Protein AF-0000000084973085 (afdb_homodimer)

InterPro domains:
  IPR012441 Protein of unknown function DUF1643 [PF07799] (29-191)

Secondary structure (DSSP, 8-state):
------TTTB-GGG-EEEEEEEETTEEEEEEEEEEBTT-SSSEEEEEEES---S--SS---HHHHHHHHHHHT-EETTEEEEEEEEEESS-B--SSHHHHHHHHHHHHHTT-HHHHHHHHHHHHHHHHTT-SEEEE----PPTTSS-HHHHHHHHHHHHHHHHHH-TTSEEEEEETT-SSSB-TTSPBPPSSSS--EEEEEEE-HHHHTT--/------TTTB-GGG-EEEEEEEETTEEEEEEEEEEBTT-SSSEEEEEEES---S--SS---HHHHHHHHHHHT-EETTEEEEEEEEEESS-B--SSHHHHHHHHHHHHHTT-HHHHHHHHHHHHHHHHTT-SEEEE----PPTTSS-HHHHHHHHHHHHHHHHHH-TTSEEEEEETT-SSSB-TTSPBPP-STT--EEEEEEE-HHHHTT--

Structure (mmCIF, N/CA/C/O backbone):
data_AF-0000000084973085-model_v1
#
loop_
_entity.id
_entity.type
_entity.pdbx_description
1 polymer 'DUF1643 domain-containing protein'
#
loop_
_atom_site.group_PDB
_atom_site.id
_atom_site.type_symbol
_atom_site.label_atom_id
_atom_site.label_alt_id
_atom_site.label_comp_id
_atom_site.label_asym_id
_atom_site.label_entity_id
_atom_site.label_seq_id
_atom_site.pdbx_PDB_ins_code
_atom_site.Cartn_x
_atom_site.Cartn_y
_atom_site.Cartn_z
_atom_site.occupancy
_atom_site.B_iso_or_equiv
_atom_site.auth_seq_id
_atom_site.auth_comp_id
_atom_site.auth_asym_id
_atom_site.auth_atom_id
_atom_site.pdbx_PDB_model_num
ATOM 1 N N . MET A 1 1 ? -15.891 -19.125 -25.75 1 70.56 1 MET A N 1
ATOM 2 C CA . MET A 1 1 ? -15.648 -20.438 -25.172 1 70.56 1 MET A CA 1
ATOM 3 C C . MET A 1 1 ? -14.633 -20.359 -24.031 1 70.56 1 MET A C 1
ATOM 5 O O . MET A 1 1 ? -13.719 -19.547 -24.062 1 70.56 1 MET A O 1
ATOM 9 N N . ALA A 1 2 ? -14.875 -21.25 -22.875 1 83.25 2 ALA A N 1
ATOM 10 C CA . ALA A 1 2 ? -13.93 -21.266 -21.766 1 83.25 2 ALA A CA 1
ATOM 11 C C . ALA A 1 2 ? -12.57 -21.797 -22.203 1 83.25 2 ALA A C 1
ATOM 13 O O . ALA A 1 2 ? -12.492 -22.719 -23 1 83.25 2 ALA A O 1
ATOM 14 N N . ILE A 1 3 ? -11.578 -21.172 -21.797 1 92.38 3 ILE A N 1
ATOM 15 C CA . ILE A 1 3 ? -10.219 -21.641 -22.047 1 92.38 3 ILE A CA 1
ATOM 16 C C . ILE A 1 3 ? -9.977 -22.953 -21.281 1 92.38 3 ILE A C 1
ATOM 18 O O . ILE A 1 3 ? -10.32 -23.062 -20.109 1 92.38 3 ILE A O 1
ATOM 22 N N . LYS A 1 4 ? -9.383 -23.938 -21.984 1 97 4 LYS A N 1
ATOM 23 C CA . LYS A 1 4 ? -9.203 -25.266 -21.406 1 97 4 LYS A CA 1
ATOM 24 C C . LYS A 1 4 ? -7.746 -25.5 -21.016 1 97 4 LYS A C 1
ATOM 26 O O . LYS A 1 4 ? -6.844 -24.844 -21.531 1 97 4 LYS A O 1
ATOM 31 N N . TYR A 1 5 ? -7.57 -26.453 -20.078 1 97.88 5 TYR A N 1
ATOM 32 C CA . TYR A 1 5 ? -6.223 -26.906 -19.766 1 97.88 5 TYR A CA 1
ATOM 33 C C . TYR A 1 5 ? -5.598 -27.625 -20.938 1 97.88 5 TYR A C 1
ATOM 35 O O . TYR A 1 5 ? -6.293 -28.297 -21.719 1 97.88 5 TYR A O 1
ATOM 43 N N . ASP A 1 6 ? -4.352 -27.484 -21.188 1 96.69 6 ASP A N 1
ATOM 44 C CA . ASP A 1 6 ? -3.6 -28.328 -22.109 1 96.69 6 ASP A CA 1
ATOM 45 C C . ASP A 1 6 ? -3.426 -29.75 -21.547 1 96.69 6 ASP A C 1
ATOM 47 O O . ASP A 1 6 ? -2.537 -29.984 -20.734 1 96.69 6 ASP A O 1
ATOM 51 N N . LEU A 1 7 ? -4.074 -30.688 -22.031 1 96.69 7 LEU A N 1
ATOM 52 C CA . LEU A 1 7 ? -4.133 -32.031 -21.469 1 96.69 7 LEU A CA 1
ATOM 53 C C . LEU A 1 7 ? -2.891 -32.844 -21.828 1 96.69 7 LEU A C 1
ATOM 55 O O . LEU A 1 7 ? -2.699 -33.938 -21.344 1 96.69 7 LEU A O 1
ATOM 59 N N . THR A 1 8 ? -2.035 -32.312 -22.625 1 96.88 8 THR A N 1
ATOM 60 C CA . THR A 1 8 ? -0.747 -32.938 -22.906 1 96.88 8 THR A CA 1
ATOM 61 C C . THR A 1 8 ? 0.27 -32.594 -21.828 1 96.88 8 THR A C 1
ATOM 63 O O . THR A 1 8 ? 1.33 -33.188 -21.734 1 96.88 8 THR A O 1
ATOM 66 N N . LYS A 1 9 ? -0.076 -31.625 -21.016 1 97.81 9 LYS A N 1
ATOM 67 C CA . LYS A 1 9 ? 0.858 -31.172 -19.984 1 97.81 9 LYS A CA 1
ATOM 68 C C . LYS A 1 9 ? 0.282 -31.375 -18.594 1 97.81 9 LYS A C 1
ATOM 70 O O . LYS A 1 9 ? 1.026 -31.594 -17.625 1 97.81 9 LYS A O 1
ATOM 75 N N . VAL A 1 10 ? -1.043 -31.266 -18.484 1 98.06 10 VAL A N 1
ATOM 76 C CA . VAL A 1 10 ? -1.681 -31.156 -17.172 1 98.06 10 VAL A CA 1
ATOM 77 C C . VAL A 1 10 ? -2.395 -32.469 -16.844 1 98.06 10 VAL A C 1
ATOM 79 O O . VAL A 1 10 ? -3.111 -33.031 -17.688 1 98.06 10 VAL A O 1
ATOM 82 N N . ASN A 1 11 ? -2.18 -33.031 -15.633 1 97.19 11 ASN A N 1
ATOM 83 C CA . ASN A 1 11 ? -2.996 -34.094 -15.086 1 97.19 11 ASN A CA 1
ATOM 84 C C . ASN A 1 11 ? -4.281 -33.562 -14.453 1 97.19 11 ASN A C 1
ATOM 86 O O . ASN A 1 11 ? -4.383 -33.469 -13.234 1 97.19 11 ASN A O 1
ATOM 90 N N . GLN A 1 12 ? -5.234 -33.281 -15.242 1 97.25 12 GLN A N 1
ATOM 91 C CA . GLN A 1 12 ? -6.406 -32.5 -14.867 1 97.25 12 GLN A CA 1
ATOM 92 C C . GLN A 1 12 ? -7.184 -33.188 -13.742 1 97.25 12 GLN A C 1
ATOM 94 O O . GLN A 1 12 ? -7.633 -32.531 -12.805 1 97.25 12 GLN A O 1
ATOM 99 N N . PRO A 1 13 ? -7.371 -34.562 -13.758 1 96.88 13 PRO A N 1
ATOM 100 C CA . PRO A 1 13 ? -8.141 -35.219 -12.688 1 96.88 13 PRO A CA 1
ATOM 101 C C . PRO A 1 13 ? -7.523 -35 -11.312 1 96.88 13 PRO A C 1
ATOM 103 O O . PRO A 1 13 ? -8.211 -35.125 -10.297 1 96.88 13 PRO A O 1
ATOM 106 N N . GLU A 1 14 ? -6.25 -34.594 -11.234 1 96.94 14 GLU A N 1
ATOM 107 C CA . GLU A 1 14 ? -5.555 -34.5 -9.961 1 96.94 14 GLU A CA 1
ATOM 108 C C . GLU A 1 14 ? -5.43 -33.031 -9.523 1 96.94 14 GLU A C 1
ATOM 110 O O . GLU A 1 14 ? -4.781 -32.75 -8.516 1 96.94 14 GLU A O 1
ATOM 115 N N . ILE A 1 15 ? -6.074 -32.156 -10.273 1 98.31 15 ILE A N 1
ATOM 116 C CA . ILE A 1 15 ? -6.082 -30.766 -9.883 1 98.31 15 ILE A CA 1
ATOM 117 C C . ILE A 1 15 ? -6.773 -30.609 -8.531 1 98.31 15 ILE A C 1
ATOM 119 O O . ILE A 1 15 ? -7.816 -31.219 -8.281 1 98.31 15 ILE A O 1
ATOM 123 N N . VAL A 1 16 ? -6.156 -29.891 -7.621 1 98 16 VAL A N 1
ATOM 124 C CA . VAL A 1 16 ? -6.723 -29.609 -6.305 1 98 16 VAL A CA 1
ATOM 125 C C . VAL A 1 16 ? -7.09 -28.125 -6.203 1 98 16 VAL A C 1
ATOM 127 O O . VAL A 1 16 ? -6.297 -27.25 -6.578 1 98 16 VAL A O 1
ATOM 130 N N . ILE A 1 17 ? -8.266 -27.906 -5.785 1 98.06 17 ILE A N 1
ATOM 131 C CA . ILE A 1 17 ? -8.75 -26.531 -5.633 1 98.06 17 ILE A CA 1
ATOM 132 C C . ILE A 1 17 ? -9.344 -26.359 -4.238 1 98.06 17 ILE A C 1
ATOM 134 O O . ILE A 1 17 ? -10.016 -27.25 -3.721 1 98.06 17 ILE A O 1
ATOM 138 N N . ASP A 1 18 ? -8.938 -25.312 -3.527 1 98.06 18 ASP A N 1
ATOM 139 C CA . ASP A 1 18 ? -9.57 -24.875 -2.289 1 98.06 18 ASP A CA 1
ATOM 140 C C . ASP A 1 18 ? -10.414 -23.625 -2.523 1 98.06 18 ASP A C 1
ATOM 142 O O . ASP A 1 18 ? -9.875 -22.516 -2.674 1 98.06 18 ASP A O 1
ATOM 146 N N . LYS A 1 19 ? -11.695 -23.844 -2.605 1 95.31 19 LYS A N 1
ATOM 147 C CA . LYS A 1 19 ? -12.609 -22.75 -2.939 1 95.31 19 LYS A CA 1
ATOM 148 C C . LYS A 1 19 ? -13.844 -22.766 -2.035 1 95.31 19 LYS A C 1
ATOM 150 O O . LYS A 1 19 ? -14.102 -23.766 -1.355 1 95.31 19 LYS A O 1
ATOM 155 N N . GLU A 1 20 ? -14.414 -21.656 -1.869 1 91.69 20 GLU A N 1
ATOM 156 C CA . GLU A 1 20 ? -15.641 -21.469 -1.104 1 91.69 20 GLU A CA 1
ATOM 157 C C . GLU A 1 20 ? -16.594 -20.516 -1.814 1 91.69 20 GLU A C 1
ATOM 159 O O . GLU A 1 20 ? -16.141 -19.609 -2.539 1 91.69 20 GLU A O 1
ATOM 164 N N . THR A 1 21 ? -17.875 -20.859 -1.676 1 87.12 21 THR A N 1
ATOM 165 C CA . THR A 1 21 ? -18.875 -19.938 -2.186 1 87.12 21 THR A CA 1
ATOM 166 C C . THR A 1 21 ? -19.625 -19.266 -1.037 1 87.12 21 THR A C 1
ATOM 168 O O . THR A 1 21 ? -20.172 -19.953 -0.166 1 87.12 21 THR A O 1
ATOM 171 N N . PHE A 1 22 ? -19.547 -18.016 -0.753 1 80.56 22 PHE A N 1
ATOM 172 C CA . PHE A 1 22 ? -20.219 -17.328 0.345 1 80.56 22 PHE A CA 1
ATOM 173 C C . PHE A 1 22 ? -21.609 -16.891 -0.064 1 80.56 22 PHE A C 1
ATOM 175 O O . PHE A 1 22 ? -22.578 -17.109 0.677 1 80.56 22 PHE A O 1
ATOM 182 N N . THR A 1 23 ? -21.797 -15.984 -0.824 1 73.75 23 THR A N 1
ATOM 183 C CA . THR A 1 23 ? -23.109 -15.555 -1.28 1 73.75 23 THR A CA 1
ATOM 184 C C . THR A 1 23 ? -23.344 -15.961 -2.732 1 73.75 23 THR A C 1
ATOM 186 O O . THR A 1 23 ? -22.422 -16.469 -3.393 1 73.75 23 THR A O 1
ATOM 189 N N . GLU A 1 24 ? -24.562 -16.016 -3.115 1 71.12 24 GLU A N 1
ATOM 190 C CA . GLU A 1 24 ? -24.984 -16.453 -4.441 1 71.12 24 GLU A CA 1
ATOM 191 C C . GLU A 1 24 ? -24.141 -15.805 -5.535 1 71.12 24 GLU A C 1
ATOM 193 O O . GLU A 1 2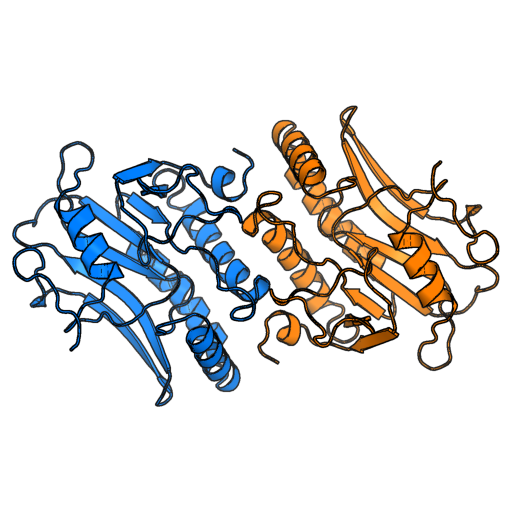4 ? -23.984 -16.359 -6.621 1 71.12 24 GLU A O 1
ATOM 198 N N . ASN A 1 25 ? -23.344 -14.828 -5.059 1 82.19 25 ASN A N 1
ATOM 199 C CA . ASN A 1 25 ? -22.75 -14.18 -6.227 1 82.19 25 ASN A CA 1
ATOM 200 C C . ASN A 1 25 ? -21.266 -13.898 -6.023 1 82.19 25 ASN A C 1
ATOM 202 O O . ASN A 1 25 ? -20.656 -13.172 -6.809 1 82.19 25 ASN A O 1
ATOM 206 N N . VAL A 1 26 ? -20.641 -14.445 -4.879 1 93.56 26 VAL A N 1
ATOM 207 C CA . VAL A 1 26 ? -19.219 -14.188 -4.688 1 93.56 26 VAL A CA 1
ATOM 208 C C . VAL A 1 26 ? -18.469 -15.5 -4.453 1 93.56 26 VAL A C 1
ATOM 210 O O . VAL A 1 26 ? -18.703 -16.172 -3.443 1 93.56 26 VAL A O 1
ATOM 213 N N . ASN A 1 27 ? -17.672 -15.859 -5.379 1 94.5 27 ASN A N 1
ATOM 214 C CA . ASN A 1 27 ? -16.828 -17.047 -5.289 1 94.5 27 ASN A CA 1
ATOM 215 C C . ASN A 1 27 ? -15.414 -16.719 -4.836 1 94.5 27 ASN A C 1
ATOM 217 O O . ASN A 1 27 ? -14.852 -15.703 -5.254 1 94.5 27 ASN A O 1
ATOM 221 N N . ILE A 1 28 ? -14.906 -17.609 -3.973 1 96.88 28 ILE A N 1
ATOM 222 C CA . ILE A 1 28 ? -13.578 -17.438 -3.41 1 96.88 28 ILE A CA 1
ATOM 223 C C . ILE A 1 28 ? -12.703 -18.641 -3.77 1 96.88 28 ILE A C 1
ATOM 225 O O . ILE A 1 28 ? -13.172 -19.781 -3.748 1 96.88 28 ILE A O 1
ATOM 229 N N . ARG A 1 29 ? -11.555 -18.375 -4.098 1 97.94 29 ARG A N 1
ATOM 230 C CA . ARG A 1 29 ? -10.547 -19.422 -4.246 1 97.94 29 ARG A CA 1
ATOM 231 C C . ARG A 1 29 ? -9.289 -19.094 -3.449 1 97.94 29 ARG A C 1
ATOM 233 O O . ARG A 1 29 ? -8.641 -18.078 -3.699 1 97.94 29 ARG A O 1
ATOM 240 N N . TYR A 1 30 ? -8.945 -20.047 -2.602 1 98.25 30 TYR A N 1
ATOM 241 C CA . TYR A 1 30 ? -7.75 -19.844 -1.788 1 98.25 30 TYR A CA 1
ATOM 242 C C . TYR A 1 30 ? -6.512 -20.391 -2.496 1 98.25 30 TYR A C 1
ATOM 244 O O . TYR A 1 30 ? -5.422 -19.828 -2.365 1 98.25 30 TYR A O 1
ATOM 252 N N . SER A 1 31 ? -6.688 -21.469 -3.223 1 98.56 31 SER A N 1
ATOM 253 C CA . SER A 1 31 ? -5.543 -22.047 -3.924 1 98.56 31 SER A CA 1
ATOM 254 C C . SER A 1 31 ? -5.984 -22.938 -5.078 1 98.56 31 SER A C 1
ATOM 256 O O . SER A 1 31 ? -7.109 -23.438 -5.078 1 98.56 31 SER A O 1
ATOM 258 N N . LEU A 1 32 ? -5.195 -23.047 -6.039 1 98.69 32 LEU A N 1
ATOM 259 C CA . LEU A 1 32 ? -5.301 -23.938 -7.184 1 98.69 32 LEU A CA 1
ATOM 260 C C . LEU A 1 32 ? -3.967 -24.625 -7.453 1 98.69 32 LEU A C 1
ATOM 262 O O . LEU A 1 32 ? -2.963 -23.969 -7.723 1 98.69 32 LEU A O 1
ATOM 266 N N . THR A 1 33 ? -3.887 -25.938 -7.305 1 98.62 33 THR A N 1
ATOM 267 C CA . THR A 1 33 ? -2.674 -26.703 -7.598 1 98.62 33 THR A CA 1
ATOM 268 C C . THR A 1 33 ? -2.846 -27.531 -8.867 1 98.62 33 THR A C 1
ATOM 270 O O . THR A 1 33 ? -3.795 -28.312 -8.984 1 98.62 33 THR A O 1
ATOM 273 N N . VAL A 1 34 ? -1.95 -27.391 -9.766 1 98.38 34 VAL A N 1
ATOM 274 C CA . VAL A 1 34 ? -2.008 -28.047 -11.07 1 98.38 34 VAL A CA 1
ATOM 275 C C . VAL A 1 34 ? -0.812 -28.984 -11.242 1 98.38 34 VAL A C 1
ATOM 277 O O . VAL A 1 34 ? 0.304 -28.531 -11.5 1 98.38 34 VAL A O 1
ATOM 280 N N . PRO A 1 35 ? -1.022 -30.234 -11.133 1 98.12 35 PRO A N 1
ATOM 281 C CA . PRO A 1 35 ? 0.057 -31.203 -11.391 1 98.12 35 PRO A CA 1
ATOM 282 C C . PRO A 1 35 ? 0.316 -31.391 -12.883 1 98.12 35 PRO A C 1
ATOM 284 O O . PRO A 1 35 ? -0.621 -31.375 -13.688 1 98.12 35 PRO A O 1
ATOM 287 N N . PHE A 1 36 ? 1.542 -31.609 -13.219 1 97.88 36 PHE A N 1
ATOM 288 C CA . PHE A 1 36 ? 1.913 -31.859 -14.609 1 97.88 36 PHE A CA 1
ATOM 289 C C . PHE A 1 36 ? 1.94 -33.344 -14.906 1 97.88 36 PHE A C 1
ATOM 291 O O . PHE A 1 36 ? 2.215 -34.156 -14.023 1 97.88 36 PHE A O 1
ATOM 298 N N . LEU A 1 37 ? 1.73 -33.656 -16.141 1 96 37 LEU A N 1
ATOM 299 C CA . LEU A 1 37 ? 1.729 -35.031 -16.578 1 96 37 LEU A CA 1
ATOM 300 C C . LEU A 1 37 ? 3.143 -35.625 -16.578 1 96 37 LEU A C 1
ATOM 302 O O . LEU A 1 37 ? 4.09 -34.938 -16.984 1 96 37 LEU A O 1
ATOM 306 N N . ASN A 1 38 ? 3.258 -36.844 -16.109 1 90.94 38 ASN A N 1
ATOM 307 C CA . ASN A 1 38 ? 4.48 -37.656 -16.156 1 90.94 38 ASN A CA 1
ATOM 308 C C . ASN A 1 38 ? 5.605 -37 -15.367 1 90.94 38 ASN A C 1
ATOM 310 O O . ASN A 1 38 ? 6.754 -36.969 -15.805 1 90.94 38 ASN A O 1
ATOM 314 N N . ARG A 1 39 ? 5.199 -36.25 -14.375 1 90.62 39 ARG A N 1
ATOM 315 C CA . ARG A 1 39 ? 6.184 -35.594 -13.523 1 90.62 39 ARG A CA 1
ATOM 316 C C . ARG A 1 39 ? 6.023 -36 -12.07 1 90.62 39 ARG A C 1
ATOM 318 O O . ARG A 1 39 ? 5.789 -35.188 -11.195 1 90.62 39 ARG A O 1
ATOM 325 N N . ARG A 1 40 ? 6.121 -37.219 -11.758 1 80.12 40 ARG A N 1
ATOM 326 C CA . ARG A 1 40 ? 5.945 -37.75 -10.398 1 80.12 40 ARG A CA 1
ATOM 327 C C . ARG A 1 40 ? 7.035 -37.219 -9.469 1 80.12 40 ARG A C 1
ATOM 329 O O . ARG A 1 40 ? 6.77 -36.906 -8.312 1 80.12 40 ARG A O 1
ATOM 336 N N . ASP A 1 41 ? 8.203 -37.094 -10.016 1 89.12 41 ASP A N 1
ATOM 337 C CA . ASP A 1 41 ? 9.312 -36.531 -9.266 1 89.12 41 ASP A CA 1
ATOM 338 C C . ASP A 1 41 ? 9.672 -35.156 -9.789 1 89.12 41 ASP A C 1
ATOM 340 O O . ASP A 1 41 ? 9.438 -34.844 -10.953 1 89.12 41 ASP A O 1
ATOM 344 N N . GLY A 1 42 ? 9.906 -34.25 -8.969 1 94 42 GLY A N 1
ATOM 345 C CA . GLY A 1 42 ? 10.297 -32.906 -9.398 1 94 42 GLY A CA 1
ATOM 346 C C . GLY A 1 42 ? 10.102 -31.875 -8.32 1 94 42 GLY A C 1
ATOM 347 O O . GLY A 1 42 ? 9.969 -32.188 -7.141 1 94 42 GLY A O 1
ATOM 348 N N . VAL A 1 43 ? 10.211 -30.641 -8.773 1 95.75 43 VAL A N 1
ATOM 349 C CA . VAL A 1 43 ? 10.141 -29.484 -7.895 1 95.75 43 VAL A CA 1
ATOM 350 C C . VAL A 1 43 ? 8.734 -28.891 -7.926 1 95.75 43 VAL A C 1
ATOM 352 O O . VAL A 1 43 ? 8.102 -28.828 -8.984 1 95.75 43 VAL A O 1
ATOM 355 N N . SER A 1 44 ? 8.211 -28.547 -6.719 1 97.31 44 SER A N 1
ATOM 356 C CA . SER A 1 44 ? 6.93 -27.859 -6.617 1 97.31 44 SER A CA 1
ATOM 357 C C . SER A 1 44 ? 7.125 -26.344 -6.484 1 97.31 44 SER A C 1
ATOM 359 O O . SER A 1 44 ? 7.988 -25.891 -5.73 1 97.31 44 SER A O 1
ATOM 361 N N . VAL A 1 45 ? 6.316 -25.578 -7.242 1 98 45 VAL A N 1
ATOM 362 C CA . VAL A 1 45 ? 6.441 -24.125 -7.277 1 98 45 VAL A CA 1
ATOM 363 C C . VAL A 1 45 ? 5.164 -23.484 -6.738 1 98 45 VAL A C 1
ATOM 365 O O . VAL A 1 45 ? 4.059 -23.891 -7.102 1 98 45 VAL A O 1
ATOM 368 N N . GLY A 1 46 ? 5.32 -22.578 -5.801 1 98.38 46 GLY A N 1
ATOM 369 C CA . GLY A 1 46 ? 4.227 -21.719 -5.379 1 98.38 46 GLY A CA 1
ATOM 370 C C . GLY A 1 46 ? 4.223 -20.375 -6.07 1 98.38 46 GLY A C 1
ATOM 371 O O . GLY A 1 46 ? 5.281 -19.766 -6.266 1 98.38 46 GLY A O 1
ATOM 372 N N . ILE A 1 47 ? 3.057 -19.906 -6.512 1 98.75 47 ILE A N 1
ATOM 373 C CA . ILE A 1 47 ? 2.91 -18.641 -7.215 1 98.75 47 ILE A CA 1
ATOM 374 C C . ILE A 1 47 ? 1.827 -17.797 -6.543 1 98.75 47 ILE A C 1
ATOM 376 O O . ILE A 1 47 ? 0.754 -18.312 -6.211 1 98.75 47 ILE A O 1
ATOM 380 N N . ILE A 1 48 ? 2.104 -16.531 -6.305 1 98.56 48 ILE A N 1
ATOM 381 C CA . ILE A 1 48 ? 1.127 -15.633 -5.691 1 98.56 48 ILE A CA 1
ATOM 382 C C . ILE A 1 48 ? 0.733 -14.539 -6.684 1 98.56 48 ILE A C 1
ATOM 384 O O . ILE A 1 48 ? 1.562 -13.711 -7.066 1 98.56 48 ILE A O 1
ATOM 388 N N . LEU A 1 49 ? -0.514 -14.523 -7.094 1 98.12 49 LEU A N 1
ATOM 389 C CA . LEU A 1 49 ? -1.055 -13.562 -8.047 1 98.12 49 LEU A CA 1
ATOM 390 C C . LEU A 1 49 ? -2.053 -12.633 -7.375 1 98.12 49 LEU A C 1
ATOM 392 O O . LEU A 1 49 ? -2.168 -12.625 -6.145 1 98.12 49 LEU A O 1
ATOM 396 N N . MET A 1 50 ? -2.711 -11.781 -8.125 1 97.06 50 MET A N 1
ATOM 397 C CA . MET A 1 50 ? -3.609 -10.773 -7.566 1 97.06 50 MET A CA 1
ATOM 398 C C . MET A 1 50 ? -4.918 -11.406 -7.109 1 97.06 50 MET A C 1
ATOM 400 O O . MET A 1 50 ? -5.258 -11.352 -5.926 1 97.06 50 MET A O 1
ATOM 404 N N . ASN A 1 51 ? -5.664 -11.961 -7.957 1 97.06 51 ASN A N 1
ATOM 405 C CA . ASN A 1 51 ? -6.941 -12.617 -7.707 1 97.06 51 ASN A CA 1
ATOM 406 C C . ASN A 1 51 ? -7.234 -13.695 -8.742 1 97.06 51 ASN A C 1
ATOM 408 O O . ASN A 1 51 ? -6.707 -13.648 -9.852 1 97.06 51 ASN A O 1
ATOM 412 N N . PRO A 1 52 ? -8.078 -14.688 -8.336 1 97.19 52 PRO A N 1
ATOM 413 C CA . PRO A 1 52 ? -8.453 -15.703 -9.32 1 97.19 52 PRO A CA 1
ATOM 414 C C . PRO A 1 52 ? -9.367 -15.148 -10.422 1 97.19 52 PRO A C 1
ATOM 416 O O . PRO A 1 52 ? -10.188 -14.266 -10.156 1 97.19 52 PRO A O 1
ATOM 419 N N . SER A 1 53 ? -9.234 -15.633 -11.555 1 91.88 53 SER A N 1
ATOM 420 C CA . SER A 1 53 ? -10.117 -15.281 -12.664 1 91.88 53 SER A CA 1
ATOM 421 C C . SER A 1 53 ? -11.023 -16.453 -13.039 1 91.88 53 SER A C 1
ATOM 423 O O . SER A 1 53 ? -11.781 -16.938 -12.203 1 91.88 53 SER A O 1
ATOM 425 N N . GLY A 1 54 ? -10.727 -17.094 -14.203 1 91.5 54 GLY A N 1
ATOM 426 C CA . GLY A 1 54 ? -11.703 -18.062 -14.688 1 91.5 54 GLY A CA 1
ATOM 427 C C . GLY A 1 54 ? -11.305 -19.5 -14.414 1 91.5 54 GLY A C 1
ATOM 428 O O . GLY A 1 54 ? -12.141 -20.406 -14.445 1 91.5 54 GLY A O 1
ATOM 429 N N . ALA A 1 55 ? -10.102 -19.766 -14.016 1 95.75 55 ALA A N 1
ATOM 430 C CA . ALA A 1 55 ? -9.586 -21.141 -13.914 1 95.75 55 ALA A CA 1
ATOM 431 C C . ALA A 1 55 ? -10.164 -21.844 -12.695 1 95.75 55 ALA A C 1
ATOM 433 O O . ALA A 1 55 ? -10.305 -21.25 -11.62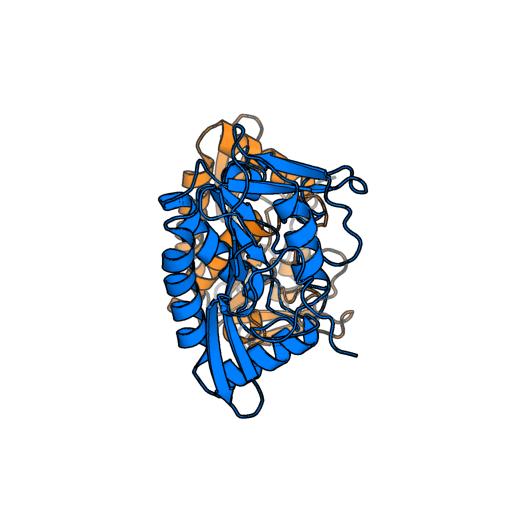5 1 95.75 55 ALA A O 1
ATOM 434 N N . ASP A 1 56 ? -10.516 -23.062 -12.852 1 96.19 56 ASP A N 1
ATOM 435 C CA . ASP A 1 56 ? -10.922 -23.984 -11.789 1 96.19 56 ASP A CA 1
ATOM 436 C C . ASP A 1 56 ? -10.516 -25.422 -12.117 1 96.19 56 ASP A C 1
ATOM 438 O O . ASP A 1 56 ? -9.523 -25.641 -12.82 1 96.19 56 ASP A O 1
ATOM 442 N N . LYS A 1 57 ? -11.195 -26.406 -11.578 1 96.06 57 LYS A N 1
ATOM 443 C CA . LYS A 1 57 ? -10.789 -27.797 -11.797 1 96.06 57 LYS A CA 1
ATOM 444 C C . LYS A 1 57 ? -11.078 -28.234 -13.234 1 96.06 57 LYS A C 1
ATOM 446 O O . LYS A 1 57 ? -10.391 -29.094 -13.773 1 96.06 57 LYS A O 1
ATOM 451 N N . ASP A 1 58 ? -12.047 -27.578 -13.82 1 96.19 58 ASP A N 1
ATOM 452 C CA . ASP A 1 58 ? -12.555 -28.047 -15.102 1 96.19 58 ASP A CA 1
ATOM 453 C C . ASP A 1 58 ? -12.023 -27.203 -16.266 1 96.19 58 ASP A C 1
ATOM 455 O O . ASP A 1 58 ? -11.914 -27.688 -17.391 1 96.19 58 ASP A O 1
ATOM 459 N N . LYS A 1 59 ? -11.828 -26 -16 1 97.12 59 LYS A N 1
ATOM 460 C CA . LYS A 1 59 ? -11.367 -25.078 -17.047 1 97.12 59 LYS A CA 1
ATOM 461 C C . LYS A 1 59 ? -10.203 -24.219 -16.547 1 97.12 59 LYS A C 1
ATOM 463 O O . LYS A 1 59 ? -10.078 -23.984 -15.344 1 97.12 59 LYS A O 1
ATOM 468 N N . SER A 1 60 ? -9.398 -23.812 -17.516 1 97.06 60 SER A N 1
ATOM 469 C CA . SER A 1 60 ? -8.266 -22.938 -17.234 1 97.06 60 SER A CA 1
ATOM 470 C C . SER A 1 60 ? -8.57 -21.5 -17.625 1 97.06 60 SER A C 1
ATOM 472 O O . SER A 1 60 ? -9.742 -21.109 -17.688 1 97.06 60 SER A O 1
ATOM 474 N N . ASP A 1 61 ? -7.66 -20.641 -17.562 1 95.25 61 ASP A N 1
ATOM 475 C CA . ASP A 1 61 ? -7.699 -19.297 -18.141 1 95.25 61 ASP A CA 1
ATOM 476 C C . ASP A 1 61 ? -6.348 -18.922 -18.734 1 95.25 61 ASP A C 1
ATOM 478 O O . ASP A 1 61 ? -5.41 -19.719 -18.734 1 95.25 61 ASP A O 1
ATOM 482 N N . GLY A 1 62 ? -6.273 -17.75 -19.359 1 93.94 62 GLY A N 1
ATOM 483 C CA . GLY A 1 62 ? -5.078 -17.328 -20.078 1 93.94 62 GLY A CA 1
ATOM 484 C C . GLY A 1 62 ? -3.846 -17.266 -19.203 1 93.94 62 GLY A C 1
ATOM 485 O O . GLY A 1 62 ? -2.762 -17.688 -19.609 1 93.94 62 GLY A O 1
ATOM 486 N N . THR A 1 63 ? -3.943 -16.766 -17.984 1 95.44 63 THR A N 1
ATOM 487 C CA . THR A 1 63 ? -2.811 -16.609 -17.094 1 95.44 63 THR A CA 1
ATOM 488 C C . THR A 1 63 ? -2.312 -17.969 -16.609 1 95.44 63 THR A C 1
ATOM 490 O O . THR A 1 63 ? -1.111 -18.234 -16.625 1 95.44 63 THR A O 1
ATOM 493 N N . ILE A 1 64 ? -3.203 -18.828 -16.203 1 97 64 ILE A N 1
ATOM 494 C CA . ILE A 1 64 ? -2.838 -20.156 -15.695 1 97 64 ILE A CA 1
ATOM 495 C C . ILE A 1 64 ? -2.186 -20.969 -16.797 1 97 64 ILE A C 1
ATOM 497 O O . ILE A 1 64 ? -1.165 -21.625 -16.562 1 97 64 ILE A O 1
ATOM 501 N N . ASN A 1 65 ? -2.756 -20.922 -18.016 1 96.31 65 ASN A N 1
ATOM 502 C CA . ASN A 1 65 ? -2.139 -21.656 -19.125 1 96.31 65 ASN A CA 1
ATOM 503 C C . ASN A 1 65 ? -0.736 -21.125 -19.422 1 96.31 65 ASN A C 1
ATOM 505 O O . ASN A 1 65 ? 0.165 -21.906 -19.75 1 96.31 65 ASN A O 1
ATOM 509 N N . LYS A 1 66 ? -0.564 -19.859 -19.391 1 96.56 66 LYS A N 1
ATOM 510 C CA . LYS A 1 66 ? 0.76 -19.281 -19.594 1 96.56 66 LYS A CA 1
ATOM 511 C C . LYS A 1 66 ? 1.749 -19.766 -18.547 1 96.56 66 LYS A C 1
ATOM 513 O O . LYS A 1 66 ? 2.889 -20.109 -18.859 1 96.56 66 LYS A O 1
ATOM 518 N N . LEU A 1 67 ? 1.35 -19.812 -17.344 1 97.75 67 LEU A N 1
ATOM 519 C CA . LEU A 1 67 ? 2.195 -20.297 -16.25 1 97.75 67 LEU A CA 1
ATOM 520 C C . LEU A 1 67 ? 2.512 -21.781 -16.422 1 97.75 67 LEU A C 1
ATOM 522 O O . LEU A 1 67 ? 3.645 -22.203 -16.188 1 97.75 67 LEU A O 1
ATOM 526 N N . ILE A 1 68 ? 1.485 -22.531 -16.781 1 97.44 68 ILE A N 1
ATOM 527 C CA . ILE A 1 68 ? 1.693 -23.953 -17.047 1 97.44 68 ILE A CA 1
ATOM 528 C C . ILE A 1 68 ? 2.752 -24.125 -18.125 1 97.44 68 ILE A C 1
ATOM 530 O O . ILE A 1 68 ? 3.699 -24.906 -17.953 1 97.44 68 ILE A O 1
ATOM 534 N N . ASP A 1 69 ? 2.619 -23.406 -19.219 1 96.56 69 ASP A N 1
ATOM 535 C CA . ASP A 1 69 ? 3.578 -23.484 -20.328 1 96.56 69 ASP A CA 1
ATOM 536 C C . ASP A 1 69 ? 4.98 -23.109 -19.859 1 96.56 69 ASP A C 1
ATOM 538 O O . ASP A 1 69 ? 5.953 -23.797 -20.172 1 96.56 69 ASP A O 1
ATOM 542 N N . PHE A 1 70 ? 5.09 -22.078 -19.172 1 97.44 70 PHE A N 1
ATOM 543 C CA . PHE A 1 70 ? 6.371 -21.594 -18.688 1 97.44 70 PHE A CA 1
ATOM 544 C C . PHE A 1 70 ? 7.031 -22.609 -17.766 1 97.44 70 PHE A C 1
ATOM 546 O O . PHE A 1 70 ? 8.188 -22.984 -17.984 1 97.44 70 PHE A O 1
ATOM 553 N N . PHE A 1 71 ? 6.32 -23.125 -16.797 1 97.56 71 PHE A N 1
ATOM 554 C CA . PHE A 1 71 ? 6.926 -23.953 -15.758 1 97.56 71 PHE A CA 1
ATOM 555 C C . PHE A 1 71 ? 7.082 -25.391 -16.234 1 97.56 71 PHE A C 1
ATOM 557 O O . PHE A 1 71 ? 7.926 -26.125 -15.711 1 97.56 71 PHE A O 1
ATOM 564 N N . TYR A 1 72 ? 6.223 -25.828 -17.172 1 96.75 72 TYR A N 1
ATOM 565 C CA . TYR A 1 72 ? 6.406 -27.156 -17.734 1 96.75 72 TYR A CA 1
ATOM 566 C C . TYR A 1 72 ? 7.766 -27.281 -18.422 1 96.75 72 TYR A C 1
ATOM 568 O O . TYR A 1 72 ? 8.391 -28.344 -18.406 1 96.75 72 TYR A O 1
ATOM 576 N N . ASN A 1 73 ? 8.266 -26.172 -18.969 1 94.31 73 ASN A N 1
ATOM 577 C CA . ASN A 1 73 ? 9.531 -26.156 -19.703 1 94.31 73 ASN A CA 1
ATOM 578 C C . ASN A 1 73 ? 10.672 -25.641 -18.828 1 94.31 73 ASN A C 1
ATOM 580 O O . ASN A 1 73 ? 11.789 -25.469 -19.312 1 94.31 73 ASN A O 1
ATOM 584 N N . TYR A 1 74 ? 10.414 -25.344 -17.656 1 94.81 74 TYR A N 1
ATOM 585 C CA . TYR A 1 74 ? 11.391 -24.766 -16.734 1 94.81 74 TYR A CA 1
ATOM 586 C C . TYR A 1 74 ? 12.055 -25.859 -15.898 1 94.81 74 TYR A C 1
ATOM 588 O O . TYR A 1 74 ? 11.477 -26.922 -15.672 1 94.81 74 TYR A O 1
ATOM 596 N N . GLN A 1 75 ? 13.281 -25.656 -15.445 1 94.31 75 GLN A N 1
ATOM 597 C CA . GLN A 1 75 ? 14.008 -26.562 -14.555 1 94.31 75 GLN A CA 1
ATOM 598 C C . GLN A 1 75 ? 14.695 -25.797 -13.43 1 94.31 75 GLN A C 1
ATOM 600 O O . GLN A 1 75 ? 15.117 -24.656 -13.617 1 94.31 75 GLN A O 1
ATOM 605 N N . VAL A 1 76 ? 14.711 -26.375 -12.32 1 92.19 76 VAL A N 1
ATOM 606 C CA . VAL A 1 76 ? 15.445 -25.844 -11.172 1 92.19 76 VAL A CA 1
ATOM 607 C C . VAL A 1 76 ? 16.531 -26.844 -10.766 1 92.19 76 VAL A C 1
ATOM 609 O O . VAL A 1 76 ? 16.234 -27.969 -10.367 1 92.19 76 VAL A O 1
ATOM 612 N N . ASP A 1 77 ? 17.781 -26.406 -10.891 1 90.75 77 ASP A N 1
ATOM 613 C CA . ASP A 1 77 ? 18.938 -27.234 -10.539 1 90.75 77 ASP A CA 1
ATOM 614 C C . ASP A 1 77 ? 18.844 -28.594 -11.227 1 90.75 77 ASP A C 1
ATOM 616 O O . ASP A 1 77 ? 19.047 -29.641 -10.594 1 90.75 77 ASP A O 1
ATOM 620 N N . GLY A 1 78 ? 18.391 -28.594 -12.469 1 92 78 GLY A N 1
ATOM 621 C CA . GLY A 1 78 ? 18.344 -29.797 -13.273 1 92 78 GLY A CA 1
ATOM 622 C C . GLY A 1 78 ? 17.094 -30.625 -13.031 1 92 78 GLY A C 1
ATOM 623 O O . GLY A 1 78 ? 16.922 -31.703 -13.625 1 92 78 GLY A O 1
ATOM 624 N N . HIS A 1 79 ? 16.297 -30.172 -12.18 1 95 79 HIS A N 1
ATOM 625 C CA . HIS A 1 79 ? 15.07 -30.891 -11.883 1 95 79 HIS A CA 1
ATOM 626 C C . HIS A 1 79 ? 13.867 -30.234 -12.555 1 95 79 HIS A C 1
ATOM 628 O O . HIS A 1 79 ? 13.75 -29.016 -12.57 1 95 79 HIS A O 1
ATOM 634 N N . GLN A 1 80 ? 12.977 -31.047 -13.102 1 96.56 80 GLN A N 1
ATOM 635 C CA . GLN A 1 80 ? 11.742 -30.547 -13.703 1 96.56 80 GLN A CA 1
ATOM 636 C C . GLN A 1 80 ? 10.742 -30.109 -12.641 1 96.56 80 GLN A C 1
ATOM 638 O O . GLN A 1 80 ? 10.836 -30.531 -11.484 1 96.56 80 GLN A O 1
ATOM 643 N N . ILE A 1 81 ? 9.875 -29.312 -13.078 1 97.56 81 ILE A N 1
ATOM 644 C CA . ILE A 1 81 ? 8.789 -28.906 -12.195 1 97.56 81 ILE A CA 1
ATOM 645 C C . ILE A 1 81 ? 7.656 -29.922 -12.273 1 97.56 81 ILE A C 1
ATOM 647 O O . ILE A 1 81 ? 7.254 -30.328 -13.367 1 97.56 81 ILE A O 1
ATOM 651 N N . LYS A 1 82 ? 7.164 -30.391 -11.164 1 97.75 82 LYS A N 1
ATOM 652 C CA . LYS A 1 82 ? 6.141 -31.422 -11.18 1 97.75 82 LYS A CA 1
ATOM 653 C C . LYS A 1 82 ? 4.746 -30.828 -11.023 1 97.75 82 LYS A C 1
ATOM 655 O O . LYS A 1 82 ? 3.756 -31.438 -11.438 1 97.75 82 LYS A O 1
ATOM 660 N N . ASP A 1 83 ? 4.648 -29.609 -10.359 1 98 83 ASP A N 1
ATOM 661 C CA . ASP A 1 83 ? 3.357 -28.953 -10.203 1 98 83 ASP A CA 1
ATOM 662 C C . ASP A 1 83 ? 3.537 -27.469 -9.852 1 98 83 ASP A C 1
ATOM 664 O O . ASP A 1 83 ? 4.625 -27.047 -9.453 1 98 83 ASP A O 1
ATOM 668 N N . ILE A 1 84 ? 2.496 -26.734 -10.055 1 98.38 84 ILE A N 1
ATOM 669 C CA . ILE A 1 84 ? 2.432 -25.344 -9.617 1 98.38 84 ILE A CA 1
ATOM 670 C C . ILE A 1 84 ? 1.202 -25.125 -8.734 1 98.38 84 ILE A C 1
ATOM 672 O O . ILE A 1 84 ? 0.155 -25.734 -8.969 1 98.38 84 ILE A O 1
ATOM 676 N N . SER A 1 85 ? 1.333 -24.359 -7.711 1 98.75 85 SER A N 1
ATOM 677 C CA . SER A 1 85 ? 0.233 -23.953 -6.844 1 98.75 85 SER A CA 1
ATOM 678 C C . SER A 1 85 ? 0.043 -22.438 -6.871 1 98.75 85 SER A C 1
ATOM 680 O O . SER A 1 85 ? 0.985 -21.688 -6.621 1 98.75 85 SER A O 1
ATOM 682 N N . ILE A 1 86 ? -1.167 -22.016 -7.168 1 98.62 86 ILE A N 1
ATOM 683 C CA . ILE A 1 86 ? -1.495 -20.594 -7.297 1 98.62 86 ILE A CA 1
ATOM 684 C C . ILE A 1 86 ? -2.283 -20.141 -6.07 1 98.62 86 ILE A C 1
ATOM 686 O O . ILE A 1 86 ? -3.303 -20.734 -5.723 1 98.62 86 ILE A O 1
ATOM 690 N N . CYS A 1 87 ? -1.819 -19.219 -5.371 1 98.56 87 CYS A N 1
ATOM 691 C CA . CYS A 1 87 ? -2.525 -18.438 -4.363 1 98.56 87 CYS A CA 1
ATOM 692 C C . CYS A 1 87 ? -2.666 -16.984 -4.797 1 98.56 87 CYS A C 1
ATOM 694 O O . CYS A 1 87 ? -2.084 -16.562 -5.801 1 98.56 87 CYS A O 1
ATOM 696 N N . ASN A 1 88 ? -3.488 -16.266 -4.055 1 98.5 88 ASN A N 1
ATOM 697 C CA . ASN A 1 88 ? -3.754 -14.898 -4.488 1 98.5 88 ASN A CA 1
ATOM 698 C C . ASN A 1 88 ? -3.779 -13.93 -3.307 1 98.5 88 ASN A C 1
ATOM 700 O O . ASN A 1 88 ? -4.074 -14.328 -2.18 1 98.5 88 ASN A O 1
ATOM 704 N N . VAL A 1 89 ? -3.461 -12.688 -3.607 1 98.19 89 VAL A N 1
ATOM 705 C CA . VAL A 1 89 ? -3.566 -11.617 -2.621 1 98.19 89 VAL A CA 1
ATOM 706 C C . VAL A 1 89 ? -5.027 -11.43 -2.213 1 98.19 89 VAL A C 1
ATOM 708 O O . VAL A 1 89 ? -5.34 -11.352 -1.023 1 98.19 89 VAL A O 1
ATOM 711 N N . LEU A 1 90 ? -5.891 -11.281 -3.219 1 97.69 90 LEU A N 1
ATOM 712 C CA . LEU A 1 90 ? -7.336 -11.219 -3.059 1 97.69 90 LEU A CA 1
ATOM 713 C C . LEU A 1 90 ? -7.996 -12.508 -3.535 1 97.69 90 LEU A C 1
ATOM 715 O O . LEU A 1 90 ? -8.031 -12.781 -4.738 1 97.69 90 LEU A O 1
ATOM 719 N N . PRO A 1 91 ? -8.57 -13.266 -2.666 1 97.75 91 PRO A N 1
ATOM 720 C CA . PRO A 1 91 ? -9.008 -14.602 -3.064 1 97.75 91 PRO A CA 1
ATOM 721 C C . PRO A 1 91 ? -10.367 -14.594 -3.77 1 97.75 91 PRO A C 1
ATOM 723 O O . PRO A 1 91 ? -10.922 -15.656 -4.066 1 97.75 91 PRO A O 1
ATOM 726 N N . VAL A 1 92 ? -10.898 -13.43 -4.137 1 97.12 92 VAL A N 1
ATOM 727 C CA . VAL A 1 92 ? -12.203 -13.336 -4.773 1 97.12 92 VAL A CA 1
ATOM 728 C C . VAL A 1 92 ? -12.062 -13.516 -6.285 1 97.12 92 VAL A C 1
ATOM 730 O O . VAL A 1 92 ? -11.164 -12.93 -6.902 1 97.12 92 VAL A O 1
ATOM 733 N N . TYR A 1 93 ? -12.977 -14.336 -6.875 1 95.88 93 TYR A N 1
ATOM 734 C CA . TYR A 1 93 ? -13 -14.461 -8.328 1 95.88 93 TYR A CA 1
ATOM 735 C C . TYR A 1 93 ? -13.406 -13.141 -8.977 1 95.88 93 TYR A C 1
ATOM 737 O O . TYR A 1 93 ? -14.445 -12.57 -8.641 1 95.88 93 TYR A O 1
ATOM 745 N N . ALA A 1 94 ? -12.578 -12.727 -9.906 1 94.81 94 ALA A N 1
ATOM 746 C CA . ALA A 1 94 ? -12.914 -11.547 -10.703 1 94.81 94 ALA A CA 1
ATOM 747 C C . ALA A 1 94 ? -12.078 -11.477 -11.977 1 94.81 94 ALA A C 1
ATOM 749 O O . ALA A 1 94 ? -10.891 -11.789 -11.961 1 94.81 94 ALA A O 1
ATOM 750 N N . SER A 1 95 ? -12.664 -10.992 -13.078 1 88.12 95 SER A N 1
ATOM 751 C CA . SER A 1 95 ? -11.953 -10.867 -14.344 1 88.12 95 SER A CA 1
ATOM 752 C C . SER A 1 95 ? -11.156 -9.57 -14.406 1 88.12 95 SER A C 1
ATOM 754 O O . SER A 1 95 ? -10.281 -9.414 -15.258 1 88.12 95 SER A O 1
ATOM 756 N N . ASN A 1 96 ? -11.641 -8.633 -13.508 1 90.25 96 ASN A N 1
ATOM 757 C CA . ASN A 1 96 ? -10.93 -7.363 -13.391 1 90.25 96 ASN A CA 1
ATOM 758 C C . ASN A 1 96 ? -11.023 -6.797 -11.977 1 90.25 96 ASN A C 1
ATOM 760 O O . ASN A 1 96 ? -11.773 -7.309 -11.148 1 90.25 96 ASN A O 1
ATOM 764 N N . THR A 1 97 ? -10.305 -5.773 -11.797 1 90.62 97 THR A N 1
ATOM 765 C CA . THR A 1 97 ? -10.164 -5.238 -10.445 1 90.62 97 THR A CA 1
ATOM 766 C C . THR A 1 97 ? -11.453 -4.57 -9.992 1 90.62 97 THR A C 1
ATOM 768 O O . THR A 1 97 ? -11.773 -4.559 -8.797 1 90.62 97 THR A O 1
ATOM 771 N N . THR A 1 98 ? -12.258 -4.008 -10.922 1 92.19 98 THR A N 1
ATOM 772 C CA . THR A 1 98 ? -13.531 -3.396 -10.57 1 92.19 98 THR A CA 1
ATOM 773 C C . THR A 1 98 ? -14.484 -4.434 -9.977 1 92.19 98 THR A C 1
ATOM 775 O O . THR A 1 98 ? -15.07 -4.215 -8.914 1 92.19 98 THR A O 1
ATOM 778 N N . THR A 1 99 ? -14.547 -5.531 -10.672 1 93.75 99 THR A N 1
ATOM 779 C CA . THR A 1 99 ? -15.398 -6.617 -10.195 1 93.75 99 THR A CA 1
ATOM 780 C C . THR A 1 99 ? -14.859 -7.188 -8.883 1 93.75 99 THR A C 1
ATOM 782 O O . THR A 1 99 ? -15.633 -7.562 -8 1 93.75 99 THR A O 1
ATOM 785 N N . ALA A 1 100 ? -13.555 -7.184 -8.766 1 95.06 100 ALA A N 1
ATOM 786 C CA . ALA A 1 100 ? -12.961 -7.668 -7.523 1 95.06 100 ALA A CA 1
ATOM 787 C C . ALA A 1 100 ? -13.391 -6.816 -6.336 1 95.06 100 ALA A C 1
ATOM 789 O O . ALA A 1 100 ? -13.797 -7.348 -5.297 1 95.06 100 ALA A O 1
ATOM 790 N N . LEU A 1 101 ? -13.367 -5.504 -6.531 1 94.81 101 LEU A N 1
ATOM 791 C CA . LEU A 1 101 ? -13.758 -4.609 -5.449 1 94.81 101 LEU A CA 1
ATOM 792 C C . LEU A 1 101 ? -15.234 -4.789 -5.098 1 94.81 101 LEU A C 1
ATOM 794 O O . LEU A 1 101 ? -15.602 -4.773 -3.924 1 94.81 101 LEU A O 1
ATOM 798 N N . GLU A 1 102 ? -16.031 -4.93 -6.109 1 94.12 102 GLU A N 1
ATOM 799 C CA . GLU A 1 102 ? -17.453 -5.16 -5.875 1 94.12 102 GLU A CA 1
ATOM 800 C C . GLU A 1 102 ? -17.672 -6.414 -5.035 1 94.12 102 GLU A C 1
ATOM 802 O O . GLU A 1 102 ? -18.484 -6.402 -4.102 1 94.12 102 GLU A O 1
ATOM 807 N N . ASN A 1 103 ? -16.969 -7.418 -5.379 1 95.56 103 ASN A N 1
ATOM 808 C CA . ASN A 1 103 ? -17.094 -8.672 -4.641 1 95.56 103 ASN A CA 1
ATOM 809 C C . ASN A 1 103 ? -16.578 -8.539 -3.211 1 95.56 103 ASN A C 1
ATOM 811 O O . ASN A 1 103 ? -17.172 -9.094 -2.279 1 95.56 103 ASN A O 1
ATOM 815 N N . ILE A 1 104 ? -15.562 -7.832 -3.037 1 95.69 104 ILE A N 1
ATOM 816 C CA . ILE A 1 104 ? -15.008 -7.59 -1.711 1 95.69 104 ILE A CA 1
ATOM 817 C C . ILE A 1 104 ? -16 -6.805 -0.863 1 95.69 104 ILE A C 1
ATOM 819 O O . ILE A 1 104 ? -16.219 -7.125 0.308 1 95.69 104 ILE A O 1
ATOM 823 N N . ARG A 1 105 ? -16.625 -5.82 -1.454 1 94.56 105 ARG A N 1
ATOM 824 C CA . ARG A 1 105 ? -17.641 -5.039 -0.752 1 94.56 105 ARG A CA 1
ATOM 825 C C . ARG A 1 105 ? -18.828 -5.914 -0.332 1 94.56 105 ARG A C 1
ATOM 827 O O . ARG A 1 105 ? -19.375 -5.742 0.758 1 94.56 105 ARG A O 1
ATOM 834 N N . THR A 1 106 ? -19.141 -6.793 -1.222 1 94.75 106 THR A N 1
ATOM 835 C CA . THR A 1 106 ? -20.234 -7.723 -0.913 1 94.75 106 THR A CA 1
ATOM 836 C C . THR A 1 106 ? -19.875 -8.578 0.301 1 94.75 106 THR A C 1
ATOM 838 O O . THR A 1 106 ? -20.703 -8.773 1.189 1 94.75 106 THR A O 1
ATOM 841 N N . LEU A 1 107 ? -18.672 -9.047 0.38 1 95.38 107 LEU A N 1
ATOM 842 C CA . LEU A 1 107 ? -18.219 -9.836 1.522 1 95.38 107 LEU A CA 1
ATOM 843 C C . LEU A 1 107 ? -18.219 -9 2.797 1 95.38 107 LEU A C 1
ATOM 845 O O . LEU A 1 107 ? -18.562 -9.5 3.871 1 95.38 107 LEU A O 1
ATOM 849 N N . ASN A 1 108 ? -17.781 -7.738 2.631 1 94.56 108 ASN A N 1
ATOM 850 C CA . ASN A 1 108 ? -17.781 -6.84 3.781 1 94.56 108 ASN A CA 1
ATOM 851 C C . ASN A 1 108 ? -19.203 -6.602 4.309 1 94.56 108 ASN A C 1
ATOM 853 O O . ASN A 1 108 ? -19.422 -6.641 5.52 1 94.56 108 ASN A O 1
ATOM 857 N N . GLU A 1 109 ? -20.094 -6.355 3.396 1 92.88 109 GLU A N 1
ATOM 858 C CA . GLU A 1 109 ? -21.5 -6.145 3.77 1 92.88 109 GLU A CA 1
ATOM 859 C C . GLU A 1 109 ? -22.062 -7.363 4.484 1 92.88 109 GLU A C 1
ATOM 861 O O . GLU A 1 109 ? -22.875 -7.227 5.402 1 92.88 109 GLU A O 1
ATOM 866 N N . ALA A 1 110 ? -21.594 -8.469 4.047 1 93.12 110 ALA A N 1
ATOM 867 C CA . ALA A 1 110 ? -22.062 -9.719 4.641 1 93.12 110 ALA A CA 1
ATOM 868 C C . ALA A 1 110 ? -21.312 -10.023 5.938 1 93.12 110 ALA A C 1
ATOM 870 O O . ALA A 1 110 ? -21.578 -11.039 6.586 1 93.12 110 ALA A O 1
ATOM 871 N N . LYS A 1 111 ? -20.344 -9.219 6.312 1 93.62 111 LYS A N 1
ATOM 872 C CA . LYS A 1 111 ? -19.578 -9.312 7.551 1 93.62 111 LYS A CA 1
ATOM 873 C C . LYS A 1 111 ? -18.719 -10.578 7.57 1 93.62 111 LYS A C 1
ATOM 875 O O . LYS A 1 111 ? -18.531 -11.188 8.625 1 93.62 111 LYS A O 1
ATOM 880 N N . VAL A 1 112 ? -18.203 -10.977 6.391 1 94.44 112 VAL A N 1
ATOM 881 C CA . VAL A 1 112 ? -17.391 -12.188 6.34 1 94.44 112 VAL A CA 1
ATOM 882 C C . VAL A 1 112 ? -16.016 -11.875 5.742 1 94.44 112 VAL A C 1
ATOM 884 O O . VAL A 1 112 ? -15.156 -12.758 5.648 1 94.44 112 VAL A O 1
ATOM 887 N N . LEU A 1 113 ? -15.789 -10.695 5.328 1 95.31 113 LEU A N 1
ATOM 888 C CA . LEU A 1 113 ? -14.555 -10.312 4.66 1 95.31 113 LEU A CA 1
ATOM 889 C C . LEU A 1 113 ? -13.344 -10.625 5.535 1 95.31 113 LEU A C 1
ATOM 891 O O . LEU A 1 113 ? -12.359 -11.195 5.059 1 95.31 113 LEU A O 1
ATOM 895 N N . GLU A 1 114 ? -13.406 -10.258 6.762 1 94.5 114 GLU A N 1
ATOM 896 C CA . GLU A 1 114 ? -12.289 -10.492 7.664 1 94.5 114 GLU A CA 1
ATOM 897 C C . GLU A 1 114 ? -11.961 -11.977 7.773 1 94.5 114 GLU A C 1
ATOM 899 O O . GLU A 1 114 ? -10.797 -12.367 7.766 1 94.5 114 GLU A O 1
ATOM 904 N N . ARG A 1 115 ? -12.938 -12.766 7.898 1 95.19 115 ARG A N 1
ATOM 905 C CA . ARG A 1 115 ? -12.75 -14.211 7.961 1 95.19 115 ARG A CA 1
ATOM 906 C C . ARG A 1 115 ? -12.102 -14.734 6.684 1 95.19 115 ARG A C 1
ATOM 908 O O . ARG A 1 115 ? -11.172 -15.547 6.738 1 95.19 115 ARG A O 1
ATOM 915 N N . VAL A 1 116 ? -12.609 -14.281 5.562 1 96.56 116 VAL A N 1
ATOM 916 C CA . VAL A 1 116 ? -12.094 -14.703 4.262 1 96.56 116 VAL A CA 1
ATOM 917 C C . VAL A 1 116 ? -10.617 -14.344 4.152 1 96.56 116 VAL A C 1
ATOM 919 O O . VAL A 1 116 ? -9.797 -15.172 3.736 1 96.56 116 VAL A O 1
ATOM 922 N N . GLN A 1 117 ? -10.297 -13.18 4.594 1 96.5 117 GLN A N 1
ATOM 923 C CA . GLN A 1 117 ? -8.914 -12.711 4.5 1 96.5 117 GLN A CA 1
ATOM 924 C C . GLN A 1 117 ? -8.008 -13.484 5.453 1 96.5 117 GLN A C 1
ATOM 926 O O . GLN A 1 117 ? -6.875 -13.82 5.105 1 96.5 117 GLN A O 1
ATOM 931 N N . ARG A 1 118 ? -8.469 -13.742 6.605 1 96.31 118 ARG A N 1
ATOM 932 C CA . ARG A 1 118 ? -7.707 -14.539 7.562 1 96.31 118 ARG A CA 1
ATOM 933 C C . ARG A 1 118 ? -7.465 -15.953 7.031 1 96.31 118 ARG A C 1
ATOM 935 O O . ARG A 1 118 ? -6.348 -16.469 7.102 1 96.31 118 ARG A O 1
ATOM 942 N N . LEU A 1 119 ? -8.469 -16.547 6.496 1 97.12 119 LEU A N 1
ATOM 943 C CA . LEU A 1 119 ? -8.352 -17.891 5.93 1 97.12 119 LEU A CA 1
ATOM 944 C C . LEU A 1 119 ? -7.41 -17.891 4.73 1 97.12 119 LEU A C 1
ATOM 946 O O . LEU A 1 119 ? -6.652 -18.844 4.539 1 97.12 119 LEU A O 1
ATOM 950 N N . ASN A 1 120 ? -7.512 -16.844 3.947 1 98.12 120 ASN A N 1
ATOM 951 C CA . ASN A 1 120 ? -6.625 -16.734 2.795 1 98.12 120 ASN A CA 1
ATOM 952 C C . ASN A 1 120 ? -5.156 -16.828 3.207 1 98.12 120 ASN A C 1
ATOM 954 O O . ASN A 1 120 ? -4.383 -17.562 2.604 1 98.12 120 ASN A O 1
ATOM 958 N N . LYS A 1 121 ? -4.793 -16.094 4.199 1 96.94 121 LYS A N 1
ATOM 959 C CA . LYS A 1 121 ? -3.418 -16.094 4.691 1 96.94 121 LYS A CA 1
ATOM 960 C C . LYS A 1 121 ? -3.016 -17.453 5.227 1 96.94 121 LYS A C 1
ATOM 962 O O . LYS A 1 121 ? -1.939 -17.969 4.902 1 96.94 121 LYS A O 1
ATOM 967 N N . THR A 1 122 ? -3.834 -18.062 6 1 97.06 122 THR A N 1
ATOM 968 C CA . THR A 1 122 ? -3.559 -19.359 6.609 1 97.06 122 THR A CA 1
ATOM 969 C C . THR A 1 122 ? -3.404 -20.438 5.543 1 97.06 122 THR A C 1
ATOM 971 O O . THR A 1 122 ? -2.469 -21.234 5.594 1 97.06 122 THR A O 1
ATOM 974 N N . LYS A 1 123 ? -4.312 -20.438 4.648 1 97.94 123 LYS A N 1
ATOM 975 C CA . LYS A 1 123 ? -4.301 -21.453 3.604 1 97.94 123 LYS A CA 1
ATOM 976 C C . LYS A 1 123 ? -3.127 -21.25 2.648 1 97.94 123 LYS A C 1
ATOM 978 O O . LYS A 1 123 ? -2.57 -22.203 2.123 1 97.94 123 LYS A O 1
ATOM 983 N N . LEU A 1 124 ? -2.785 -20.016 2.406 1 98.06 124 LEU A N 1
ATOM 984 C CA . LEU A 1 124 ? -1.581 -19.719 1.634 1 98.06 124 LEU A CA 1
ATOM 985 C C . LEU A 1 124 ? -0.349 -20.312 2.307 1 98.06 124 LEU A C 1
ATOM 987 O O . LEU A 1 124 ? 0.482 -20.953 1.647 1 98.06 124 LEU A O 1
ATOM 991 N N . ALA A 1 125 ? -0.246 -20.141 3.629 1 96.75 125 ALA A N 1
ATOM 992 C CA . ALA A 1 125 ? 0.874 -20.703 4.387 1 96.75 125 ALA A CA 1
ATOM 993 C C . ALA A 1 125 ? 0.952 -22.219 4.227 1 96.75 125 ALA A C 1
ATOM 995 O O . ALA A 1 125 ? 2.033 -22.766 4.012 1 96.75 125 ALA A O 1
ATOM 996 N N . ILE A 1 126 ? -0.15 -22.859 4.277 1 97.06 126 ILE A N 1
ATOM 997 C CA . ILE A 1 126 ? -0.225 -24.297 4.16 1 97.06 126 ILE A CA 1
ATOM 998 C C . ILE A 1 126 ? 0.17 -24.734 2.748 1 97.06 126 ILE A C 1
ATOM 1000 O O . ILE A 1 126 ? 0.955 -25.656 2.572 1 97.06 126 ILE A O 1
ATOM 1004 N N . THR A 1 127 ? -0.33 -24.031 1.783 1 97.38 127 THR A N 1
ATOM 1005 C CA . THR A 1 127 ? -0.092 -24.359 0.384 1 97.38 127 THR A CA 1
ATOM 1006 C C . THR A 1 127 ? 1.383 -24.203 0.03 1 97.38 127 THR A C 1
ATOM 1008 O O . THR A 1 127 ? 1.932 -24.969 -0.757 1 97.38 127 THR A O 1
ATOM 1011 N N . MET A 1 128 ? 2.072 -23.219 0.647 1 96.44 128 MET A N 1
ATOM 1012 C CA . MET A 1 128 ? 3.439 -22.875 0.276 1 96.44 128 MET A CA 1
ATOM 1013 C C . MET A 1 128 ? 4.445 -23.75 1.005 1 96.44 128 MET A C 1
ATOM 1015 O O . MET A 1 128 ? 5.621 -23.797 0.641 1 96.44 128 MET A O 1
ATOM 1019 N N . LYS A 1 129 ? 4.125 -24.422 2.072 1 92.75 129 LYS A N 1
ATOM 1020 C CA . LYS A 1 129 ? 5.02 -25.156 2.961 1 92.75 129 LYS A CA 1
ATOM 1021 C C . LYS A 1 129 ? 5.926 -26.109 2.174 1 92.75 129 LYS A C 1
ATOM 1023 O O . LYS A 1 129 ? 7.121 -26.203 2.457 1 92.75 129 LYS A O 1
ATOM 1028 N N . GLU A 1 130 ? 5.496 -26.797 1.153 1 88 130 GLU A N 1
ATOM 1029 C CA . GLU A 1 130 ? 6.336 -27.797 0.502 1 88 130 GLU A CA 1
ATOM 1030 C C . GLU A 1 130 ? 6.801 -27.312 -0.871 1 88 130 GLU A C 1
ATOM 1032 O O . GLU A 1 130 ? 7.246 -28.125 -1.694 1 88 130 GLU A O 1
ATOM 1037 N N . LYS A 1 131 ? 6.746 -26.031 -1.007 1 95.5 131 LYS A N 1
ATOM 1038 C CA . LYS A 1 131 ? 7.207 -25.5 -2.287 1 95.5 131 LYS A CA 1
ATOM 1039 C C . LYS A 1 131 ? 8.68 -25.109 -2.219 1 95.5 131 LYS A C 1
ATOM 1041 O O . LYS A 1 131 ? 9.133 -24.531 -1.227 1 95.5 131 LYS A O 1
ATOM 1046 N N . LYS A 1 132 ? 9.391 -25.469 -3.199 1 93.12 132 LYS A N 1
ATOM 1047 C CA . LYS A 1 132 ? 10.82 -25.172 -3.262 1 93.12 132 LYS A CA 1
ATOM 1048 C C . LYS A 1 132 ? 11.07 -23.703 -3.574 1 93.12 132 LYS A C 1
ATOM 1050 O O . LYS A 1 132 ? 12.023 -23.109 -3.066 1 93.12 132 LYS A O 1
ATOM 1055 N N . LEU A 1 133 ? 10.32 -23.141 -4.477 1 95.38 133 LEU A N 1
ATOM 1056 C CA . LEU A 1 133 ? 10.422 -21.719 -4.789 1 95.38 133 LEU A CA 1
ATOM 1057 C C . LEU A 1 133 ? 9.047 -21.062 -4.781 1 95.38 133 LEU A C 1
ATOM 1059 O O . LEU A 1 133 ? 8.047 -21.703 -5.113 1 95.38 133 LEU A O 1
ATOM 1063 N N . ILE A 1 134 ? 9.023 -19.859 -4.316 1 98.12 134 ILE A N 1
ATOM 1064 C CA . ILE A 1 134 ? 7.828 -19.031 -4.277 1 98.12 134 ILE A CA 1
ATOM 1065 C C . ILE A 1 134 ? 7.988 -17.859 -5.238 1 98.12 134 ILE A C 1
ATOM 1067 O O . ILE A 1 134 ? 8.914 -17.047 -5.102 1 98.12 134 ILE A O 1
ATOM 1071 N N . VAL A 1 135 ? 7.113 -17.781 -6.207 1 98.44 135 VAL A N 1
ATOM 1072 C CA . VAL A 1 135 ? 7.184 -16.75 -7.234 1 98.44 135 VAL A CA 1
ATOM 1073 C C . VAL A 1 135 ? 6.105 -15.703 -6.988 1 98.44 135 VAL A C 1
ATOM 1075 O O . VAL A 1 135 ? 4.922 -16.031 -6.875 1 98.44 135 VAL A O 1
ATOM 1078 N N . LEU A 1 136 ? 6.535 -14.484 -6.875 1 98.31 136 LEU A N 1
ATOM 1079 C CA . LEU A 1 136 ? 5.633 -13.352 -6.676 1 98.31 136 LEU A CA 1
ATOM 1080 C C . LEU A 1 136 ? 5.285 -12.695 -8.008 1 98.31 136 LEU A C 1
ATOM 1082 O O . LEU A 1 136 ? 6.176 -12.359 -8.789 1 98.31 136 LEU A O 1
ATOM 1086 N N . GLY A 1 137 ? 3.986 -12.555 -8.289 1 97.81 137 GLY A N 1
ATOM 1087 C CA . GLY A 1 137 ? 3.496 -11.938 -9.508 1 97.81 137 GLY A CA 1
ATOM 1088 C C . GLY A 1 137 ? 2.158 -11.242 -9.328 1 97.81 137 GLY A C 1
ATOM 1089 O O . GLY A 1 137 ? 1.296 -11.305 -10.203 1 97.81 137 GLY A O 1
ATOM 1090 N N . TRP A 1 138 ? 1.94 -10.602 -8.234 1 97.12 138 TRP A N 1
ATOM 1091 C CA . TRP A 1 138 ? 0.614 -10.086 -7.902 1 97.12 138 TRP A CA 1
ATOM 1092 C C . TRP A 1 138 ? 0.322 -8.797 -8.656 1 97.12 138 TRP A C 1
ATOM 1094 O O . TRP A 1 138 ? -0.828 -8.359 -8.727 1 97.12 138 TRP A O 1
ATOM 1104 N N . GLY A 1 139 ? 1.305 -8.125 -9.25 1 95.25 139 GLY A N 1
ATOM 1105 C CA . GLY A 1 139 ? 1.062 -6.91 -10.008 1 95.25 139 GLY A CA 1
ATOM 1106 C C . GLY A 1 139 ? 0.538 -5.77 -9.156 1 95.25 139 GLY A C 1
ATOM 1107 O O . GLY A 1 139 ? 0.681 -5.789 -7.934 1 95.25 139 GLY A O 1
ATOM 1108 N N . LYS A 1 140 ? 0.076 -4.684 -9.797 1 93 140 LYS A N 1
ATOM 1109 C CA . LYS A 1 140 ? -0.52 -3.521 -9.148 1 93 140 LYS A CA 1
ATOM 1110 C C . LYS A 1 140 ? -1.999 -3.391 -9.5 1 93 140 LYS A C 1
ATOM 1112 O O . LYS A 1 140 ? -2.42 -3.793 -10.586 1 93 140 LYS A O 1
ATOM 1117 N N . PRO A 1 141 ? -2.781 -2.877 -8.578 1 91.88 141 PRO A N 1
ATOM 1118 C CA . PRO A 1 141 ? -4.191 -2.678 -8.922 1 91.88 141 PRO A CA 1
ATOM 1119 C C . PRO A 1 141 ? -4.395 -1.586 -9.969 1 91.88 141 PRO A C 1
ATOM 1121 O O . PRO A 1 141 ? -3.562 -0.683 -10.094 1 91.88 141 PRO A O 1
ATOM 1124 N N . GLU A 1 142 ? -5.5 -1.753 -10.648 1 90.06 142 GLU A N 1
ATOM 1125 C CA . GLU A 1 142 ? -5.875 -0.737 -11.633 1 90.06 142 GLU A CA 1
ATOM 1126 C C . GLU A 1 142 ? -6.27 0.569 -10.945 1 90.06 142 GLU A C 1
ATOM 1128 O O . GLU A 1 142 ? -6.953 0.558 -9.922 1 90.06 142 GLU A O 1
ATOM 1133 N N . VAL A 1 143 ? -5.926 1.568 -11.586 1 88.12 143 VAL A N 1
ATOM 1134 C CA . VAL A 1 143 ? -6.223 2.9 -11.07 1 88.12 143 VAL A CA 1
ATOM 1135 C C . VAL A 1 143 ? -7.73 3.086 -10.953 1 88.12 143 VAL A C 1
ATOM 1137 O O . VAL A 1 143 ? -8.484 2.695 -11.844 1 88.12 143 VAL A O 1
ATOM 1140 N N . LYS A 1 144 ? -8.25 3.627 -9.875 1 87.56 144 LYS A N 1
ATOM 1141 C CA . LYS A 1 144 ? -9.633 4.023 -9.633 1 87.56 144 LYS A CA 1
ATOM 1142 C C . LYS A 1 144 ? -10.508 2.812 -9.32 1 87.56 144 LYS A C 1
ATOM 1144 O O . LYS A 1 144 ? -11.734 2.9 -9.367 1 87.56 144 LYS A O 1
ATOM 1149 N N . THR A 1 145 ? -9.922 1.662 -9.094 1 91.5 145 THR A N 1
ATOM 1150 C CA . THR A 1 145 ? -10.719 0.475 -8.789 1 91.5 145 THR A CA 1
ATOM 1151 C C . THR A 1 145 ? -10.492 0.028 -7.348 1 91.5 145 THR A C 1
ATOM 1153 O O . THR A 1 145 ? -11.125 0.55 -6.426 1 91.5 145 THR A O 1
ATOM 1156 N N . ILE A 1 146 ? -9.398 -0.75 -7.062 1 92.38 146 ILE A N 1
ATOM 1157 C CA . ILE A 1 146 ? -9.086 -1.176 -5.703 1 92.38 146 ILE A CA 1
ATOM 1158 C C . ILE A 1 146 ? -8.164 -0.153 -5.043 1 92.38 146 ILE A C 1
ATOM 1160 O O . ILE A 1 146 ? -7.074 0.129 -5.547 1 92.38 146 ILE A O 1
ATOM 1164 N N . PRO A 1 147 ? -8.648 0.412 -3.967 1 94.12 147 PRO A N 1
ATOM 1165 C CA . PRO A 1 147 ? -7.762 1.361 -3.287 1 94.12 147 PRO A CA 1
ATOM 1166 C C . PRO A 1 147 ? -6.426 0.739 -2.887 1 94.12 147 PRO A C 1
ATOM 1168 O O . PRO A 1 147 ? -6.383 -0.423 -2.477 1 94.12 147 PRO A O 1
ATOM 1171 N N . ASN A 1 148 ? -5.434 1.555 -2.967 1 95.69 148 ASN A N 1
ATOM 1172 C CA . ASN A 1 148 ? -4.086 1.09 -2.646 1 95.69 148 ASN A CA 1
ATOM 1173 C C . ASN A 1 148 ? -4 0.569 -1.215 1 95.69 148 ASN A C 1
ATOM 1175 O O . ASN A 1 148 ? -3.387 -0.47 -0.964 1 95.69 148 ASN A O 1
ATOM 1179 N N . LEU A 1 149 ? -4.641 1.235 -0.325 1 95.69 149 LEU A N 1
ATOM 1180 C CA . LEU A 1 149 ? -4.527 0.86 1.08 1 95.69 149 LEU A CA 1
ATOM 1181 C C . LEU A 1 149 ? -5.082 -0.541 1.314 1 95.69 149 LEU A C 1
ATOM 1183 O O . LEU A 1 149 ? -4.48 -1.34 2.035 1 95.69 149 LEU A O 1
ATOM 1187 N N . LEU A 1 150 ? -6.238 -0.803 0.723 1 96 150 LEU A N 1
ATOM 1188 C CA . LEU A 1 150 ? -6.832 -2.129 0.845 1 96 150 LEU A CA 1
ATOM 1189 C C . LEU A 1 150 ? -5.922 -3.191 0.239 1 96 150 LEU A C 1
ATOM 1191 O O . LEU A 1 150 ? -5.664 -4.223 0.862 1 96 150 LEU A O 1
ATOM 1195 N N . TYR A 1 151 ? -5.477 -2.934 -0.896 1 97.31 151 TYR A N 1
ATOM 1196 C CA . TYR A 1 151 ? -4.668 -3.895 -1.643 1 97.31 151 TYR A CA 1
ATOM 1197 C C . TYR A 1 151 ? -3.352 -4.172 -0.929 1 97.31 151 TYR A C 1
ATOM 1199 O O . TYR A 1 151 ? -2.998 -5.328 -0.695 1 97.31 151 TYR A O 1
ATOM 1207 N N . TYR A 1 152 ? -2.641 -3.174 -0.508 1 97.69 152 TYR A N 1
ATOM 1208 C CA . TYR A 1 152 ? -1.298 -3.348 0.032 1 97.69 152 TYR A CA 1
ATOM 1209 C C . TYR A 1 152 ? -1.349 -3.793 1.488 1 97.69 152 TYR A C 1
ATOM 1211 O O . TYR A 1 152 ? -0.367 -4.32 2.018 1 97.69 152 TYR A O 1
ATOM 1219 N N . LYS A 1 153 ? -2.453 -3.574 2.15 1 97.44 153 LYS A N 1
ATOM 1220 C CA . LYS A 1 153 ? -2.652 -4.238 3.436 1 97.44 153 LYS A CA 1
ATOM 1221 C C . LYS A 1 153 ? -2.559 -5.754 3.293 1 97.44 153 LYS A C 1
ATOM 1223 O O . LYS A 1 153 ? -1.876 -6.414 4.078 1 97.44 153 LYS A O 1
ATOM 1228 N N . GLU A 1 154 ? -3.223 -6.246 2.26 1 97.69 154 GLU A N 1
ATOM 1229 C CA . GLU A 1 154 ? -3.232 -7.688 2.041 1 97.69 154 GLU A CA 1
ATOM 1230 C C . GLU A 1 154 ? -1.875 -8.18 1.55 1 97.69 154 GLU A C 1
ATOM 1232 O O . GLU A 1 154 ? -1.419 -9.258 1.944 1 97.69 154 GLU A O 1
ATOM 1237 N N . VAL A 1 155 ? -1.217 -7.43 0.699 1 98.19 155 VAL A N 1
ATOM 1238 C CA . VAL A 1 155 ? 0.119 -7.777 0.226 1 98.19 155 VAL A CA 1
ATOM 1239 C C . VAL A 1 155 ? 1.08 -7.863 1.409 1 98.19 155 VAL A C 1
ATOM 1241 O O . VAL A 1 155 ? 1.841 -8.828 1.53 1 98.19 155 VAL A O 1
ATOM 1244 N N . LEU A 1 156 ? 1.012 -6.891 2.293 1 97.5 156 LEU A N 1
ATOM 1245 C CA . LEU A 1 156 ? 1.905 -6.84 3.443 1 97.5 156 LEU A CA 1
ATOM 1246 C C . LEU A 1 156 ? 1.666 -8.023 4.371 1 97.5 156 LEU A C 1
ATOM 1248 O O . LEU A 1 156 ? 2.611 -8.57 4.949 1 97.5 156 LEU A O 1
ATOM 1252 N N . ASN A 1 157 ? 0.442 -8.414 4.52 1 96.56 157 ASN A N 1
ATOM 1253 C CA . ASN A 1 157 ? 0.129 -9.594 5.32 1 96.56 157 ASN A CA 1
ATOM 1254 C C . ASN A 1 157 ? 0.81 -10.844 4.77 1 96.56 157 ASN A C 1
ATOM 1256 O O . ASN A 1 157 ? 1.334 -11.656 5.535 1 96.56 157 ASN A O 1
ATOM 1260 N N . ILE A 1 158 ? 0.806 -10.938 3.5 1 96.81 158 ILE A N 1
ATOM 1261 C CA . ILE A 1 158 ? 1.392 -12.094 2.832 1 96.81 158 ILE A CA 1
ATOM 1262 C C . ILE A 1 158 ? 2.914 -12.031 2.926 1 96.81 158 ILE A C 1
ATOM 1264 O O . ILE A 1 158 ? 3.57 -13.031 3.209 1 96.81 158 ILE A O 1
ATOM 1268 N N . ILE A 1 159 ? 3.479 -10.867 2.752 1 95.75 159 ILE A N 1
ATOM 1269 C CA . ILE A 1 159 ? 4.922 -10.688 2.826 1 95.75 159 ILE A CA 1
ATOM 1270 C C . ILE A 1 159 ? 5.418 -11.047 4.223 1 95.75 159 ILE A C 1
ATOM 1272 O O . ILE A 1 159 ? 6.488 -11.641 4.379 1 95.75 159 ILE A O 1
ATOM 1276 N N . ASP A 1 160 ? 4.664 -10.609 5.211 1 94.12 160 ASP A N 1
ATOM 1277 C CA . ASP A 1 160 ? 5.027 -10.953 6.586 1 94.12 160 ASP A CA 1
ATOM 1278 C C . ASP A 1 160 ? 5.156 -12.461 6.766 1 94.12 160 ASP A C 1
ATOM 1280 O O . ASP A 1 160 ? 6.113 -12.938 7.375 1 94.12 160 ASP A O 1
ATOM 1284 N N . 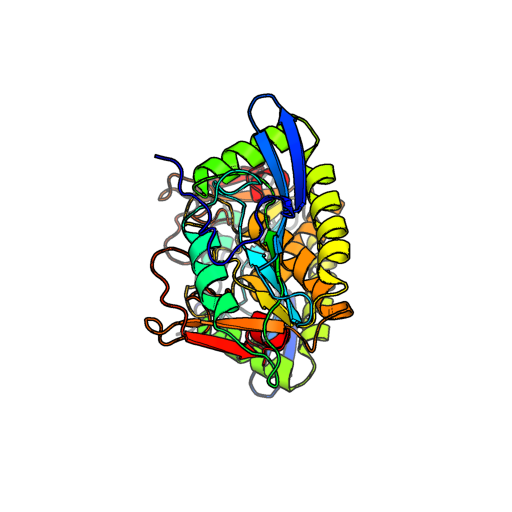LEU A 1 161 ? 4.254 -13.172 6.191 1 93.25 161 LEU A N 1
ATOM 1285 C CA . LEU A 1 161 ? 4.262 -14.633 6.242 1 93.25 161 LEU A CA 1
ATOM 1286 C C . LEU A 1 161 ? 5.469 -15.195 5.496 1 93.25 161 LEU A C 1
ATOM 1288 O O . LEU A 1 161 ? 6.188 -16.047 6.023 1 93.25 161 LEU A O 1
ATOM 1292 N N . LEU A 1 162 ? 5.762 -14.656 4.32 1 92.25 162 LEU A N 1
ATOM 1293 C CA . LEU A 1 162 ? 6.816 -15.172 3.457 1 92.25 162 LEU A CA 1
ATOM 1294 C C . LEU A 1 162 ? 8.195 -14.828 4.02 1 92.25 162 LEU A C 1
ATOM 1296 O O . LEU A 1 162 ? 9.141 -15.609 3.881 1 92.25 162 LEU A O 1
ATOM 1300 N N . SER A 1 163 ? 8.297 -13.688 4.605 1 91.12 163 SER A N 1
ATOM 1301 C CA . SER A 1 163 ? 9.562 -13.219 5.148 1 91.12 163 SER A CA 1
ATOM 1302 C C . SER A 1 163 ? 10.031 -14.094 6.309 1 91.12 163 SER A C 1
ATOM 1304 O O . SER A 1 163 ? 11.234 -14.203 6.562 1 91.12 163 SER A O 1
ATOM 1306 N N . THR A 1 164 ? 9.195 -14.727 6.953 1 88.94 164 THR A N 1
ATOM 1307 C CA . THR A 1 164 ? 9.516 -15.555 8.109 1 88.94 164 THR A CA 1
ATOM 1308 C C . THR A 1 164 ? 9.891 -16.969 7.676 1 88.94 164 THR A C 1
ATOM 1310 O O . THR A 1 164 ? 10.828 -17.562 8.219 1 88.94 164 THR A O 1
ATOM 1313 N N . SER A 1 165 ? 9.344 -17.453 6.566 1 87.06 165 SER A N 1
ATOM 1314 C CA . SER A 1 165 ? 9.461 -18.875 6.289 1 87.06 165 SER A CA 1
ATOM 1315 C C . SER A 1 165 ? 10.172 -19.125 4.965 1 87.06 165 SER A C 1
ATOM 1317 O O . SER A 1 165 ? 10.672 -20.219 4.719 1 87.06 165 SER A O 1
ATOM 1319 N N . TYR A 1 166 ? 10.25 -18.094 4.105 1 87.62 166 TYR A N 1
ATOM 1320 C CA . TYR A 1 166 ? 10.68 -18.391 2.742 1 87.62 166 TYR A CA 1
ATOM 1321 C C . TYR A 1 166 ? 11.609 -17.297 2.223 1 87.62 166 TYR A C 1
ATOM 1323 O O . TYR A 1 166 ? 11.672 -17.047 1.015 1 87.62 166 TYR A O 1
ATOM 1331 N N . LYS A 1 167 ? 12.281 -16.594 3.074 1 82.62 167 LYS A N 1
ATOM 1332 C CA . LYS A 1 167 ? 13.039 -15.398 2.711 1 82.62 167 LYS A CA 1
ATOM 1333 C C . LYS A 1 167 ? 14.102 -15.719 1.66 1 82.62 167 LYS A C 1
ATOM 1335 O O . LYS A 1 167 ? 14.43 -14.875 0.827 1 82.62 167 LYS A O 1
ATOM 1340 N N . ASP A 1 168 ? 14.5 -16.938 1.588 1 87.06 168 ASP A N 1
ATOM 1341 C CA . ASP A 1 168 ? 15.602 -17.297 0.7 1 87.06 168 ASP A CA 1
ATOM 1342 C C . ASP A 1 168 ? 15.086 -18 -0.553 1 87.06 168 ASP A C 1
ATOM 1344 O O . ASP A 1 168 ? 15.875 -18.469 -1.379 1 87.06 168 ASP A O 1
ATOM 1348 N N . ASP A 1 169 ? 13.805 -18.094 -0.761 1 93.81 169 ASP A N 1
ATOM 1349 C CA . ASP A 1 169 ? 13.227 -18.859 -1.864 1 93.81 169 ASP A CA 1
ATOM 1350 C C . ASP A 1 169 ? 12.18 -18.031 -2.613 1 93.81 169 ASP A C 1
ATOM 1352 O O . ASP A 1 169 ? 11.211 -18.594 -3.139 1 93.81 169 ASP A O 1
ATOM 1356 N N . LEU A 1 170 ? 12.414 -16.672 -2.58 1 97.25 170 LEU A N 1
ATOM 1357 C CA . LEU A 1 170 ? 11.484 -15.781 -3.256 1 97.25 170 LEU A CA 1
ATOM 1358 C C . LEU A 1 170 ? 12 -15.398 -4.641 1 97.25 170 LEU A C 1
ATOM 1360 O O . LEU A 1 170 ? 13.18 -15.078 -4.801 1 97.25 170 LEU A O 1
ATOM 1364 N N . TYR A 1 171 ? 11.117 -15.445 -5.59 1 98 171 TYR A N 1
ATOM 1365 C CA . TYR A 1 171 ? 11.438 -15.133 -6.977 1 98 171 TYR A CA 1
ATOM 1366 C C . TYR A 1 171 ? 10.359 -14.258 -7.602 1 98 171 TYR A C 1
ATOM 1368 O O . TYR A 1 171 ? 9.227 -14.211 -7.113 1 98 171 TYR A O 1
ATOM 1376 N N . VAL A 1 172 ? 10.75 -13.516 -8.664 1 97.94 172 VAL A N 1
ATOM 1377 C CA . VAL A 1 172 ? 9.805 -12.805 -9.516 1 97.94 172 VAL A CA 1
ATOM 1378 C C . VAL A 1 172 ? 10.055 -13.164 -10.977 1 97.94 172 VAL A C 1
ATOM 1380 O O . VAL A 1 172 ? 11.102 -13.727 -11.312 1 97.94 172 VAL A O 1
ATOM 1383 N N . PHE A 1 173 ? 9.062 -12.844 -11.789 1 97.56 173 PHE A N 1
ATOM 1384 C CA . PHE A 1 173 ? 9.203 -13.109 -13.211 1 97.56 173 PHE A CA 1
ATOM 1385 C C . PHE A 1 173 ? 10.078 -12.055 -13.875 1 97.56 173 PHE A C 1
ATOM 1387 O O . PHE A 1 173 ? 9.922 -10.859 -13.633 1 97.56 173 PHE A O 1
ATOM 1394 N N . GLU A 1 174 ? 10.977 -12.531 -14.672 1 96.19 174 GLU A N 1
ATOM 1395 C CA . GLU A 1 174 ? 11.594 -11.672 -15.68 1 96.19 174 GLU A CA 1
ATOM 1396 C C . GLU A 1 174 ? 10.859 -11.766 -17.016 1 96.19 174 GLU A C 1
ATOM 1398 O O . GLU A 1 174 ? 10.539 -12.867 -17.469 1 96.19 174 GLU A O 1
ATOM 1403 N N . THR A 1 175 ? 10.562 -10.609 -17.531 1 94.62 175 THR A N 1
ATOM 1404 C CA . THR A 1 175 ? 9.828 -10.586 -18.781 1 94.62 175 THR A CA 1
ATOM 1405 C C . THR A 1 175 ? 10.688 -10.023 -19.906 1 94.62 175 THR A C 1
ATOM 1407 O O . THR A 1 175 ? 11.555 -9.18 -19.672 1 94.62 175 THR A O 1
ATOM 1410 N N . LYS A 1 176 ? 10.453 -10.453 -21.109 1 93.19 176 LYS A N 1
ATOM 1411 C CA . LYS A 1 176 ? 11.219 -10.016 -22.281 1 93.19 176 LYS A CA 1
ATOM 1412 C C . LYS A 1 176 ? 10.82 -8.602 -22.703 1 93.19 176 LYS A C 1
ATOM 1414 O O . LYS A 1 176 ? 11.641 -7.855 -23.234 1 93.19 176 LYS A O 1
ATOM 1419 N N . ASN A 1 177 ? 9.648 -8.227 -22.5 1 91.19 177 ASN A N 1
ATOM 1420 C CA . ASN A 1 177 ? 9.125 -6.973 -23.016 1 91.19 177 ASN A CA 1
ATOM 1421 C C . ASN A 1 177 ? 9.125 -5.879 -21.953 1 91.19 177 ASN A C 1
ATOM 1423 O O . ASN A 1 177 ? 8.344 -4.934 -22.031 1 91.19 177 ASN A O 1
ATOM 1427 N N . ALA A 1 178 ? 9.773 -6.059 -20.938 1 88.44 178 ALA A N 1
ATOM 1428 C CA . ALA A 1 178 ? 9.977 -5.035 -19.906 1 88.44 178 ALA A CA 1
ATOM 1429 C C . ALA A 1 178 ? 11.453 -4.906 -19.547 1 88.44 178 ALA A C 1
ATOM 1431 O O . ALA A 1 178 ? 12.172 -5.91 -19.453 1 88.44 178 ALA A O 1
ATOM 1432 N N . ILE A 1 179 ? 11.867 -3.752 -19.359 1 86.69 179 ILE A N 1
ATOM 1433 C CA . ILE A 1 179 ? 13.266 -3.482 -19.016 1 86.69 179 ILE A CA 1
ATOM 1434 C C . ILE A 1 179 ? 13.461 -3.635 -17.516 1 86.69 179 ILE A C 1
ATOM 1436 O O . ILE A 1 179 ? 14.469 -4.203 -17.062 1 86.69 179 ILE A O 1
ATOM 1440 N N . ARG A 1 180 ? 12.508 -3.203 -16.75 1 89.69 180 ARG A N 1
ATOM 1441 C CA . ARG A 1 180 ? 12.594 -3.26 -15.297 1 89.69 180 ARG A CA 1
ATOM 1442 C C . ARG A 1 180 ? 11.945 -4.527 -14.758 1 89.69 180 ARG A C 1
ATOM 1444 O O . ARG A 1 180 ? 10.93 -4.984 -15.289 1 89.69 180 ARG A O 1
ATOM 1451 N N . THR A 1 181 ? 12.5 -5.082 -13.648 1 91.62 181 THR A N 1
ATOM 1452 C CA . THR A 1 181 ? 11.992 -6.289 -13 1 91.62 181 THR A CA 1
ATOM 1453 C C . THR A 1 181 ? 10.633 -6.035 -12.359 1 91.62 181 THR A C 1
ATOM 1455 O O . THR A 1 181 ? 9.711 -6.84 -12.508 1 91.62 181 THR A O 1
ATOM 1458 N N . PHE A 1 182 ? 10.508 -4.879 -11.75 1 95.19 182 PHE A N 1
ATOM 1459 C CA . PHE A 1 182 ? 9.281 -4.512 -11.055 1 95.19 182 PHE A CA 1
ATOM 1460 C C . PHE A 1 182 ? 8.477 -3.504 -11.875 1 95.19 182 PHE A C 1
ATOM 1462 O O . PHE A 1 182 ? 9 -2.896 -12.812 1 95.19 182 PHE A O 1
ATOM 1469 N N . THR A 1 183 ? 7.195 -3.398 -11.586 1 94.12 183 THR A N 1
ATOM 1470 C CA . THR A 1 183 ? 6.359 -2.373 -12.203 1 94.12 183 THR A CA 1
ATOM 1471 C C . THR A 1 183 ? 6.844 -0.978 -11.82 1 94.12 183 THR A C 1
ATOM 1473 O O . THR A 1 183 ? 7.746 -0.834 -10.992 1 94.12 183 THR A O 1
ATOM 1476 N N . GLU A 1 184 ? 6.172 0.043 -12.398 1 91.94 184 GLU A N 1
ATOM 1477 C CA . GLU A 1 184 ? 6.539 1.43 -12.125 1 91.94 184 GLU A CA 1
ATOM 1478 C C . GLU A 1 184 ? 6.258 1.797 -10.664 1 91.94 184 GLU A C 1
ATOM 1480 O O . GLU A 1 184 ? 6.801 2.777 -10.156 1 91.94 184 GLU A O 1
ATOM 1485 N N . HIS A 1 185 ? 5.473 0.984 -9.969 1 93.38 185 HIS A N 1
ATOM 1486 C CA . HIS A 1 185 ? 5.129 1.271 -8.586 1 93.38 185 HIS A CA 1
ATOM 1487 C C . HIS A 1 185 ? 5.887 0.357 -7.629 1 93.38 185 HIS A C 1
ATOM 1489 O O . HIS A 1 185 ? 5.66 0.392 -6.418 1 93.38 185 HIS A O 1
ATOM 1495 N N . GLY A 1 186 ? 6.758 -0.562 -8.234 1 95 186 GLY A N 1
ATOM 1496 C CA . GLY A 1 186 ? 7.637 -1.382 -7.418 1 95 186 GLY A CA 1
ATOM 1497 C C . GLY A 1 186 ? 7.082 -2.768 -7.148 1 95 186 GLY A C 1
ATOM 1498 O O . GLY A 1 186 ? 7.652 -3.529 -6.363 1 95 186 GLY A O 1
ATOM 1499 N N . ASP A 1 187 ? 5.988 -3.127 -7.82 1 96.44 187 ASP A N 1
ATOM 1500 C CA . ASP A 1 187 ? 5.355 -4.422 -7.594 1 96.44 187 ASP A CA 1
ATOM 1501 C C . ASP A 1 187 ? 5.918 -5.48 -8.539 1 96.44 187 ASP A C 1
ATOM 1503 O O . ASP A 1 187 ? 6.359 -5.164 -9.641 1 96.44 187 ASP A O 1
ATOM 1507 N N . PRO A 1 188 ? 5.961 -6.785 -8.047 1 96.94 188 PRO A N 1
ATOM 1508 C CA . PRO A 1 188 ? 6.262 -7.848 -9.008 1 96.94 188 PRO A CA 1
ATOM 1509 C C . PRO A 1 188 ? 5.312 -7.852 -10.203 1 96.94 188 PRO A C 1
ATOM 1511 O O . PRO A 1 188 ? 4.102 -7.695 -10.031 1 96.94 188 PRO A O 1
ATOM 1514 N N . ARG A 1 189 ? 5.844 -8 -11.391 1 96.12 189 ARG A N 1
ATOM 1515 C CA . ARG A 1 189 ? 5.02 -7.945 -12.594 1 96.12 189 ARG A CA 1
ATOM 1516 C C . ARG A 1 189 ? 4.082 -9.148 -12.672 1 96.12 189 ARG A C 1
ATOM 1518 O O . ARG A 1 189 ? 4.492 -10.281 -12.406 1 96.12 189 ARG A O 1
ATOM 1525 N N . HIS A 1 190 ? 2.879 -8.883 -13.031 1 95.69 190 HIS A N 1
ATOM 1526 C CA . HIS A 1 190 ? 1.907 -9.945 -13.258 1 95.69 190 HIS A CA 1
ATOM 1527 C C . HIS A 1 190 ? 2.205 -10.695 -14.555 1 95.69 190 HIS A C 1
ATOM 1529 O O . HIS A 1 190 ? 2.529 -10.078 -15.57 1 95.69 190 HIS A O 1
ATOM 1535 N N . PRO A 1 191 ? 2.113 -11.992 -14.602 1 95.44 191 PRO A N 1
ATOM 1536 C CA . PRO A 1 191 ? 2.436 -12.773 -15.797 1 95.44 191 PRO A CA 1
ATOM 1537 C C . PRO A 1 191 ? 1.35 -12.695 -16.875 1 95.44 191 PRO A C 1
ATOM 1539 O O . PRO A 1 191 ? 1.53 -13.203 -17.984 1 95.44 191 PRO A O 1
ATOM 1542 N N . GLY A 1 192 ? 0.147 -12.336 -16.594 1 82.81 192 GLY A N 1
ATOM 1543 C CA . GLY A 1 192 ? -0.991 -12.438 -17.484 1 82.81 192 GLY A CA 1
ATOM 1544 C C . GLY A 1 192 ? -0.908 -11.477 -18.656 1 82.81 192 GLY A C 1
ATOM 1545 O O . GLY A 1 192 ? -0.729 -11.898 -19.797 1 82.81 192 GLY A O 1
ATOM 1546 N N . ARG A 1 193 ? -1.35 -10.281 -18.734 1 69.94 193 ARG A N 1
ATOM 1547 C CA . ARG A 1 193 ? -1.834 -9.492 -19.859 1 69.94 193 ARG A CA 1
ATOM 1548 C C . ARG A 1 193 ? -0.81 -9.469 -20.984 1 69.94 193 ARG A C 1
ATOM 1550 O O . ARG A 1 193 ? -1.007 -10.102 -22.031 1 69.94 193 ARG A O 1
ATOM 1557 N N . ALA A 1 194 ? 0.065 -8.875 -21.062 1 79 194 ALA A N 1
ATOM 1558 C CA . ALA A 1 194 ? 0.93 -8.648 -22.219 1 79 194 ALA A CA 1
ATOM 1559 C C . ALA A 1 194 ? 2.354 -9.125 -21.938 1 79 194 ALA A C 1
ATOM 1561 O O . ALA A 1 194 ? 3.209 -9.094 -22.828 1 79 194 ALA A O 1
ATOM 1562 N N . ALA A 1 195 ? 2.521 -9.891 -20.781 1 89.94 195 ALA A N 1
ATOM 1563 C CA . ALA A 1 195 ? 3.891 -10.219 -20.391 1 89.94 195 ALA A CA 1
ATOM 1564 C C . ALA A 1 195 ? 4.406 -11.438 -21.141 1 89.94 195 ALA A C 1
ATOM 1566 O O . ALA A 1 195 ? 3.676 -12.414 -21.328 1 89.94 195 ALA A O 1
ATOM 1567 N N . ILE A 1 196 ? 5.598 -11.414 -21.656 1 93.94 196 ILE A N 1
ATOM 1568 C CA . ILE A 1 196 ? 6.312 -12.555 -22.203 1 93.94 196 ILE A CA 1
ATOM 1569 C C . ILE A 1 196 ? 7.371 -13.031 -21.203 1 93.94 196 ILE A C 1
ATOM 1571 O O . ILE A 1 196 ? 8.422 -12.398 -21.062 1 93.94 196 ILE A O 1
ATOM 1575 N N . LEU A 1 197 ? 7.109 -14.203 -20.562 1 96.12 197 LEU A N 1
ATOM 1576 C CA . LEU A 1 197 ? 7.945 -14.68 -19.453 1 96.12 197 LEU A CA 1
ATOM 1577 C C . LEU A 1 197 ? 9.273 -15.211 -19.984 1 96.12 197 LEU A C 1
ATOM 1579 O O . LEU A 1 197 ? 9.305 -15.992 -20.938 1 96.12 197 LEU A O 1
ATOM 1583 N N . LYS A 1 198 ? 10.328 -14.797 -19.438 1 94.81 198 LYS A N 1
ATOM 1584 C CA . LYS A 1 198 ? 11.68 -15.172 -19.844 1 94.81 198 LYS A CA 1
ATOM 1585 C C . LYS A 1 198 ? 12.336 -16.094 -18.812 1 94.81 198 LYS A C 1
ATOM 1587 O O . LYS A 1 198 ? 12.891 -17.125 -19.156 1 94.81 198 LYS A O 1
ATOM 1592 N N . SER A 1 199 ? 12.367 -15.734 -17.609 1 96 199 SER A N 1
ATOM 1593 C CA . SER A 1 199 ? 13.031 -16.469 -16.547 1 96 199 SER A CA 1
ATOM 1594 C C . SER A 1 199 ? 12.547 -15.992 -15.172 1 96 199 SER A C 1
ATOM 1596 O O . SER A 1 199 ? 11.586 -15.227 -15.078 1 96 199 SER A O 1
ATOM 1598 N N . LEU A 1 200 ? 13.133 -16.578 -14.133 1 97.25 200 LEU A N 1
ATOM 1599 C CA . LEU A 1 200 ? 12.898 -16.156 -12.758 1 97.25 200 LEU A CA 1
ATOM 1600 C C . LEU A 1 200 ? 14.125 -15.445 -12.195 1 97.25 200 LEU A C 1
ATOM 1602 O O . LEU A 1 200 ? 15.258 -15.789 -12.523 1 97.25 200 LEU A O 1
ATOM 1606 N N . LYS A 1 201 ? 13.859 -14.516 -11.43 1 96.69 201 LYS A N 1
ATOM 1607 C CA . LYS A 1 201 ? 14.914 -13.812 -10.711 1 96.69 201 LYS A CA 1
ATOM 1608 C C . LYS A 1 201 ? 14.727 -13.938 -9.203 1 96.69 201 LYS A C 1
ATOM 1610 O O . LYS A 1 201 ? 13.664 -13.594 -8.672 1 96.69 201 LYS A O 1
ATOM 1615 N N . LYS A 1 202 ? 15.758 -14.438 -8.562 1 96.69 202 LYS A N 1
ATOM 1616 C CA . LYS A 1 202 ? 15.719 -14.492 -7.102 1 96.69 202 LYS A CA 1
ATOM 1617 C C . LYS A 1 202 ? 15.766 -13.094 -6.5 1 96.69 202 LYS A C 1
ATOM 1619 O O . LYS A 1 202 ? 16.516 -12.234 -6.961 1 96.69 202 LYS A O 1
ATOM 1624 N N . ILE A 1 203 ? 14.961 -12.906 -5.445 1 96.31 203 ILE A N 1
ATOM 1625 C CA . ILE A 1 203 ? 14.961 -11.594 -4.816 1 96.31 203 ILE A CA 1
ATOM 1626 C C . ILE A 1 203 ? 14.945 -11.75 -3.297 1 96.31 203 ILE A C 1
ATOM 1628 O O . ILE A 1 203 ? 14.594 -12.812 -2.777 1 96.31 203 ILE A O 1
ATOM 1632 N N . SER A 1 204 ? 15.344 -10.664 -2.646 1 93.88 204 SER A N 1
ATOM 1633 C CA . SER A 1 204 ? 15.148 -10.539 -1.206 1 93.88 204 SER A CA 1
ATOM 1634 C C . SER A 1 204 ? 13.914 -9.703 -0.89 1 93.88 204 SER A C 1
ATOM 1636 O O . SER A 1 204 ? 13.453 -8.922 -1.729 1 93.88 204 SER A O 1
ATOM 1638 N N . VAL A 1 205 ? 13.383 -9.859 0.298 1 93 205 VAL A N 1
ATOM 1639 C CA . VAL A 1 205 ? 12.227 -9.086 0.741 1 93 205 VAL A CA 1
ATOM 1640 C C . VAL A 1 205 ? 12.539 -7.594 0.67 1 93 205 VAL A C 1
ATOM 1642 O O . VAL A 1 205 ? 11.688 -6.785 0.3 1 93 205 VAL A O 1
ATOM 1645 N N . SER A 1 206 ? 13.773 -7.172 0.975 1 91.69 206 SER A N 1
ATOM 1646 C CA . SER A 1 206 ? 14.18 -5.773 0.97 1 91.69 206 SER A CA 1
ATOM 1647 C C . SER A 1 206 ? 14.047 -5.164 -0.422 1 91.69 206 SER A C 1
ATOM 1649 O O . SER A 1 206 ? 13.805 -3.961 -0.559 1 91.69 206 SER A O 1
ATOM 1651 N N . GLU A 1 207 ? 14.188 -5.957 -1.479 1 93.44 207 GLU A N 1
ATOM 1652 C CA . GLU A 1 207 ? 14.062 -5.473 -2.852 1 93.44 207 GLU A CA 1
ATOM 1653 C C . GLU A 1 207 ? 12.617 -5.082 -3.162 1 93.44 207 GLU A C 1
ATOM 1655 O O . GLU A 1 207 ? 12.375 -4.207 -3.998 1 93.44 207 GLU A O 1
ATOM 1660 N N . LEU A 1 208 ? 11.625 -5.754 -2.469 1 93.44 208 LEU A N 1
ATOM 1661 C CA . LEU A 1 208 ? 10.219 -5.398 -2.637 1 93.44 208 LEU A CA 1
ATOM 1662 C C . LEU A 1 208 ? 9.945 -4 -2.096 1 93.44 208 LEU A C 1
ATOM 1664 O O . LEU A 1 208 ? 9 -3.336 -2.533 1 93.44 208 LEU A O 1
ATOM 1668 N N . PHE A 1 209 ? 10.797 -3.545 -1.178 1 93.5 209 PHE A N 1
ATOM 1669 C CA . PHE A 1 209 ? 10.648 -2.236 -0.55 1 93.5 209 PHE A CA 1
ATOM 1670 C C . PHE A 1 209 ? 11.633 -1.238 -1.148 1 93.5 209 PHE A C 1
ATOM 1672 O O . PHE A 1 209 ? 11.75 -0.109 -0.668 1 93.5 209 PHE A O 1
ATOM 1679 N N . ALA A 1 210 ? 12.383 -1.675 -2.16 1 91.31 210 ALA A N 1
ATOM 1680 C CA . ALA A 1 210 ? 13.406 -0.89 -2.846 1 91.31 210 ALA A CA 1
ATOM 1681 C C . ALA A 1 210 ? 14.523 -0.485 -1.888 1 91.31 210 ALA A C 1
ATOM 1683 O O . ALA A 1 210 ? 15.062 0.618 -1.987 1 91.31 210 ALA A O 1
ATOM 1684 N N . LEU A 1 211 ? 14.867 -1.217 -0.88 1 89.94 211 LEU A N 1
ATOM 1685 C CA . LEU A 1 211 ? 15.906 -0.944 0.111 1 89.94 211 LEU A CA 1
ATOM 1686 C C . LEU A 1 211 ? 17.109 -1.865 -0.087 1 89.94 211 LEU A C 1
ATOM 1688 O O . LEU A 1 211 ? 18.078 -1.8 0.672 1 89.94 211 LEU A O 1
ATOM 1692 N N . GLY A 1 212 ? 17.062 -2.789 -1.115 1 75.19 212 GLY A N 1
ATOM 1693 C CA . GLY A 1 212 ? 18.156 -3.709 -1.38 1 75.19 212 GLY A CA 1
ATOM 1694 C C . GLY A 1 212 ? 18.828 -3.467 -2.719 1 75.19 212 GLY A C 1
ATOM 1695 O O . GLY A 1 212 ? 18.266 -2.801 -3.59 1 75.19 212 GLY A O 1
ATOM 1696 N N . MET B 1 1 ? 14.07 32.531 -3.094 1 71 1 MET B N 1
ATOM 1697 C CA . MET B 1 1 ? 13.984 32.938 -1.688 1 71 1 MET B CA 1
ATOM 1698 C C . MET B 1 1 ? 13.102 31.953 -0.908 1 71 1 MET B C 1
ATOM 1700 O O . MET B 1 1 ? 12.141 31.406 -1.449 1 71 1 MET B O 1
ATOM 1704 N N . ALA B 1 2 ? 13.531 31.656 0.479 1 84.19 2 ALA B N 1
ATOM 1705 C CA . ALA B 1 2 ? 12.727 30.781 1.316 1 84.19 2 ALA B CA 1
ATOM 1706 C C . ALA B 1 2 ? 11.352 31.375 1.599 1 84.19 2 ALA B C 1
ATOM 1708 O O . ALA B 1 2 ? 11.234 32.594 1.812 1 84.19 2 ALA B O 1
ATOM 1709 N N . ILE B 1 3 ? 10.383 30.625 1.502 1 92.62 3 ILE B N 1
ATOM 1710 C CA . ILE B 1 3 ? 9.031 31.047 1.855 1 92.62 3 ILE B CA 1
ATOM 1711 C C . ILE B 1 3 ? 8.938 31.266 3.363 1 92.62 3 ILE B C 1
ATOM 1713 O O . ILE B 1 3 ? 9.398 30.453 4.152 1 92.62 3 ILE B O 1
ATOM 1717 N N . LYS B 1 4 ? 8.328 32.406 3.758 1 97.06 4 LYS B N 1
ATOM 1718 C CA . LYS B 1 4 ? 8.266 32.781 5.164 1 97.06 4 LYS B CA 1
ATOM 1719 C C . LYS B 1 4 ? 6.875 32.531 5.742 1 97.06 4 LYS B C 1
ATOM 1721 O O . LYS B 1 4 ? 5.895 32.469 5 1 97.06 4 LYS B O 1
ATOM 1726 N N . TYR B 1 5 ? 6.848 32.406 7.078 1 97.88 5 TYR B N 1
ATOM 1727 C CA . TYR B 1 5 ? 5.562 32.375 7.773 1 97.88 5 TYR B CA 1
ATOM 1728 C C . TYR B 1 5 ? 4.848 33.719 7.656 1 97.88 5 TYR B C 1
ATOM 1730 O O . TYR B 1 5 ? 5.488 34.75 7.621 1 97.88 5 TYR B O 1
ATOM 1738 N N . ASP B 1 6 ? 3.58 33.75 7.535 1 96.62 6 ASP B N 1
ATOM 1739 C CA . ASP B 1 6 ? 2.771 34.938 7.688 1 96.62 6 ASP B CA 1
ATOM 1740 C C . ASP B 1 6 ? 2.725 35.406 9.148 1 96.62 6 ASP B C 1
ATOM 1742 O O . ASP B 1 6 ? 1.938 34.875 9.938 1 96.62 6 ASP B O 1
ATOM 1746 N N . LEU B 1 7 ? 3.363 36.406 9.5 1 96.69 7 LEU B N 1
ATOM 1747 C CA . LEU B 1 7 ? 3.545 36.812 10.891 1 96.69 7 LEU B CA 1
ATOM 1748 C C . LEU B 1 7 ? 2.311 37.531 11.406 1 96.69 7 LEU B C 1
ATOM 1750 O O . LEU B 1 7 ? 2.225 37.844 12.594 1 96.69 7 LEU B O 1
ATOM 1754 N N . THR B 1 8 ? 1.358 37.781 10.609 1 96.81 8 THR B N 1
ATOM 1755 C CA . THR B 1 8 ? 0.082 38.312 11.062 1 96.81 8 THR B CA 1
ATOM 1756 C C . THR B 1 8 ? -0.832 37.219 11.562 1 96.81 8 THR B C 1
ATOM 1758 O O . THR B 1 8 ? -1.841 37.469 12.219 1 96.81 8 THR B O 1
ATOM 1761 N N . LYS B 1 9 ? -0.464 36 11.289 1 97.81 9 LYS B N 1
ATOM 1762 C CA . LYS B 1 9 ? -1.307 34.875 11.672 1 97.81 9 LYS B CA 1
ATOM 1763 C C . LYS B 1 9 ? -0.576 33.938 12.641 1 97.81 9 LYS B C 1
ATOM 1765 O O . LYS B 1 9 ? -1.202 33.312 13.484 1 97.81 9 LYS B O 1
ATOM 1770 N N . VAL B 1 10 ? 0.75 33.844 12.477 1 98.06 10 VAL B N 1
ATOM 1771 C CA . VAL B 1 10 ? 1.517 32.812 13.148 1 98.06 10 VAL B CA 1
ATOM 1772 C C . VAL B 1 10 ? 2.33 33.406 14.289 1 98.06 10 VAL B C 1
ATOM 1774 O O . VAL B 1 10 ? 2.977 34.469 14.117 1 98.06 10 VAL B O 1
ATOM 1777 N N . ASN B 1 11 ? 2.279 32.812 15.508 1 97.12 11 ASN B N 1
ATOM 1778 C CA . ASN B 1 11 ? 3.207 33.125 16.594 1 97.12 11 ASN B CA 1
ATOM 1779 C C . ASN B 1 11 ? 4.523 32.375 16.438 1 97.12 11 ASN B C 1
ATOM 1781 O O . ASN B 1 11 ? 4.754 31.359 17.109 1 97.12 11 ASN B O 1
ATOM 1785 N N . GLN B 1 12 ? 5.371 32.844 15.609 1 97.31 12 GLN B N 1
ATOM 1786 C CA . GLN B 1 12 ? 6.535 32.125 15.117 1 97.31 12 GLN B CA 1
ATOM 1787 C C . GLN B 1 12 ? 7.461 31.719 16.266 1 97.31 12 GLN B C 1
ATOM 1789 O O . GLN B 1 12 ? 7.973 30.594 16.297 1 97.31 12 GLN B O 1
ATOM 1794 N N . PRO B 1 13 ? 7.715 32.625 17.297 1 96.94 13 PRO B N 1
ATOM 1795 C CA . PRO B 1 13 ? 8.625 32.25 18.391 1 96.94 13 PRO B CA 1
ATOM 1796 C C . PRO B 1 13 ? 8.148 31.016 19.156 1 96.94 13 PRO B C 1
ATOM 1798 O O . PRO B 1 13 ? 8.953 30.344 19.828 1 96.94 13 PRO B O 1
ATOM 1801 N N . GLU B 1 14 ? 6.875 30.641 19.031 1 96.94 14 GLU B N 1
ATOM 1802 C CA . GLU B 1 14 ? 6.316 29.547 19.812 1 96.94 14 GLU B CA 1
ATOM 1803 C C . GLU B 1 14 ? 6.164 28.281 18.969 1 96.94 14 GLU B C 1
ATOM 1805 O O . GLU B 1 14 ? 5.613 27.281 19.438 1 96.94 14 GLU B O 1
ATOM 1810 N N . ILE B 1 15 ? 6.68 28.344 17.766 1 98.31 15 ILE B N 1
ATOM 1811 C CA . ILE B 1 15 ? 6.656 27.156 16.922 1 98.31 15 ILE B CA 1
ATOM 1812 C C . ILE B 1 15 ? 7.48 26.047 17.578 1 98.31 15 ILE B C 1
ATOM 1814 O O . ILE B 1 15 ? 8.57 26.297 18.094 1 98.31 15 ILE B O 1
ATOM 1818 N N . VAL B 1 16 ? 6.93 24.859 17.656 1 98 16 VAL B N 1
ATOM 1819 C CA . VAL B 1 16 ? 7.617 23.688 18.188 1 98 16 VAL B CA 1
ATOM 1820 C C . VAL B 1 16 ? 7.918 22.703 17.062 1 98 16 VAL B C 1
ATOM 1822 O O . VAL B 1 16 ? 7.047 22.406 16.25 1 98 16 VAL B O 1
ATOM 1825 N N . ILE B 1 17 ? 9.117 22.297 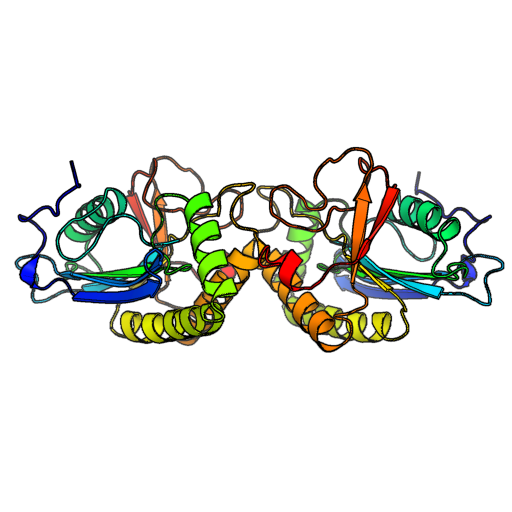17.047 1 98.06 17 ILE B N 1
ATOM 1826 C CA . ILE B 1 17 ? 9.539 21.344 16.031 1 98.06 17 ILE B CA 1
ATOM 1827 C C . ILE B 1 17 ? 10.266 20.172 16.688 1 98.06 17 ILE B C 1
ATOM 1829 O O . ILE B 1 17 ? 11.031 20.359 17.641 1 98.06 17 ILE B O 1
ATOM 1833 N N . ASP B 1 18 ? 9.898 18.953 16.344 1 98.12 18 ASP B N 1
ATOM 1834 C CA . ASP B 1 18 ? 10.641 17.734 16.703 1 98.12 18 ASP B CA 1
ATOM 1835 C C . ASP B 1 18 ? 11.391 17.188 15.492 1 98.12 18 ASP B C 1
ATOM 1837 O O . ASP B 1 18 ? 10.781 16.578 14.602 1 98.12 18 ASP B O 1
ATOM 1841 N N . LYS B 1 19 ? 12.672 17.453 15.477 1 95.44 19 LYS B N 1
ATOM 1842 C CA . LYS B 1 19 ? 13.484 17.078 14.328 1 95.44 19 LYS B CA 1
ATOM 1843 C C . LYS B 1 19 ? 14.805 16.453 14.766 1 95.44 19 LYS B C 1
ATOM 1845 O O . LYS B 1 19 ? 15.188 16.562 15.93 1 95.44 19 LYS B O 1
ATOM 1850 N N . GLU B 1 20 ? 15.336 15.664 13.93 1 92 20 GLU B N 1
ATOM 1851 C CA . GLU B 1 20 ? 16.625 15.016 14.117 1 92 20 GLU B CA 1
ATOM 1852 C C . GLU B 1 20 ? 17.438 15.016 12.828 1 92 20 GLU B C 1
ATOM 1854 O O . GLU B 1 20 ? 16.875 15 11.734 1 92 20 GLU B O 1
ATOM 1859 N N . THR B 1 21 ? 18.75 15.188 13.047 1 87.62 21 THR B N 1
ATOM 1860 C CA . THR B 1 21 ? 19.641 15.062 11.906 1 87.62 21 THR B CA 1
ATOM 1861 C C . THR B 1 21 ? 20.5 13.797 12.016 1 87.62 21 THR B C 1
ATOM 1863 O O . THR B 1 21 ? 21.172 13.594 13.023 1 87.62 21 THR B O 1
ATOM 1866 N N . PHE B 1 22 ? 20.391 12.797 11.219 1 81.56 22 PHE B N 1
ATOM 1867 C CA . PHE B 1 22 ? 21.156 11.555 11.281 1 81.56 22 PHE B CA 1
ATOM 1868 C C . PHE B 1 22 ? 22.484 11.695 10.539 1 81.56 22 PHE B C 1
ATOM 1870 O O . PHE B 1 22 ? 23.531 11.312 11.047 1 81.56 22 PHE B O 1
ATOM 1877 N N . THR B 1 23 ? 22.5 11.75 9.352 1 74.31 23 THR B N 1
ATOM 1878 C CA . THR B 1 23 ? 23.734 11.938 8.586 1 74.31 23 THR B CA 1
ATOM 1879 C C . THR B 1 23 ? 23.797 13.344 7.988 1 74.31 23 THR B C 1
ATOM 1881 O O . THR B 1 23 ? 22.828 14.102 8.086 1 74.31 23 THR B O 1
ATOM 1884 N N . GLU B 1 24 ? 24.969 13.734 7.633 1 72 24 GLU B N 1
ATOM 1885 C CA . GLU B 1 24 ? 25.234 15.062 7.098 1 72 24 GLU B CA 1
ATOM 1886 C C . GLU B 1 24 ? 24.234 15.43 6.008 1 72 24 GLU B C 1
ATOM 1888 O O . GLU B 1 24 ? 23.969 16.609 5.773 1 72 24 GLU B O 1
ATOM 1893 N N . ASN B 1 25 ? 23.453 14.406 5.645 1 82.75 25 ASN B N 1
ATOM 1894 C CA . ASN B 1 25 ? 22.703 14.836 4.477 1 82.75 25 ASN B CA 1
ATOM 1895 C C . ASN B 1 25 ? 21.234 14.414 4.562 1 82.75 25 ASN B C 1
ATOM 1897 O O . ASN B 1 25 ? 20.484 14.531 3.592 1 82.75 25 ASN B O 1
ATOM 1901 N N . VAL B 1 26 ? 20.797 13.828 5.766 1 93.69 26 VAL B N 1
ATOM 1902 C CA . VAL B 1 26 ? 19.391 13.422 5.855 1 93.69 26 VAL B CA 1
ATOM 1903 C C . VAL B 1 26 ? 18.75 14.023 7.105 1 93.69 26 VAL B C 1
ATOM 1905 O O . VAL B 1 26 ? 19.141 13.68 8.227 1 93.69 26 VAL B O 1
ATOM 1908 N N . ASN B 1 27 ? 17.875 14.922 6.898 1 94.62 27 ASN B N 1
ATOM 1909 C CA . ASN B 1 27 ? 17.125 15.555 7.977 1 94.62 27 ASN B CA 1
ATOM 1910 C C . ASN B 1 27 ? 15.75 14.914 8.156 1 94.62 27 ASN B C 1
ATOM 1912 O O . ASN B 1 27 ? 15.086 14.57 7.172 1 94.62 27 ASN B O 1
ATOM 1916 N N . ILE B 1 28 ? 15.383 14.766 9.438 1 97 28 ILE B N 1
ATOM 1917 C CA . ILE B 1 28 ? 14.117 14.148 9.805 1 97 28 ILE B CA 1
ATOM 1918 C C . ILE B 1 28 ? 13.273 15.141 10.609 1 97 28 ILE B C 1
ATOM 1920 O O . ILE B 1 28 ? 13.797 15.875 11.445 1 97 28 ILE B O 1
ATOM 1924 N N . ARG B 1 29 ? 12.078 15.172 10.32 1 97.94 29 ARG B N 1
ATOM 1925 C CA . ARG B 1 29 ? 11.125 15.898 11.148 1 97.94 29 ARG B CA 1
ATOM 1926 C C . ARG B 1 29 ? 9.945 15.008 11.539 1 97.94 29 ARG B C 1
ATOM 1928 O O . ARG B 1 29 ? 9.211 14.531 10.672 1 97.94 29 ARG B O 1
ATOM 1935 N N . TYR B 1 30 ? 9.742 14.922 12.836 1 98.25 30 TYR B N 1
ATOM 1936 C CA . TYR B 1 30 ? 8.633 14.102 13.328 1 98.25 30 TYR B CA 1
ATOM 1937 C C . TYR B 1 30 ? 7.359 14.922 13.445 1 98.25 30 TYR B C 1
ATOM 1939 O O . TYR B 1 30 ? 6.262 14.414 13.211 1 98.25 30 TYR B O 1
ATOM 1947 N N . SER B 1 31 ? 7.512 16.172 13.812 1 98.56 31 SER B N 1
ATOM 1948 C CA . SER B 1 31 ? 6.324 17.016 13.938 1 98.56 31 SER B CA 1
ATOM 1949 C C . SER B 1 31 ? 6.688 18.5 13.867 1 98.56 31 SER B C 1
ATOM 1951 O O . SER B 1 31 ? 7.828 18.875 14.133 1 98.56 31 SER B O 1
ATOM 1953 N N . LEU B 1 32 ? 5.805 19.266 13.422 1 98.69 32 LEU B N 1
ATOM 1954 C CA . LEU B 1 32 ? 5.832 20.734 13.398 1 98.69 32 LEU B CA 1
ATOM 1955 C C . LEU B 1 32 ? 4.512 21.297 13.906 1 98.69 32 LEU B C 1
ATOM 1957 O O . LEU B 1 32 ? 3.453 21.047 13.336 1 98.69 32 LEU B O 1
ATOM 1961 N N . THR B 1 33 ? 4.52 22.016 15.031 1 98.62 33 THR B N 1
ATOM 1962 C CA . THR B 1 33 ? 3.32 22.656 15.57 1 98.62 33 THR B CA 1
ATOM 1963 C C . THR B 1 33 ? 3.396 24.172 15.398 1 98.62 33 THR B C 1
ATOM 1965 O O . THR B 1 33 ? 4.363 24.797 15.828 1 98.62 33 THR B O 1
ATOM 1968 N N . VAL B 1 34 ? 2.404 24.734 14.828 1 98.38 34 VAL B N 1
ATOM 1969 C CA . VAL B 1 34 ? 2.355 26.156 14.516 1 98.38 34 VAL B CA 1
ATOM 1970 C C . VAL B 1 34 ? 1.196 26.812 15.266 1 98.38 34 VAL B C 1
ATOM 1972 O O . VAL B 1 34 ? 0.036 26.672 14.867 1 98.38 34 VAL B O 1
ATOM 1975 N N . PRO B 1 35 ? 1.479 27.531 16.281 1 98.12 35 PRO B N 1
ATOM 1976 C CA . PRO B 1 35 ? 0.427 28.266 16.969 1 98.12 35 PRO B CA 1
ATOM 1977 C C . PRO B 1 35 ? 0.018 29.547 16.219 1 98.12 35 PRO B C 1
ATOM 1979 O O . PRO B 1 35 ? 0.86 30.188 15.602 1 98.12 35 PRO B O 1
ATOM 1982 N N . PHE B 1 36 ? -1.222 29.875 16.312 1 97.88 36 PHE B N 1
ATOM 1983 C CA . PHE B 1 36 ? -1.731 31.078 15.672 1 97.88 36 PHE B CA 1
ATOM 1984 C C . PHE B 1 36 ? -1.722 32.25 16.641 1 97.88 36 PHE B C 1
ATOM 1986 O O . PHE B 1 36 ? -1.858 32.062 17.859 1 97.88 36 PHE B O 1
ATOM 1993 N N . LEU B 1 37 ? -1.628 33.406 16.078 1 96 37 LEU B N 1
ATOM 1994 C CA . LEU B 1 37 ? -1.62 34.625 16.875 1 96 37 LEU B CA 1
ATOM 1995 C C . LEU B 1 37 ? -3.006 34.906 17.453 1 96 37 LEU B C 1
ATOM 1997 O O . LEU B 1 37 ? -4.012 34.75 16.75 1 96 37 LEU B O 1
ATOM 2001 N N . ASN B 1 38 ? -3.025 35.344 18.719 1 90.81 38 ASN B N 1
ATOM 2002 C CA . ASN B 1 38 ? -4.219 35.812 19.422 1 90.81 38 ASN B CA 1
ATOM 2003 C C . ASN B 1 38 ? -5.281 34.719 19.516 1 90.81 38 ASN B C 1
ATOM 2005 O O . ASN B 1 38 ? -6.469 35 19.344 1 90.81 38 ASN B O 1
ATOM 2009 N N . ARG B 1 39 ? -4.801 33.5 19.516 1 90.12 39 ARG B N 1
ATOM 2010 C CA . ARG B 1 39 ? -5.711 32.375 19.641 1 90.12 39 ARG B CA 1
ATOM 2011 C C . ARG B 1 39 ? -5.387 31.547 20.875 1 90.12 39 ARG B C 1
ATOM 2013 O O . ARG B 1 39 ? -5.094 30.359 20.781 1 90.12 39 ARG B O 1
ATOM 2020 N N . ARG B 1 40 ? -5.418 32.094 22.031 1 78.5 40 ARG B N 1
ATOM 2021 C CA . ARG B 1 40 ? -5.074 31.406 23.266 1 78.5 40 ARG B CA 1
ATOM 2022 C C . ARG B 1 40 ? -6.07 30.297 23.562 1 78.5 40 ARG B C 1
ATOM 2024 O O . ARG B 1 40 ? -5.688 29.219 24.016 1 78.5 40 ARG B O 1
ATOM 2031 N N . ASP B 1 41 ? -7.297 30.562 23.266 1 88.19 41 ASP B N 1
ATOM 2032 C CA . ASP B 1 41 ? -8.336 29.547 23.406 1 88.19 41 ASP B CA 1
ATOM 2033 C C . ASP B 1 41 ? -8.812 29.047 22.047 1 88.19 41 ASP B C 1
ATOM 2035 O O . ASP B 1 41 ? -8.695 29.75 21.047 1 88.19 41 ASP B O 1
ATOM 2039 N N . GLY B 1 42 ? -8.953 27.812 21.891 1 93.62 42 GLY B N 1
ATOM 2040 C CA . GLY B 1 42 ? -9.453 27.281 20.625 1 93.62 42 GLY B CA 1
ATOM 2041 C C . GLY B 1 42 ? -9.188 25.797 20.469 1 93.62 42 GLY B C 1
ATOM 2042 O O . GLY B 1 42 ? -8.914 25.094 21.453 1 93.62 42 GLY B O 1
ATOM 2043 N N . VAL B 1 43 ? -9.406 25.375 19.234 1 95.62 43 VAL B N 1
ATOM 2044 C CA . VAL B 1 43 ? -9.305 23.953 18.875 1 95.62 43 VAL B CA 1
ATOM 2045 C C . VAL B 1 43 ? -7.938 23.688 18.25 1 95.62 43 VAL B C 1
ATOM 2047 O O . VAL B 1 43 ? -7.43 24.5 17.484 1 95.62 43 VAL B O 1
ATOM 2050 N N . SER B 1 44 ? -7.305 22.562 18.703 1 97.25 44 SER B N 1
ATOM 2051 C CA . SER B 1 44 ? -6.055 22.109 18.094 1 97.25 44 SER B CA 1
ATOM 2052 C C . SER B 1 44 ? -6.309 21.047 17.031 1 97.25 44 SER B C 1
ATOM 2054 O O . SER B 1 44 ? -7.113 20.141 17.234 1 97.25 44 SER B O 1
ATOM 2056 N N . VAL B 1 45 ? -5.625 21.203 15.867 1 97.94 45 VAL B N 1
ATOM 2057 C CA . VAL B 1 45 ? -5.828 20.312 14.734 1 97.94 45 VAL B CA 1
ATOM 2058 C C . VAL B 1 45 ? -4.535 19.547 14.438 1 97.94 45 VAL B C 1
ATOM 2060 O O . VAL B 1 45 ? -3.455 20.141 14.406 1 97.94 45 VAL B O 1
ATOM 2063 N N . GLY B 1 46 ? -4.641 18.25 14.359 1 98.38 46 GLY B N 1
ATOM 2064 C CA . GLY B 1 46 ? -3.553 17.438 13.836 1 98.38 46 GLY B CA 1
ATOM 2065 C C . GLY B 1 46 ? -3.693 17.109 12.359 1 98.38 46 GLY B C 1
ATOM 2066 O O . GLY B 1 46 ? -4.793 16.828 11.883 1 98.38 46 GLY B O 1
ATOM 2067 N N . ILE B 1 47 ? -2.605 17.234 11.602 1 98.75 47 ILE B N 1
ATOM 2068 C CA . ILE B 1 47 ? -2.6 16.984 10.164 1 98.75 47 ILE B CA 1
ATOM 2069 C C . ILE B 1 47 ? -1.494 15.992 9.812 1 98.75 47 ILE B C 1
ATOM 2071 O O . ILE B 1 47 ? -0.367 16.109 10.297 1 98.75 47 ILE B O 1
ATOM 2075 N N . ILE B 1 48 ? -1.811 14.984 9 1 98.56 48 ILE B N 1
ATOM 2076 C CA . ILE B 1 48 ? -0.82 13.992 8.578 1 98.56 48 ILE B CA 1
ATOM 2077 C C . ILE B 1 48 ? -0.594 14.094 7.074 1 98.56 48 ILE B C 1
ATOM 2079 O O . ILE B 1 48 ? -1.502 13.82 6.285 1 98.56 48 ILE B O 1
ATOM 2083 N N . LEU B 1 49 ? 0.592 14.477 6.672 1 98.19 49 LEU B N 1
ATOM 2084 C CA . LEU B 1 49 ? 0.975 14.633 5.273 1 98.19 49 LEU B CA 1
ATOM 2085 C C . LEU B 1 49 ? 1.995 13.57 4.863 1 98.19 49 LEU B C 1
ATOM 2087 O O . LEU B 1 49 ? 2.244 12.625 5.613 1 98.19 49 LEU B O 1
ATOM 2091 N N . MET B 1 50 ? 2.529 13.656 3.664 1 97.06 50 MET B N 1
ATOM 2092 C CA . MET B 1 50 ? 3.432 12.633 3.143 1 97.06 50 MET B CA 1
ATOM 2093 C C . MET B 1 50 ? 4.812 12.75 3.781 1 97.06 50 MET B C 1
ATOM 2095 O O . MET B 1 50 ? 5.273 11.82 4.445 1 97.06 50 MET B O 1
ATOM 2099 N N . ASN B 1 51 ? 5.484 13.797 3.598 1 97.12 51 ASN B N 1
ATOM 2100 C CA . ASN B 1 51 ? 6.816 14.086 4.117 1 97.12 51 ASN B CA 1
ATOM 2101 C C . ASN B 1 51 ? 7.047 15.586 4.27 1 97.12 51 ASN B C 1
ATOM 2103 O O . ASN B 1 51 ? 6.395 16.391 3.602 1 97.12 51 ASN B O 1
ATOM 2107 N N . PRO B 1 52 ? 7.988 15.945 5.191 1 97.25 52 PRO B N 1
ATOM 2108 C CA . PRO B 1 52 ? 8.305 17.375 5.316 1 97.25 52 PRO B CA 1
ATOM 2109 C C . PRO B 1 52 ? 9.047 17.922 4.098 1 97.25 52 PRO B C 1
ATOM 2111 O O . PRO B 1 52 ? 9.844 17.203 3.486 1 97.25 52 PRO B O 1
ATOM 2114 N N . SER B 1 53 ? 8.805 19.094 3.768 1 91.94 53 SER B N 1
ATOM 2115 C CA . SER B 1 53 ? 9.523 19.766 2.689 1 91.94 53 SER B CA 1
ATOM 2116 C C . SER B 1 53 ? 10.484 20.812 3.236 1 91.94 53 SER B C 1
ATOM 2118 O O . SER B 1 53 ? 11.406 20.5 3.984 1 91.94 53 SER B O 1
ATOM 2120 N N . GLY B 1 54 ? 10.062 22.125 3.16 1 91.75 54 GLY B N 1
ATOM 2121 C CA . GLY B 1 54 ? 11.039 23.156 3.498 1 91.75 54 GLY B CA 1
ATOM 2122 C C . GLY B 1 54 ? 10.758 23.828 4.832 1 91.75 54 GLY B C 1
ATOM 2123 O O . GLY B 1 54 ? 11.648 24.453 5.41 1 91.75 54 GLY B O 1
ATOM 2124 N N . ALA B 1 55 ? 9.633 23.609 5.41 1 96.06 55 ALA B N 1
ATOM 2125 C CA . ALA B 1 55 ? 9.219 24.375 6.582 1 96.06 55 ALA B CA 1
ATOM 2126 C C . ALA B 1 55 ? 9.953 23.906 7.832 1 96.06 55 ALA B C 1
ATOM 2128 O O . ALA B 1 55 ? 10.172 22.703 8.023 1 96.06 55 ALA B O 1
ATOM 2129 N N . ASP B 1 56 ? 10.359 24.797 8.633 1 96.31 56 ASP B N 1
ATOM 2130 C CA . ASP B 1 56 ? 10.914 24.578 9.969 1 96.31 56 ASP B CA 1
ATOM 2131 C C . ASP B 1 56 ? 10.547 25.719 10.914 1 96.31 56 ASP B C 1
ATOM 2133 O O . ASP B 1 56 ? 9.5 26.359 10.75 1 96.31 56 ASP B O 1
ATOM 2137 N N . LYS B 1 57 ? 11.328 25.953 11.961 1 96.19 57 LYS B N 1
ATOM 2138 C CA . LYS B 1 57 ? 10.969 26.984 12.93 1 96.19 57 LYS B CA 1
ATOM 2139 C C . LYS B 1 57 ? 11.133 28.375 12.336 1 96.19 57 LYS B C 1
ATOM 2141 O O . LYS B 1 57 ? 10.43 29.312 12.734 1 96.19 57 LYS B O 1
ATOM 2146 N N . ASP B 1 58 ? 12 28.453 11.359 1 96.12 58 ASP B N 1
ATOM 2147 C CA . ASP B 1 58 ? 12.406 29.781 10.883 1 96.12 58 ASP B CA 1
ATOM 2148 C C . ASP B 1 58 ? 11.719 30.109 9.562 1 96.12 58 ASP B C 1
ATOM 2150 O O . ASP B 1 58 ? 11.547 31.281 9.227 1 96.12 58 ASP B O 1
ATOM 2154 N N . LYS B 1 59 ? 11.477 29.141 8.82 1 97.12 59 LYS B N 1
ATOM 2155 C CA . LYS B 1 59 ? 10.867 29.359 7.508 1 97.12 59 LYS B CA 1
ATOM 2156 C C . LYS B 1 59 ? 9.719 28.375 7.277 1 97.12 59 LYS B C 1
ATOM 2158 O O . LYS B 1 59 ? 9.695 27.281 7.852 1 97.12 59 LYS B O 1
ATOM 2163 N N . SER B 1 60 ? 8.797 28.844 6.438 1 97.19 60 SER B N 1
ATOM 2164 C CA . SER B 1 60 ? 7.648 28.016 6.047 1 97.19 60 SER B CA 1
ATOM 2165 C C . SER B 1 60 ? 7.84 27.438 4.656 1 97.19 60 SER B C 1
ATOM 2167 O O . SER B 1 60 ? 8.969 27.266 4.191 1 97.19 60 SER B O 1
ATOM 2169 N N . ASP B 1 61 ? 6.898 26.797 4.137 1 95.38 61 ASP B N 1
ATOM 2170 C CA . ASP B 1 61 ? 6.809 26.406 2.732 1 95.38 61 ASP B CA 1
ATOM 2171 C C . ASP B 1 61 ? 5.383 26.562 2.207 1 95.38 61 ASP B C 1
ATOM 2173 O O . ASP B 1 61 ? 4.492 27 2.936 1 95.38 61 ASP B O 1
ATOM 2177 N N . GLY B 1 62 ? 5.184 26.312 0.919 1 94 62 GLY B N 1
ATOM 2178 C CA . GLY B 1 62 ? 3.9 26.531 0.277 1 94 62 GLY B CA 1
ATOM 2179 C C . GLY B 1 62 ? 2.77 25.75 0.904 1 94 62 GLY B C 1
ATOM 2180 O O . GLY B 1 62 ? 1.668 26.266 1.091 1 94 62 GLY B O 1
ATOM 2181 N N . THR B 1 63 ? 2.957 24.5 1.256 1 95.44 63 THR B N 1
ATOM 2182 C CA . THR B 1 63 ? 1.921 23.641 1.818 1 95.44 63 THR B CA 1
ATOM 2183 C C . THR B 1 63 ? 1.545 24.094 3.225 1 95.44 63 THR B C 1
ATOM 2185 O O . THR B 1 63 ? 0.362 24.219 3.547 1 95.44 63 THR B O 1
ATOM 2188 N N . ILE B 1 64 ? 2.525 24.375 4.051 1 97.06 64 ILE B N 1
ATOM 2189 C CA . ILE B 1 64 ? 2.281 24.781 5.43 1 97.06 64 ILE B CA 1
ATOM 2190 C C . ILE B 1 64 ? 1.555 26.125 5.453 1 97.06 64 ILE B C 1
ATOM 2192 O O . ILE B 1 64 ? 0.597 26.312 6.207 1 97.06 64 ILE B O 1
ATOM 2196 N N . ASN B 1 65 ? 1.986 27.078 4.594 1 96.38 65 ASN B N 1
ATOM 2197 C CA . ASN B 1 65 ? 1.292 28.359 4.535 1 96.38 65 ASN B CA 1
ATOM 2198 C C . ASN B 1 65 ? -0.157 28.188 4.09 1 96.38 65 ASN B C 1
ATOM 2200 O O . ASN B 1 65 ? -1.048 28.875 4.586 1 96.38 65 ASN B O 1
ATOM 2204 N N . LYS B 1 66 ? -0.384 27.344 3.143 1 96.5 66 LYS B N 1
ATOM 2205 C CA . LYS B 1 66 ? -1.75 27.078 2.703 1 96.5 66 LYS B CA 1
ATOM 2206 C C . LYS B 1 66 ? -2.596 26.516 3.846 1 96.5 66 LYS B C 1
ATOM 2208 O O . LYS B 1 66 ? -3.744 26.922 4.031 1 96.5 66 LYS B O 1
ATOM 2213 N N . LEU B 1 67 ? -2.07 25.641 4.586 1 97.75 67 LEU B N 1
ATOM 2214 C CA . LEU B 1 67 ? -2.77 25.047 5.727 1 97.75 67 LEU B CA 1
ATOM 2215 C C . LEU B 1 67 ? -3.027 26.094 6.805 1 97.75 67 LEU B C 1
ATOM 2217 O O . LEU B 1 67 ? -4.105 26.125 7.402 1 97.75 67 LEU B O 1
ATOM 2221 N N . ILE B 1 68 ? -2.006 26.906 7.043 1 97.5 68 ILE B N 1
ATOM 2222 C CA . ILE B 1 68 ? -2.17 27.984 8.008 1 97.5 68 ILE B CA 1
ATOM 2223 C C . ILE B 1 68 ? -3.328 28.891 7.582 1 97.5 68 ILE B C 1
ATOM 2225 O O . ILE B 1 68 ? -4.211 29.188 8.383 1 97.5 68 ILE B O 1
ATOM 2229 N N . ASP B 1 69 ? -3.355 29.297 6.316 1 96.56 69 ASP B N 1
ATOM 2230 C CA . ASP B 1 69 ? -4.422 30.141 5.801 1 96.56 69 ASP B CA 1
ATOM 2231 C C . ASP B 1 69 ? -5.785 29.469 5.953 1 96.56 69 ASP B C 1
ATOM 2233 O O . ASP B 1 69 ? -6.746 30.109 6.395 1 96.56 69 ASP B O 1
ATOM 2237 N N . PHE B 1 70 ? -5.867 28.297 5.598 1 97.44 70 PHE B N 1
ATOM 2238 C CA . PHE B 1 70 ? -7.113 27.547 5.656 1 97.44 70 PHE B CA 1
ATOM 2239 C C . PHE B 1 70 ? -7.617 27.438 7.09 1 97.44 70 PHE B C 1
ATOM 2241 O O . PHE B 1 70 ? -8.766 27.781 7.375 1 97.44 70 PHE B O 1
ATOM 2248 N N . PHE B 1 71 ? -6.781 27.047 8.023 1 97.56 71 PHE B N 1
ATOM 2249 C CA . PHE B 1 71 ? -7.227 26.734 9.375 1 97.56 71 PHE B CA 1
ATOM 2250 C C . PHE B 1 71 ? -7.359 27.984 10.211 1 97.56 71 PHE B C 1
ATOM 2252 O O . PHE B 1 71 ? -8.102 28.016 11.195 1 97.56 71 PHE B O 1
ATOM 2259 N N . TYR B 1 72 ? -6.582 29.031 9.875 1 96.75 72 TYR B N 1
ATOM 2260 C CA . TYR B 1 72 ? -6.758 30.312 10.562 1 96.75 72 TYR B CA 1
ATOM 2261 C C . TYR B 1 72 ? -8.172 30.844 10.375 1 96.75 72 TYR B C 1
ATOM 2263 O O . TYR B 1 72 ? -8.734 31.453 11.281 1 96.75 72 TYR B O 1
ATOM 2271 N N . ASN B 1 73 ? -8.781 30.547 9.234 1 94.12 73 ASN B N 1
ATOM 2272 C CA . ASN B 1 73 ? -10.109 31.047 8.898 1 94.12 73 ASN B CA 1
ATOM 2273 C C . ASN B 1 73 ? -11.18 29.984 9.148 1 94.12 73 ASN B C 1
ATOM 2275 O O . ASN B 1 73 ? -12.352 30.188 8.828 1 94.12 73 ASN B O 1
ATOM 2279 N N . TYR B 1 74 ? -10.82 28.906 9.633 1 94.62 74 TYR B N 1
ATOM 2280 C CA . TYR B 1 74 ? -11.727 27.781 9.859 1 94.62 74 TYR B CA 1
ATOM 2281 C C . TYR B 1 74 ? -12.234 27.766 11.297 1 94.62 74 TYR B C 1
ATOM 2283 O O . TYR B 1 74 ? -11.578 28.281 12.203 1 94.62 74 TYR B O 1
ATOM 2291 N N . GLN B 1 75 ? -13.422 27.25 11.555 1 94.19 75 GLN B N 1
ATOM 2292 C CA . GLN B 1 75 ? -14 27.094 12.883 1 94.19 75 GLN B CA 1
ATOM 2293 C C . GLN B 1 75 ? -14.609 25.703 13.062 1 94.19 75 GLN B C 1
ATOM 2295 O O . GLN B 1 75 ? -15.109 25.109 12.102 1 94.19 75 GLN B O 1
ATOM 2300 N N . VAL B 1 76 ? -14.469 25.203 14.195 1 92 76 VAL B N 1
ATOM 2301 C CA . VAL B 1 76 ? -15.109 23.953 14.586 1 92 76 VAL B CA 1
ATOM 2302 C C . VAL B 1 76 ? -16.094 24.203 15.727 1 92 76 VAL B C 1
ATOM 2304 O O . VAL B 1 76 ? -15.688 24.609 16.812 1 92 76 VAL B O 1
ATOM 2307 N N . ASP B 1 77 ? -17.375 23.938 15.438 1 90.38 77 ASP B N 1
ATOM 2308 C CA . ASP B 1 77 ? -18.422 24.141 16.422 1 90.38 77 ASP B CA 1
ATOM 2309 C C . ASP B 1 77 ? -18.344 25.531 17.047 1 90.38 77 ASP B C 1
ATOM 2311 O O . ASP B 1 77 ? -18.422 25.672 18.266 1 90.38 77 ASP B O 1
ATOM 2315 N N . GLY B 1 78 ? -18.016 26.516 16.219 1 91.75 78 GLY B N 1
ATOM 2316 C CA . GLY B 1 78 ? -18 27.906 16.656 1 91.75 78 GLY B CA 1
ATOM 2317 C C . GLY B 1 78 ? -16.688 28.297 17.312 1 91.75 78 GLY B C 1
ATOM 2318 O O . GLY B 1 78 ? -16.531 29.438 17.75 1 91.75 78 GLY B O 1
ATOM 2319 N N . HIS B 1 79 ? -15.844 27.375 17.406 1 94.88 79 HIS B N 1
ATOM 2320 C CA . HIS B 1 79 ? -14.555 27.672 18.016 1 94.88 79 HIS B CA 1
ATOM 2321 C C . HIS B 1 79 ? -13.469 27.844 16.969 1 94.88 79 HIS B C 1
ATOM 2323 O O . HIS B 1 79 ? -13.414 27.094 15.992 1 94.88 79 HIS B O 1
ATOM 2329 N N . GLN B 1 80 ? -12.602 28.812 17.156 1 96.44 80 GLN B N 1
ATOM 2330 C CA . GLN B 1 80 ? -11.469 29.047 16.266 1 96.44 80 GLN B CA 1
ATOM 2331 C C . GLN B 1 80 ? -10.375 28 16.484 1 96.44 80 GLN B C 1
ATOM 2333 O O . GLN B 1 80 ? -10.32 27.359 17.547 1 96.44 80 GLN B O 1
ATOM 2338 N N . ILE B 1 81 ? -9.609 27.875 15.5 1 97.44 81 ILE B N 1
ATOM 2339 C CA . ILE B 1 81 ? -8.453 26.984 15.625 1 97.44 81 ILE B CA 1
ATOM 2340 C C . ILE B 1 81 ? -7.285 27.75 16.25 1 97.44 81 ILE B C 1
ATOM 2342 O O . ILE B 1 81 ? -6.984 28.875 15.836 1 97.44 81 ILE B O 1
ATOM 2346 N N . LYS B 1 82 ? -6.66 27.219 17.234 1 97.69 82 LYS B N 1
ATOM 2347 C CA . LYS B 1 82 ? -5.594 27.938 17.922 1 97.69 82 LYS B CA 1
ATOM 2348 C C . LYS B 1 82 ? -4.223 27.516 17.406 1 97.69 82 LYS B C 1
ATOM 2350 O O . LYS B 1 82 ? -3.254 28.266 17.516 1 97.69 82 LYS B O 1
ATOM 2355 N N . ASP B 1 83 ? -4.113 26.234 16.875 1 97.94 83 ASP B N 1
ATOM 2356 C CA . ASP B 1 83 ? -2.85 25.766 16.328 1 97.94 83 ASP B CA 1
ATOM 2357 C C . ASP B 1 83 ? -3.062 24.547 15.422 1 97.94 83 ASP B C 1
ATOM 2359 O O . ASP B 1 83 ? -4.121 23.922 15.461 1 97.94 83 ASP B O 1
ATOM 2363 N N . ILE B 1 84 ? -2.078 24.297 14.609 1 98.31 84 ILE B N 1
ATOM 2364 C CA . ILE B 1 84 ? -2.039 23.078 13.797 1 98.31 84 ILE B CA 1
ATOM 2365 C C . ILE B 1 84 ? -0.732 22.328 14.055 1 98.31 84 ILE B C 1
ATOM 2367 O O . ILE B 1 84 ? 0.312 22.953 14.273 1 98.31 84 ILE B O 1
ATOM 2371 N N . SER B 1 85 ? -0.788 21.047 14.109 1 98.69 85 SER B N 1
ATOM 2372 C CA . SER B 1 85 ? 0.377 20.188 14.211 1 98.69 85 SER B CA 1
ATOM 2373 C C . SER B 1 85 ? 0.486 19.266 13 1 98.69 85 SER B C 1
ATOM 2375 O O . SER B 1 85 ? -0.461 18.547 12.672 1 98.69 85 SER B O 1
ATOM 2377 N N . ILE B 1 86 ? 1.63 19.281 12.352 1 98.62 86 ILE B N 1
ATOM 2378 C CA . ILE B 1 86 ? 1.873 18.516 11.148 1 98.62 86 ILE B CA 1
ATOM 2379 C C . ILE B 1 86 ? 2.76 17.312 11.469 1 98.62 86 ILE B C 1
ATOM 2381 O O . ILE B 1 86 ? 3.84 17.469 12.047 1 98.62 86 ILE B O 1
ATOM 2385 N N . CYS B 1 87 ? 2.316 16.172 11.242 1 98.56 87 CYS B N 1
ATOM 2386 C CA . CYS B 1 87 ? 3.084 14.93 11.188 1 98.56 87 CYS B CA 1
ATOM 2387 C C . CYS B 1 87 ? 3.104 14.359 9.781 1 98.56 87 CYS B C 1
ATOM 2389 O O . CYS B 1 87 ? 2.393 14.844 8.898 1 98.56 87 CYS B O 1
ATOM 2391 N N . ASN B 1 88 ? 3.969 13.375 9.602 1 98.5 88 ASN B N 1
ATOM 2392 C CA . ASN B 1 88 ? 4.117 12.859 8.25 1 98.5 88 ASN B CA 1
ATOM 2393 C C . ASN B 1 88 ? 4.223 11.344 8.234 1 98.5 88 ASN B C 1
ATOM 2395 O O . ASN B 1 88 ? 4.66 10.734 9.211 1 98.5 88 ASN B O 1
ATOM 2399 N N . VAL B 1 89 ? 3.811 10.773 7.113 1 98.12 89 VAL B N 1
ATOM 2400 C CA . VAL B 1 89 ? 3.965 9.336 6.891 1 98.12 89 VAL B CA 1
ATOM 2401 C C . VAL B 1 89 ? 5.449 8.984 6.84 1 98.12 89 VAL B C 1
ATOM 2403 O O . VAL B 1 89 ? 5.887 8.031 7.488 1 98.12 89 VAL B O 1
ATOM 2406 N N . LEU B 1 90 ? 6.191 9.711 6.004 1 97.69 90 LEU B N 1
ATOM 2407 C CA . LEU B 1 90 ? 7.641 9.617 5.898 1 97.69 90 LEU B CA 1
ATOM 2408 C C . LEU B 1 90 ? 8.312 10.844 6.523 1 97.69 90 LEU B C 1
ATOM 2410 O O . LEU B 1 90 ? 8.227 11.945 5.98 1 97.69 90 LEU B O 1
ATOM 2414 N N . PRO B 1 91 ? 9.016 10.672 7.594 1 97.81 91 PRO B N 1
ATOM 2415 C CA . PRO B 1 91 ? 9.477 11.852 8.328 1 97.81 91 PRO B CA 1
ATOM 2416 C C . PRO B 1 91 ? 10.742 12.461 7.73 1 97.81 91 PRO B C 1
ATOM 2418 O O . PRO B 1 91 ? 11.32 13.383 8.312 1 97.81 91 PRO B O 1
ATOM 2421 N N . VAL B 1 92 ? 11.164 12.055 6.543 1 97.12 92 VAL B N 1
ATOM 2422 C CA . VAL B 1 92 ? 12.391 12.547 5.926 1 97.12 92 VAL B CA 1
ATOM 2423 C C . VAL B 1 92 ? 12.094 13.82 5.133 1 97.12 92 VAL B C 1
ATOM 2425 O O . VAL B 1 92 ? 11.109 13.883 4.391 1 97.12 92 VAL B O 1
ATOM 2428 N N . TYR B 1 93 ? 12.969 14.852 5.305 1 96 93 TYR B N 1
ATOM 2429 C CA . TYR B 1 93 ? 12.836 16.047 4.492 1 96 93 TYR B CA 1
ATOM 2430 C C . TYR B 1 93 ? 13.102 15.75 3.023 1 96 93 TYR B C 1
ATOM 2432 O O . TYR B 1 93 ? 14.141 15.18 2.68 1 96 93 TYR B O 1
ATOM 2440 N N . ALA B 1 94 ? 12.164 16.172 2.219 1 94.75 94 ALA B N 1
ATOM 2441 C CA . ALA B 1 94 ? 12.352 16.062 0.775 1 94.75 94 ALA B CA 1
ATOM 2442 C C . ALA B 1 94 ? 11.383 16.969 0.028 1 94.75 94 ALA B C 1
ATOM 2444 O O . ALA B 1 94 ? 10.219 17.094 0.413 1 94.75 94 ALA B O 1
ATOM 2445 N N . SER B 1 95 ? 11.812 17.547 -1.103 1 87.94 95 SER B N 1
ATOM 2446 C CA . SER B 1 95 ? 10.961 18.422 -1.903 1 87.94 95 SER B CA 1
ATOM 2447 C C . SER B 1 95 ? 10.102 17.609 -2.869 1 87.94 95 SER B C 1
ATOM 2449 O O . SER B 1 95 ? 9.133 18.125 -3.43 1 87.94 95 SER B O 1
ATOM 2451 N N . ASN B 1 96 ? 10.633 16.359 -3.098 1 89.94 96 ASN B N 1
ATOM 2452 C CA . ASN B 1 96 ? 9.883 15.43 -3.941 1 89.94 96 ASN B CA 1
ATOM 2453 C C . ASN B 1 96 ? 10.102 13.984 -3.514 1 89.94 96 ASN B C 1
ATOM 2455 O O . ASN B 1 96 ? 10.969 13.703 -2.682 1 89.94 96 ASN B O 1
ATOM 2459 N N . THR B 1 97 ? 9.352 13.156 -4.117 1 90.06 97 THR B N 1
ATOM 2460 C CA . THR B 1 97 ? 9.328 11.766 -3.668 1 90.06 97 THR B CA 1
ATOM 2461 C C . THR B 1 97 ? 10.625 11.062 -4.051 1 90.06 97 THR B C 1
ATOM 2463 O O . THR B 1 97 ? 11.062 10.133 -3.359 1 90.06 97 THR B O 1
ATOM 2466 N N . THR B 1 98 ? 11.289 11.469 -5.148 1 91.75 98 THR B N 1
ATOM 2467 C CA . THR B 1 98 ? 12.562 10.875 -5.543 1 91.75 98 THR B CA 1
ATOM 2468 C C . THR B 1 98 ? 13.625 11.117 -4.477 1 91.75 98 THR B C 1
ATOM 2470 O O . THR B 1 98 ? 14.312 10.18 -4.051 1 91.75 98 THR B O 1
ATOM 2473 N N . THR B 1 99 ? 13.672 12.344 -4.062 1 93.44 99 THR B N 1
ATOM 2474 C CA . THR B 1 99 ? 14.625 12.695 -3.014 1 93.44 99 THR B CA 1
ATOM 2475 C C . THR B 1 99 ? 14.258 12.016 -1.698 1 93.44 99 THR B C 1
ATOM 2477 O O . THR B 1 99 ? 15.141 11.602 -0.939 1 93.44 99 THR B O 1
ATOM 2480 N N . ALA B 1 100 ? 12.977 11.852 -1.486 1 94.75 100 ALA B N 1
ATOM 2481 C CA . ALA B 1 100 ? 12.547 11.164 -0.272 1 94.75 100 ALA B CA 1
ATOM 2482 C C . ALA B 1 100 ? 13.055 9.727 -0.239 1 94.75 100 ALA B C 1
ATOM 2484 O O . ALA B 1 100 ? 13.586 9.273 0.777 1 94.75 100 ALA B O 1
ATOM 2485 N N . LEU B 1 101 ? 12.945 9.047 -1.38 1 94.56 101 LEU B N 1
ATOM 2486 C CA . LEU B 1 101 ?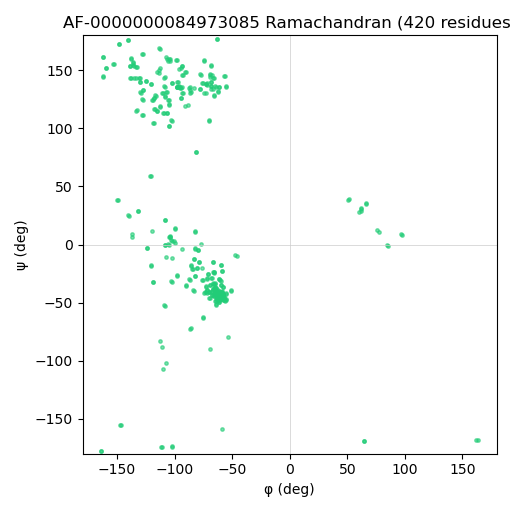 13.406 7.66 -1.443 1 94.56 101 LEU B CA 1
ATOM 2487 C C . LEU B 1 101 ? 14.914 7.582 -1.24 1 94.56 101 LEU B C 1
ATOM 2489 O O . LEU B 1 101 ? 15.406 6.68 -0.559 1 94.56 101 LEU B O 1
ATOM 2493 N N . GLU B 1 102 ? 15.609 8.492 -1.845 1 94 102 GLU B N 1
ATOM 2494 C CA . GLU B 1 102 ? 17.062 8.531 -1.67 1 94 102 GLU B CA 1
ATOM 2495 C C . GLU B 1 102 ? 17.438 8.68 -0.198 1 94 102 GLU B C 1
ATOM 2497 O O . GLU B 1 102 ? 18.328 7.992 0.292 1 94 102 GLU B O 1
ATOM 2502 N N . ASN B 1 103 ? 16.75 9.539 0.437 1 95.5 103 ASN B N 1
ATOM 2503 C CA . ASN B 1 103 ? 17.016 9.766 1.854 1 95.5 103 ASN B CA 1
ATOM 2504 C C . ASN B 1 103 ? 16.656 8.547 2.693 1 95.5 103 ASN B C 1
ATOM 2506 O O . ASN B 1 103 ? 17.359 8.203 3.645 1 95.5 103 ASN B O 1
ATOM 2510 N N . ILE B 1 104 ? 15.625 7.91 2.365 1 95.62 104 ILE B N 1
ATOM 2511 C CA . ILE B 1 104 ? 15.195 6.703 3.062 1 95.62 104 ILE B CA 1
ATOM 2512 C C . ILE B 1 104 ? 16.25 5.605 2.879 1 95.62 104 ILE B C 1
ATOM 2514 O O . ILE B 1 104 ? 16.594 4.914 3.836 1 95.62 104 ILE B O 1
ATOM 2518 N N . ARG B 1 105 ? 16.75 5.473 1.678 1 94.38 105 ARG B N 1
ATOM 2519 C CA . ARG B 1 105 ? 17.797 4.488 1.401 1 94.38 105 ARG B CA 1
ATOM 2520 C C . ARG B 1 105 ? 19.047 4.777 2.213 1 94.38 105 ARG B C 1
ATOM 2522 O O . ARG B 1 105 ? 19.703 3.855 2.701 1 94.38 105 ARG B O 1
ATOM 2529 N N . THR B 1 106 ? 19.328 6.039 2.305 1 94.69 106 THR B N 1
ATOM 2530 C CA . THR B 1 106 ? 20.484 6.445 3.102 1 94.69 106 THR B CA 1
ATOM 2531 C C . THR B 1 106 ? 20.312 6.027 4.559 1 94.69 106 THR B C 1
ATOM 2533 O O . THR B 1 106 ? 21.234 5.508 5.176 1 94.69 106 THR B O 1
ATOM 2536 N N . LEU B 1 107 ? 19.141 6.207 5.105 1 95.38 107 LEU B N 1
ATOM 2537 C CA . LEU B 1 107 ? 18.859 5.797 6.477 1 95.38 107 LEU B CA 1
ATOM 2538 C C . LEU B 1 107 ? 18.953 4.281 6.625 1 95.38 107 LEU B C 1
ATOM 2540 O O . LEU B 1 107 ? 19.453 3.779 7.641 1 95.38 107 LEU B O 1
ATOM 2544 N N . ASN B 1 108 ? 18.453 3.588 5.586 1 94.56 108 ASN B N 1
ATOM 2545 C CA . ASN B 1 108 ? 18.531 2.131 5.609 1 94.56 108 ASN B CA 1
ATOM 2546 C C . ASN B 1 108 ? 19.969 1.645 5.602 1 94.56 108 ASN B C 1
ATOM 2548 O O . ASN B 1 108 ? 20.328 0.745 6.363 1 94.56 108 ASN B O 1
ATOM 2552 N N . GLU B 1 109 ? 20.75 2.24 4.738 1 92.88 109 GLU B N 1
ATOM 2553 C CA . GLU B 1 109 ? 22.172 1.892 4.656 1 92.88 109 GLU B CA 1
ATOM 2554 C C . GLU B 1 109 ? 22.875 2.139 5.984 1 92.88 109 GLU B C 1
ATOM 2556 O O . GLU B 1 109 ? 23.781 1.383 6.363 1 92.88 109 GLU B O 1
ATOM 2561 N N . ALA B 1 110 ? 22.422 3.145 6.625 1 93.12 110 ALA B N 1
ATOM 2562 C CA . ALA B 1 110 ? 23.016 3.496 7.91 1 93.12 110 ALA B CA 1
ATOM 2563 C C . ALA B 1 110 ? 22.422 2.646 9.039 1 93.12 110 ALA B C 1
ATOM 2565 O O . ALA B 1 110 ? 22.812 2.795 10.195 1 93.12 110 ALA B O 1
ATOM 2566 N N . LYS B 1 111 ? 21.469 1.801 8.742 1 93.62 111 LYS B N 1
ATOM 2567 C CA . LYS B 1 111 ? 20.844 0.864 9.672 1 93.62 111 LYS B CA 1
ATOM 2568 C C . LYS B 1 111 ? 20.062 1.602 10.758 1 93.62 111 LYS B C 1
ATOM 2570 O O . LYS B 1 111 ? 20.031 1.163 11.914 1 93.62 111 LYS B O 1
ATOM 2575 N N . VAL B 1 112 ? 19.438 2.736 10.391 1 94.44 112 VAL B N 1
ATOM 2576 C CA . VAL B 1 112 ? 18.688 3.5 11.391 1 94.44 112 VAL B CA 1
ATOM 2577 C C . VAL B 1 112 ? 17.25 3.695 10.922 1 94.44 112 VAL B C 1
ATOM 2579 O O . VAL B 1 112 ? 16.438 4.273 11.641 1 94.44 112 VAL B O 1
ATOM 2582 N N . LEU B 1 113 ? 16.906 3.262 9.781 1 95.25 113 LEU B N 1
ATOM 2583 C CA . LEU B 1 113 ? 15.586 3.469 9.203 1 95.25 113 LEU B CA 1
ATOM 2584 C C . LEU B 1 113 ? 14.5 2.922 10.117 1 95.25 113 LEU B C 1
ATOM 2586 O O . LEU B 1 113 ? 13.5 3.6 10.375 1 95.25 113 LEU B O 1
ATOM 2590 N N . GLU B 1 114 ? 14.68 1.747 10.586 1 94.44 114 GLU B N 1
ATOM 2591 C CA . GLU B 1 114 ? 13.68 1.132 11.453 1 94.44 114 GLU B CA 1
ATOM 2592 C C . GLU B 1 114 ? 13.445 1.964 12.711 1 94.44 114 GLU B C 1
ATOM 2594 O O . GLU B 1 114 ? 12.305 2.154 13.141 1 94.44 114 GLU B O 1
ATOM 2599 N N . ARG B 1 115 ? 14.477 2.41 13.289 1 95.25 115 ARG B N 1
ATOM 2600 C CA . ARG B 1 115 ? 14.375 3.258 14.477 1 95.25 115 ARG B CA 1
ATOM 2601 C C . ARG B 1 115 ? 13.617 4.547 14.156 1 95.25 115 ARG B C 1
ATOM 2603 O O . ARG B 1 115 ? 12.75 4.965 14.922 1 95.25 115 ARG B O 1
ATOM 2610 N N . VAL B 1 116 ? 13.969 5.164 13.055 1 96.62 116 VAL B N 1
ATOM 2611 C CA . VAL B 1 116 ? 13.336 6.41 12.633 1 96.62 116 VAL B CA 1
ATOM 2612 C C . VAL B 1 116 ? 11.836 6.195 12.445 1 96.62 116 VAL B C 1
ATOM 2614 O O . VAL B 1 116 ? 11.023 6.992 12.922 1 96.62 116 VAL B O 1
ATOM 2617 N N . GLN B 1 117 ? 11.508 5.098 11.852 1 96.44 117 GLN B N 1
ATOM 2618 C CA . GLN B 1 117 ? 10.102 4.805 11.586 1 96.44 117 GLN B CA 1
ATOM 2619 C C . GLN B 1 117 ? 9.352 4.504 12.875 1 96.44 117 GLN B C 1
ATOM 2621 O O . GLN B 1 117 ? 8.203 4.93 13.047 1 96.44 117 GLN B O 1
ATOM 2626 N N . ARG B 1 118 ? 9.945 3.797 13.742 1 96.25 118 ARG B N 1
ATOM 2627 C CA . ARG B 1 118 ? 9.336 3.516 15.039 1 96.25 118 ARG B CA 1
ATOM 2628 C C . ARG B 1 118 ? 9.117 4.801 15.828 1 96.25 118 ARG B C 1
ATOM 2630 O O . ARG B 1 118 ? 8.039 5.012 16.391 1 96.25 118 ARG B O 1
ATOM 2637 N N . LEU B 1 119 ? 10.078 5.645 15.852 1 97.19 119 LEU B N 1
ATOM 2638 C CA . LEU B 1 119 ? 9.977 6.922 16.547 1 97.19 119 LEU B CA 1
ATOM 2639 C C . LEU B 1 119 ? 8.906 7.805 15.914 1 97.19 119 LEU B C 1
ATOM 2641 O O . LEU B 1 119 ? 8.18 8.508 16.609 1 97.19 119 LEU B O 1
ATOM 2645 N N . ASN B 1 120 ? 8.867 7.766 14.594 1 98.19 120 ASN B N 1
ATOM 2646 C CA . ASN B 1 120 ? 7.855 8.547 13.883 1 98.19 120 ASN B CA 1
ATOM 2647 C C . ASN B 1 120 ? 6.449 8.203 14.367 1 98.19 120 ASN B C 1
ATOM 2649 O O . ASN B 1 120 ? 5.652 9.102 14.648 1 98.19 120 ASN B O 1
ATOM 2653 N N . LYS B 1 121 ? 6.16 6.957 14.469 1 96.88 121 LYS B N 1
ATOM 2654 C CA . LYS B 1 121 ? 4.848 6.496 14.906 1 96.88 121 LYS B CA 1
ATOM 2655 C C . LYS B 1 121 ? 4.574 6.922 16.344 1 96.88 121 LYS B C 1
ATOM 2657 O O . LYS B 1 121 ? 3.496 7.434 16.656 1 96.88 121 LYS B O 1
ATOM 2662 N N . THR B 1 122 ? 5.496 6.734 17.219 1 97.06 122 THR B N 1
ATOM 2663 C CA . THR B 1 122 ? 5.352 7.062 18.625 1 97.06 122 THR B CA 1
ATOM 2664 C C . THR B 1 122 ? 5.137 8.562 18.812 1 97.06 122 THR B C 1
ATOM 2666 O O . THR B 1 122 ? 4.254 8.977 19.562 1 97.06 122 THR B O 1
ATOM 2669 N N . LYS B 1 123 ? 5.945 9.305 18.156 1 97.88 123 LYS B N 1
ATOM 2670 C CA . LYS B 1 123 ? 5.871 10.758 18.297 1 97.88 123 LYS B CA 1
ATOM 2671 C C . LYS B 1 123 ? 4.594 11.305 17.672 1 97.88 123 LYS B C 1
ATOM 2673 O O . LYS B 1 123 ? 4.035 12.289 18.156 1 97.88 123 LYS B O 1
ATOM 2678 N N . LEU B 1 124 ? 4.176 10.695 16.594 1 98 124 LEU B N 1
ATOM 2679 C CA . LEU B 1 124 ? 2.881 11.055 16.031 1 98 124 LEU B CA 1
ATOM 2680 C C . LEU B 1 124 ? 1.76 10.844 17.031 1 98 124 LEU B C 1
ATOM 2682 O O . LEU B 1 124 ? 0.898 11.711 17.203 1 98 124 LEU B O 1
ATOM 2686 N N . ALA B 1 125 ? 1.791 9.703 17.734 1 96.62 125 ALA B N 1
ATOM 2687 C CA . ALA B 1 125 ? 0.788 9.406 18.75 1 96.62 125 ALA B CA 1
ATOM 2688 C C . ALA B 1 125 ? 0.771 10.477 19.844 1 96.62 125 ALA B C 1
ATOM 2690 O O . ALA B 1 125 ? -0.298 10.938 20.25 1 96.62 125 ALA B O 1
ATOM 2691 N N . ILE B 1 126 ? 1.896 10.898 20.25 1 97 126 ILE B N 1
ATOM 2692 C CA . ILE B 1 126 ? 2.031 11.906 21.297 1 97 126 ILE B CA 1
ATOM 2693 C C . ILE B 1 126 ? 1.507 13.25 20.797 1 97 126 ILE B C 1
ATOM 2695 O O . ILE B 1 126 ? 0.755 13.93 21.484 1 97 126 ILE B O 1
ATOM 2699 N N . THR B 1 127 ? 1.857 13.586 19.594 1 97.38 127 THR B N 1
ATOM 2700 C CA . THR B 1 127 ? 1.485 14.867 19 1 97.38 127 THR B CA 1
ATOM 2701 C C . THR B 1 127 ? -0.026 14.953 18.812 1 97.38 127 THR B C 1
ATOM 2703 O O . THR B 1 127 ? -0.618 16.016 18.969 1 97.38 127 THR B O 1
ATOM 2706 N N . MET B 1 128 ? -0.689 13.828 18.516 1 96.38 128 MET B N 1
ATOM 2707 C CA . MET B 1 128 ? -2.105 13.82 18.156 1 96.38 128 MET B CA 1
ATOM 2708 C C . MET B 1 128 ? -2.979 13.766 19.406 1 96.38 128 MET B C 1
ATOM 2710 O O . MET B 1 128 ? -4.184 14.016 19.344 1 96.38 128 MET B O 1
ATOM 2714 N N . LYS B 1 129 ? -2.514 13.383 20.547 1 92.69 129 LYS B N 1
ATOM 2715 C CA . LYS B 1 129 ? -3.268 13.117 21.766 1 92.69 129 LYS B CA 1
ATOM 2716 C C . LYS B 1 129 ? -4.195 14.273 22.109 1 92.69 129 LYS B C 1
ATOM 2718 O O . LYS B 1 129 ? -5.348 14.062 22.5 1 92.69 129 LYS B O 1
ATOM 2723 N N . GLU B 1 130 ? -3.848 15.516 21.969 1 87.75 130 GLU B N 1
ATOM 2724 C CA . GLU B 1 130 ? -4.695 16.609 22.422 1 87.75 130 GLU B CA 1
ATOM 2725 C C . GLU B 1 130 ? -5.328 17.359 21.25 1 87.75 130 GLU B C 1
ATOM 2727 O O . GLU B 1 130 ? -5.812 18.469 21.406 1 87.75 130 GLU B O 1
ATOM 2732 N N . LYS B 1 131 ? -5.363 16.641 20.156 1 95.38 131 LYS B N 1
ATOM 2733 C CA . LYS B 1 131 ? -5.988 17.266 19 1 95.38 131 LYS B CA 1
ATOM 2734 C C . LYS B 1 131 ? -7.461 16.891 18.891 1 95.38 131 LYS B C 1
ATOM 2736 O O . LYS B 1 131 ? -7.824 15.734 19.109 1 95.38 131 LYS B O 1
ATOM 2741 N N . LYS B 1 132 ? -8.258 17.844 18.641 1 93 132 LYS B N 1
ATOM 2742 C CA . LYS B 1 132 ? -9.703 17.625 18.516 1 93 132 LYS B CA 1
ATOM 2743 C C . LYS B 1 132 ? -10.055 16.938 17.219 1 93 132 LYS B C 1
ATOM 2745 O O . LYS B 1 132 ? -10.977 16.125 17.172 1 93 132 LYS B O 1
ATOM 2750 N N . LEU B 1 133 ? -9.438 17.312 16.141 1 95.31 133 LEU B N 1
ATOM 2751 C CA . LEU B 1 133 ? -9.641 16.656 14.852 1 95.31 133 LEU B CA 1
ATOM 2752 C C . LEU B 1 133 ? -8.305 16.312 14.203 1 95.31 133 LEU B C 1
ATOM 2754 O O . LEU B 1 133 ? -7.316 17.016 14.391 1 95.31 133 LEU B O 1
ATOM 2758 N N . ILE B 1 134 ? -8.305 15.195 13.57 1 98.06 134 ILE B N 1
ATOM 2759 C CA . ILE B 1 134 ? -7.152 14.688 12.82 1 98.06 134 ILE B CA 1
ATOM 2760 C C . ILE B 1 134 ? -7.473 14.68 11.328 1 98.06 134 ILE B C 1
ATOM 2762 O O . ILE B 1 134 ? -8.422 14.023 10.891 1 98.06 134 ILE B O 1
ATOM 2766 N N . VAL B 1 135 ? -6.711 15.445 10.57 1 98.44 135 VAL B N 1
ATOM 2767 C CA . VAL B 1 135 ? -6.945 15.586 9.141 1 98.44 135 VAL B CA 1
ATOM 2768 C C . VAL B 1 135 ? -5.898 14.781 8.367 1 98.44 135 VAL B C 1
ATOM 2770 O O . VAL B 1 135 ? -4.695 14.961 8.57 1 98.44 135 VAL B O 1
ATOM 2773 N N . LEU B 1 136 ? -6.379 13.898 7.535 1 98.31 136 LEU B N 1
ATOM 2774 C CA . LEU B 1 136 ? -5.52 13.078 6.688 1 98.31 136 LEU B CA 1
ATOM 2775 C C . LEU B 1 136 ? -5.348 13.711 5.312 1 98.31 136 LEU B C 1
ATOM 2777 O O . LEU B 1 136 ? -6.336 14.062 4.656 1 98.31 136 LEU B O 1
ATOM 2781 N N . GLY B 1 137 ? -4.098 13.914 4.887 1 97.94 137 GLY B N 1
ATOM 2782 C CA . GLY B 1 137 ? -3.775 14.492 3.594 1 97.94 137 GLY B CA 1
ATOM 2783 C C . GLY B 1 137 ? -2.463 13.984 3.025 1 97.94 137 GLY B C 1
ATOM 2784 O O . GLY B 1 137 ? -1.698 14.758 2.439 1 97.94 137 GLY B O 1
ATOM 2785 N N . TRP B 1 138 ? -2.158 12.75 3.191 1 97.31 138 TRP B N 1
ATOM 2786 C CA . TRP B 1 138 ? -0.83 12.242 2.863 1 97.31 138 TRP B CA 1
ATOM 2787 C C . TRP B 1 138 ? -0.684 12.031 1.36 1 97.31 138 TRP B C 1
ATOM 2789 O O . TRP B 1 138 ? 0.43 11.875 0.855 1 97.31 138 TRP B O 1
ATOM 2799 N N . GLY B 1 139 ? -1.759 12.016 0.581 1 95.25 139 GLY B N 1
ATOM 2800 C CA . GLY B 1 139 ? -1.656 11.852 -0.86 1 95.25 139 GLY B CA 1
ATOM 2801 C C . GLY B 1 139 ? -1.101 10.5 -1.266 1 95.25 139 GLY B C 1
ATOM 2802 O O . GLY B 1 139 ? -1.129 9.547 -0.48 1 95.25 139 GLY B O 1
ATOM 2803 N N . LYS B 1 140 ? -0.75 10.328 -2.549 1 92.56 140 LYS B N 1
ATOM 2804 C CA . LYS B 1 140 ? -0.149 9.125 -3.109 1 92.56 140 LYS B CA 1
ATOM 2805 C C . LYS B 1 140 ? 1.265 9.398 -3.615 1 92.56 140 LYS B C 1
ATOM 2807 O O . LYS B 1 140 ? 1.575 10.516 -4.031 1 92.56 140 LYS B O 1
ATOM 2812 N N . PRO B 1 141 ? 2.109 8.406 -3.539 1 91.5 141 PRO B N 1
ATOM 2813 C CA . PRO B 1 141 ? 3.451 8.633 -4.086 1 91.5 141 PRO B CA 1
ATOM 2814 C C . PRO B 1 141 ? 3.455 8.773 -5.605 1 91.5 141 PRO B C 1
ATOM 2816 O O . PRO B 1 141 ? 2.568 8.242 -6.281 1 91.5 141 PRO B O 1
ATOM 2819 N N . GLU B 1 142 ? 4.477 9.492 -6.02 1 89.88 142 GLU B N 1
ATOM 2820 C CA . GLU B 1 142 ? 4.676 9.625 -7.457 1 89.88 142 GLU B CA 1
ATOM 2821 C C . GLU B 1 142 ? 5.082 8.289 -8.086 1 89.88 142 GLU B C 1
ATOM 2823 O O . GLU B 1 142 ? 5.879 7.547 -7.512 1 89.88 142 GLU B O 1
ATOM 2828 N N . VAL B 1 143 ? 4.629 8.148 -9.234 1 87.69 143 VAL B N 1
ATOM 2829 C CA . VAL B 1 143 ? 4.918 6.922 -9.969 1 87.69 143 VAL B CA 1
ATOM 2830 C C . VAL B 1 143 ? 6.426 6.789 -10.18 1 87.69 143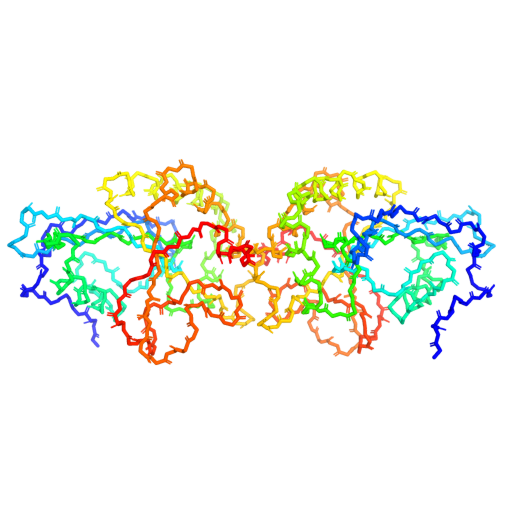 VAL B C 1
ATOM 2832 O O . VAL B 1 143 ? 7.102 7.77 -10.5 1 87.69 143 VAL B O 1
ATOM 2835 N N . LYS B 1 144 ? 7.02 5.637 -9.984 1 87.31 144 LYS B N 1
ATOM 2836 C CA . LYS B 1 144 ? 8.406 5.273 -10.266 1 87.31 144 LYS B CA 1
ATOM 2837 C C . LYS B 1 144 ? 9.344 5.863 -9.219 1 87.31 144 LYS B C 1
ATOM 2839 O O . LYS B 1 144 ? 10.555 5.957 -9.445 1 87.31 144 LYS B O 1
ATOM 2844 N N . THR B 1 145 ? 8.852 6.371 -8.133 1 91.25 145 THR B N 1
ATOM 2845 C CA . THR B 1 145 ? 9.703 6.93 -7.082 1 91.25 145 THR B CA 1
ATOM 2846 C C . THR B 1 145 ? 9.672 6.051 -5.836 1 91.25 145 THR B C 1
ATOM 2848 O O . THR B 1 145 ? 10.359 5.031 -5.77 1 91.25 145 THR B O 1
ATOM 2851 N N . ILE B 1 146 ? 8.703 6.27 -4.902 1 92 146 ILE B N 1
ATOM 2852 C CA . ILE B 1 146 ? 8.578 5.449 -3.701 1 92 146 ILE B CA 1
ATOM 2853 C C . ILE B 1 146 ? 7.688 4.246 -3.988 1 92 146 ILE B C 1
ATOM 2855 O O . ILE B 1 146 ? 6.535 4.398 -4.391 1 92 146 ILE B O 1
ATOM 2859 N N . PRO B 1 147 ? 8.258 3.082 -3.822 1 94.06 147 PRO B N 1
ATOM 2860 C CA . PRO B 1 147 ? 7.41 1.91 -4.047 1 94.06 147 PRO B CA 1
ATOM 2861 C C . PRO B 1 147 ? 6.16 1.914 -3.17 1 94.06 147 PRO B C 1
ATOM 2863 O O . PRO B 1 147 ? 6.219 2.318 -2.006 1 94.06 147 PRO B O 1
ATOM 2866 N N . ASN B 1 148 ? 5.117 1.415 -3.75 1 95.69 148 ASN B N 1
ATOM 2867 C CA . ASN B 1 148 ? 3.838 1.389 -3.047 1 95.69 148 ASN B CA 1
ATOM 2868 C C . ASN B 1 148 ? 3.93 0.601 -1.744 1 95.69 148 ASN B C 1
ATOM 2870 O O . ASN B 1 148 ? 3.4 1.028 -0.717 1 95.69 148 ASN B O 1
ATOM 2874 N N . LEU B 1 149 ? 4.621 -0.481 -1.77 1 95.62 149 LEU B N 1
ATOM 2875 C CA . LEU B 1 149 ? 4.676 -1.341 -0.592 1 95.62 149 LEU B CA 1
ATOM 2876 C C . LEU B 1 149 ? 5.328 -0.615 0.581 1 95.62 149 LEU B C 1
ATOM 2878 O O . LEU B 1 149 ? 4.852 -0.704 1.714 1 95.62 149 LEU B O 1
ATOM 2882 N N . LEU B 1 150 ? 6.422 0.058 0.287 1 95.88 150 LEU B N 1
ATOM 2883 C CA . LEU B 1 150 ? 7.098 0.826 1.326 1 95.88 150 LEU B CA 1
ATOM 2884 C C . LEU B 1 150 ? 6.188 1.921 1.872 1 95.88 150 LEU B C 1
ATOM 2886 O O . LEU B 1 150 ? 6.055 2.076 3.088 1 95.88 150 LEU B O 1
ATOM 2890 N N . TYR B 1 151 ? 5.605 2.619 1.014 1 97.25 151 TYR B N 1
ATOM 2891 C CA . TYR B 1 151 ? 4.777 3.764 1.381 1 97.25 151 TYR B CA 1
ATOM 2892 C C . TYR B 1 151 ? 3.561 3.32 2.182 1 97.25 151 TYR B C 1
ATOM 2894 O O . TYR B 1 151 ? 3.297 3.848 3.266 1 97.25 151 TYR B O 1
ATOM 2902 N N . TYR B 1 152 ? 2.85 2.336 1.746 1 97.69 152 TYR B N 1
ATOM 2903 C CA . TYR B 1 152 ? 1.581 1.961 2.361 1 97.69 152 TYR B CA 1
ATOM 2904 C C . TYR B 1 152 ? 1.809 1.115 3.609 1 97.69 152 TYR B C 1
ATOM 2906 O O . TYR B 1 152 ? 0.918 0.99 4.453 1 97.69 152 TYR B O 1
ATOM 2914 N N . LYS B 1 153 ? 2.969 0.514 3.73 1 97.38 153 LYS B N 1
ATOM 2915 C CA . LYS B 1 153 ? 3.336 -0.058 5.023 1 97.38 153 LYS B CA 1
ATOM 2916 C C . LYS B 1 153 ? 3.305 1.001 6.121 1 97.38 153 LYS B C 1
ATOM 2918 O O . LYS B 1 153 ? 2.742 0.772 7.195 1 97.38 153 LYS B O 1
ATOM 2923 N N . GLU B 1 154 ? 3.875 2.146 5.789 1 97.62 154 GLU B N 1
ATOM 2924 C CA . GLU B 1 154 ? 3.934 3.227 6.77 1 97.62 154 GLU B CA 1
ATOM 2925 C C . GLU B 1 154 ? 2.559 3.848 6.992 1 97.62 154 GLU B C 1
ATOM 2927 O O . GLU B 1 154 ? 2.201 4.191 8.117 1 97.62 154 GLU B O 1
ATOM 2932 N N . VAL B 1 155 ? 1.782 4.004 5.949 1 98.19 155 VAL B N 1
ATOM 2933 C CA . VAL B 1 155 ? 0.423 4.52 6.066 1 98.19 155 VAL B CA 1
ATOM 2934 C C . VAL B 1 155 ? -0.401 3.609 6.973 1 98.19 155 VAL B C 1
ATOM 2936 O O . VAL B 1 155 ? -1.095 4.082 7.875 1 98.19 155 VAL B O 1
ATOM 2939 N N . LEU B 1 156 ? -0.291 2.322 6.762 1 97.5 156 LEU B N 1
ATOM 2940 C CA . LEU B 1 156 ? -1.061 1.352 7.531 1 97.5 156 LEU B CA 1
ATOM 2941 C C . LEU B 1 156 ? -0.662 1.389 9.008 1 97.5 156 LEU B C 1
ATOM 2943 O O . LEU B 1 156 ? -1.51 1.234 9.883 1 97.5 156 LEU B O 1
ATOM 2947 N N . ASN B 1 157 ? 0.59 1.573 9.266 1 96.5 157 ASN B N 1
ATOM 2948 C CA . ASN B 1 157 ? 1.049 1.705 10.641 1 96.5 157 ASN B CA 1
ATOM 2949 C C . ASN B 1 157 ? 0.383 2.885 11.344 1 96.5 157 ASN B C 1
ATOM 2951 O O . ASN B 1 157 ? -0.018 2.775 12.508 1 96.5 157 ASN B O 1
ATOM 2955 N N . ILE B 1 158 ? 0.264 3.934 10.625 1 96.75 158 ILE B N 1
ATOM 2956 C CA . ILE B 1 158 ? -0.326 5.152 11.172 1 96.75 158 ILE B CA 1
ATOM 2957 C C . ILE B 1 158 ? -1.832 4.961 11.344 1 96.75 158 ILE B C 1
ATOM 2959 O O . ILE B 1 158 ? -2.398 5.344 12.367 1 96.75 158 ILE B O 1
ATOM 2963 N N . ILE B 1 159 ? -2.467 4.34 10.391 1 95.62 159 ILE B N 1
ATOM 2964 C CA . ILE B 1 159 ? -3.904 4.102 10.453 1 95.62 159 ILE B CA 1
ATOM 2965 C C . ILE B 1 159 ? -4.23 3.219 11.656 1 95.62 159 ILE B C 1
ATOM 2967 O O . ILE B 1 159 ? -5.246 3.424 12.328 1 95.62 159 ILE B O 1
ATOM 2971 N N . ASP B 1 160 ? -3.408 2.217 11.859 1 94 160 ASP B N 1
ATOM 2972 C CA . ASP B 1 160 ? -3.607 1.346 13.016 1 94 160 ASP B CA 1
ATOM 2973 C C . ASP B 1 160 ? -3.631 2.15 14.312 1 94 160 ASP B C 1
ATOM 2975 O O . ASP B 1 160 ? -4.492 1.936 15.164 1 94 160 ASP B O 1
ATOM 2979 N N . LEU B 1 161 ? -2.758 3.076 14.414 1 93 161 LEU B N 1
ATOM 2980 C CA . LEU B 1 161 ? -2.676 3.951 15.578 1 93 161 LEU B CA 1
ATOM 2981 C C . LEU B 1 161 ? -3.92 4.828 15.688 1 93 161 LEU B C 1
ATOM 2983 O O . LEU B 1 161 ? -4.527 4.918 16.75 1 93 161 LEU B O 1
ATOM 2987 N N . LEU B 1 162 ? -4.367 5.395 14.57 1 91.94 162 LEU B N 1
ATOM 2988 C CA . LEU B 1 162 ? -5.48 6.34 14.555 1 91.94 162 LEU B CA 1
ATOM 2989 C C . LEU B 1 162 ? -6.805 5.617 14.789 1 91.94 162 LEU B C 1
ATOM 2991 O O . LEU B 1 162 ? -7.711 6.172 15.414 1 91.94 162 LEU B O 1
ATOM 2995 N N . SER B 1 163 ? -6.906 4.449 14.266 1 91 163 SER B N 1
ATOM 2996 C CA . SER B 1 163 ? -8.141 3.676 14.359 1 91 163 SER B CA 1
ATOM 2997 C C . SER B 1 163 ? -8.438 3.291 15.80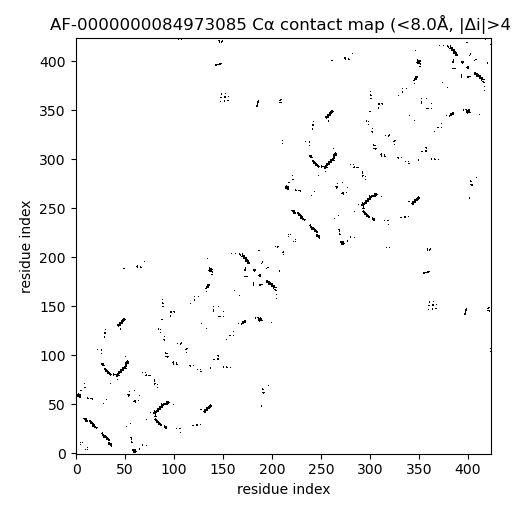5 1 91 163 SER B C 1
ATOM 2999 O O . SER B 1 163 ? -9.594 3.1 16.172 1 91 163 SER B O 1
ATOM 3001 N N . THR B 1 164 ? -7.508 3.234 16.625 1 88.62 164 THR B N 1
ATOM 3002 C CA . THR B 1 164 ? -7.664 2.834 18.016 1 88.62 164 THR B CA 1
ATOM 3003 C C . THR B 1 164 ? -8.031 4.035 18.875 1 88.62 164 THR B C 1
ATOM 3005 O O . THR B 1 164 ? -8.883 3.926 19.766 1 88.62 164 THR B O 1
ATOM 3008 N N . SER B 1 165 ? -7.586 5.223 18.516 1 86.5 165 SER B N 1
ATOM 3009 C CA . SER B 1 165 ? -7.672 6.328 19.453 1 86.5 165 SER B CA 1
ATOM 3010 C C . SER B 1 165 ? -8.508 7.477 18.891 1 86.5 165 SER B C 1
ATOM 3012 O O . SER B 1 165 ? -8.984 8.328 19.641 1 86.5 165 SER B O 1
ATOM 3014 N N . TYR B 1 166 ? -8.711 7.496 17.562 1 87.5 166 TYR B N 1
ATOM 3015 C CA . TYR B 1 166 ? -9.258 8.711 16.984 1 87.5 166 TYR B CA 1
ATOM 3016 C C . TYR B 1 166 ? -10.289 8.391 15.906 1 87.5 166 TYR B C 1
ATOM 3018 O O . TYR B 1 166 ? -10.492 9.172 14.977 1 87.5 166 TYR B O 1
ATOM 3026 N N . LYS B 1 167 ? -10.891 7.234 15.977 1 82.81 167 LYS B N 1
ATOM 3027 C CA . LYS B 1 167 ? -11.734 6.73 14.898 1 82.81 167 LYS B CA 1
ATOM 3028 C C . LYS B 1 167 ? -12.891 7.691 14.609 1 82.81 167 LYS B C 1
ATOM 3030 O O . LYS B 1 167 ? -13.352 7.789 13.469 1 82.81 167 LYS B O 1
ATOM 3035 N N . ASP B 1 168 ? -13.234 8.492 15.555 1 87.25 168 ASP B N 1
ATOM 3036 C CA . ASP B 1 168 ? -14.406 9.352 15.406 1 87.25 168 ASP B CA 1
ATOM 3037 C C . ASP B 1 168 ? -13.992 10.789 15.117 1 87.25 168 ASP B C 1
ATOM 3039 O O . ASP B 1 168 ? -14.844 11.68 15.039 1 87.25 168 ASP B O 1
ATOM 3043 N N . ASP B 1 169 ? -12.75 11.062 14.914 1 93.75 169 ASP B N 1
ATOM 3044 C CA . ASP B 1 169 ? -12.258 12.43 14.758 1 93.75 169 ASP B CA 1
ATOM 3045 C C . ASP B 1 169 ? -11.344 12.555 13.539 1 93.75 169 ASP B C 1
ATOM 3047 O O . ASP B 1 169 ? -10.414 13.367 13.531 1 93.75 169 ASP B O 1
ATOM 3051 N N . LEU B 1 170 ? -11.641 11.656 12.531 1 97.19 170 LEU B N 1
ATOM 3052 C CA . LEU B 1 170 ? -10.828 11.664 11.32 1 97.19 170 LEU B CA 1
ATOM 3053 C C . LEU B 1 170 ? -11.508 12.469 10.219 1 97.19 170 LEU B C 1
ATOM 3055 O O . LEU B 1 170 ? -12.711 12.328 9.992 1 97.19 170 LEU B O 1
ATOM 3059 N N . TYR B 1 171 ? -10.75 13.281 9.57 1 98 171 TYR B N 1
ATOM 3060 C CA . TYR B 1 171 ? -11.227 14.141 8.5 1 98 171 TYR B CA 1
ATOM 3061 C C . TYR B 1 171 ? -10.266 14.125 7.312 1 98 171 TYR B C 1
ATOM 3063 O O . TYR B 1 171 ? -9.094 13.773 7.465 1 98 171 TYR B O 1
ATOM 3071 N N . VAL B 1 172 ? -10.805 14.453 6.121 1 98 172 VAL B N 1
ATOM 3072 C CA . VAL B 1 172 ? -9.992 14.711 4.938 1 98 172 VAL B CA 1
ATOM 3073 C C . VAL B 1 172 ? -10.375 16.062 4.332 1 98 172 VAL B C 1
ATOM 3075 O O . VAL B 1 172 ? -11.422 16.625 4.664 1 98 172 VAL B O 1
ATOM 3078 N N . PHE B 1 173 ? -9.484 16.531 3.467 1 97.69 173 PHE B N 1
ATOM 3079 C CA . PHE B 1 173 ? -9.758 17.797 2.795 1 97.69 173 PHE B CA 1
ATOM 3080 C C . PHE B 1 173 ? -10.758 17.609 1.659 1 97.69 173 PHE B C 1
ATOM 3082 O O . PHE B 1 173 ? -10.633 16.672 0.869 1 97.69 173 PHE B O 1
ATOM 3089 N N . GLU B 1 174 ? -11.703 18.469 1.631 1 96.38 174 GLU B N 1
ATOM 3090 C CA . GLU B 1 174 ? -12.469 18.672 0.407 1 96.38 174 GLU B CA 1
ATOM 3091 C C . GLU B 1 174 ? -11.883 19.812 -0.429 1 96.38 174 GLU B C 1
ATOM 3093 O O . GLU B 1 174 ? -11.547 20.875 0.101 1 96.38 174 GLU B O 1
ATOM 3098 N N . THR B 1 175 ? -11.695 19.484 -1.686 1 94.81 175 THR B N 1
ATOM 3099 C CA . THR B 1 175 ? -11.094 20.484 -2.561 1 94.81 175 THR B CA 1
ATOM 3100 C C . THR B 1 175 ? -12.102 20.969 -3.607 1 94.81 175 THR B C 1
ATOM 3102 O O . THR B 1 175 ? -12.992 20.219 -4.008 1 94.81 175 THR B O 1
ATOM 3105 N N . LYS B 1 176 ? -11.961 22.172 -4.062 1 93.12 176 LYS B N 1
ATOM 3106 C CA . LYS B 1 176 ? -12.852 22.766 -5.055 1 93.12 176 LYS B CA 1
ATOM 3107 C C . LYS B 1 176 ? -12.562 22.219 -6.449 1 93.12 176 LYS B C 1
ATOM 3109 O O . LYS B 1 176 ? -13.461 22.141 -7.285 1 93.12 176 LYS B O 1
ATOM 3114 N N . ASN B 1 177 ? -11.398 21.875 -6.727 1 91.12 177 ASN B N 1
ATOM 3115 C CA . ASN B 1 177 ? -10.984 21.516 -8.078 1 91.12 177 ASN B CA 1
ATOM 3116 C C . ASN B 1 177 ? -10.938 20 -8.258 1 91.12 177 ASN B C 1
ATOM 3118 O O . ASN B 1 177 ? -10.219 19.5 -9.125 1 91.12 177 ASN B O 1
ATOM 3122 N N . ALA B 1 178 ? -11.469 19.297 -7.414 1 88.5 178 ALA B N 1
ATOM 3123 C CA . ALA B 1 178 ? -11.625 17.859 -7.551 1 88.5 178 ALA B CA 1
ATOM 3124 C C . ALA B 1 178 ? -13.062 17.422 -7.262 1 88.5 178 ALA B C 1
ATOM 3126 O O . ALA B 1 178 ? -13.703 17.953 -6.348 1 88.5 178 ALA B O 1
ATOM 3127 N N . ILE B 1 179 ? -13.523 16.547 -7.996 1 86.62 179 ILE B N 1
ATOM 3128 C CA . ILE B 1 179 ? -14.883 16.047 -7.836 1 86.62 179 ILE B CA 1
ATOM 3129 C C . ILE B 1 179 ? -14.914 14.969 -6.75 1 86.62 179 ILE B C 1
ATOM 3131 O O . ILE B 1 179 ? -15.82 14.945 -5.914 1 86.62 179 ILE B O 1
ATOM 3135 N N . ARG B 1 180 ? -13.922 14.141 -6.734 1 89.81 180 ARG B N 1
ATOM 3136 C CA . ARG B 1 180 ? -13.859 13.047 -5.77 1 89.81 180 ARG B CA 1
ATOM 3137 C C . ARG B 1 180 ? -13.086 13.461 -4.523 1 89.81 180 ARG B C 1
ATOM 3139 O O . ARG B 1 180 ? -12.117 14.227 -4.609 1 89.81 180 ARG B O 1
ATOM 3146 N N . THR B 1 181 ? -13.492 12.938 -3.338 1 91.75 181 THR B N 1
ATOM 3147 C CA . THR B 1 181 ? -12.867 13.227 -2.055 1 91.75 181 THR B CA 1
ATOM 3148 C C . THR B 1 181 ? -11.461 12.633 -1.995 1 91.75 181 THR B C 1
ATOM 3150 O O . THR B 1 181 ? -10.516 13.305 -1.562 1 91.75 181 THR B O 1
ATOM 3153 N N . PHE B 1 182 ? -11.328 11.445 -2.525 1 95.12 182 PHE B N 1
ATOM 3154 C CA . PHE B 1 182 ? -10.055 10.734 -2.504 1 95.12 182 PHE B CA 1
ATOM 3155 C C . PHE B 1 182 ? -9.391 10.773 -3.875 1 95.12 182 PHE B C 1
ATOM 3157 O O . PHE B 1 182 ? -10.039 11.102 -4.875 1 95.12 182 PHE B O 1
ATOM 3164 N N . THR B 1 183 ? -8.094 10.539 -3.902 1 94.06 183 THR B N 1
ATOM 3165 C CA . THR B 1 183 ? -7.379 10.414 -5.168 1 94.06 183 THR B CA 1
ATOM 3166 C C . THR B 1 183 ? -7.891 9.219 -5.961 1 94.06 183 THR B C 1
ATOM 3168 O O . THR B 1 183 ? -8.711 8.445 -5.465 1 94.06 183 THR B O 1
ATOM 3171 N N . GLU B 1 184 ? -7.344 9.055 -7.191 1 92.06 184 GLU B N 1
ATOM 3172 C CA . GLU B 1 184 ? -7.746 7.949 -8.055 1 92.06 184 GLU B CA 1
ATOM 3173 C C . GLU B 1 184 ? -7.32 6.605 -7.465 1 92.06 184 GLU B C 1
ATOM 3175 O O . GLU B 1 184 ? -7.848 5.559 -7.852 1 92.06 184 GLU B O 1
ATOM 3180 N N . HIS B 1 185 ? -6.43 6.621 -6.496 1 93.5 185 HIS B N 1
ATOM 3181 C CA . HIS B 1 185 ? -5.953 5.387 -5.887 1 93.5 185 HIS B CA 1
ATOM 3182 C C . HIS B 1 185 ? -6.57 5.176 -4.508 1 93.5 185 HIS B C 1
ATOM 3184 O O . HIS B 1 185 ? -6.227 4.219 -3.807 1 93.5 185 HIS B O 1
ATOM 3190 N N . GLY B 1 186 ? -7.449 6.184 -4.07 1 94.88 186 GLY B N 1
ATOM 3191 C CA . GLY B 1 186 ? -8.195 6.02 -2.836 1 94.88 186 GLY B CA 1
ATOM 3192 C C . GLY B 1 186 ? -7.547 6.707 -1.649 1 94.88 186 GLY B C 1
ATOM 3193 O O . GLY B 1 186 ? -7.992 6.551 -0.512 1 94.88 186 GLY B O 1
ATOM 3194 N N . ASP B 1 187 ? -6.512 7.496 -1.908 1 96.38 187 ASP B N 1
ATOM 3195 C CA . ASP B 1 187 ? -5.793 8.172 -0.831 1 96.38 187 ASP B CA 1
ATOM 3196 C C . ASP B 1 187 ? -6.398 9.539 -0.54 1 96.38 187 ASP B C 1
ATOM 3198 O O . ASP B 1 187 ? -6.965 10.18 -1.43 1 96.38 187 ASP B O 1
ATOM 3202 N N . PRO B 1 188 ? -6.324 9.984 0.791 1 97.12 188 PRO B N 1
ATOM 3203 C CA . PRO B 1 188 ? -6.676 11.391 1.046 1 97.12 188 PRO B CA 1
ATOM 3204 C C . PRO B 1 188 ? -5.859 12.359 0.202 1 97.12 188 PRO B C 1
ATOM 3206 O O . PRO B 1 188 ? -4.648 12.188 0.047 1 97.12 188 PRO B O 1
ATOM 3209 N N . ARG B 1 189 ? -6.512 13.344 -0.352 1 96.31 189 ARG B N 1
ATOM 3210 C CA . ARG B 1 189 ? -5.824 14.281 -1.235 1 96.31 189 ARG B CA 1
ATOM 3211 C C . ARG B 1 189 ? -4.84 15.148 -0.456 1 96.31 189 ARG B C 1
ATOM 3213 O O . ARG B 1 189 ? -5.16 15.633 0.631 1 96.31 189 ARG B O 1
ATOM 3220 N N . HIS B 1 190 ? -3.701 15.305 -1.022 1 95.88 190 HIS B N 1
ATOM 3221 C CA . HIS B 1 190 ? -2.701 16.203 -0.454 1 95.88 190 HIS B CA 1
ATOM 3222 C C . HIS B 1 190 ? -3.096 17.672 -0.653 1 95.88 190 HIS B C 1
ATOM 3224 O O . HIS B 1 190 ? -3.568 18.047 -1.727 1 95.88 190 HIS B O 1
ATOM 3230 N N . PRO B 1 191 ? -2.918 18.5 0.317 1 95.5 191 PRO B N 1
ATOM 3231 C CA . PRO B 1 191 ? -3.314 19.906 0.21 1 95.5 191 PRO B CA 1
ATOM 3232 C C . PRO B 1 191 ? -2.336 20.734 -0.622 1 95.5 191 PRO B C 1
ATOM 3234 O O . PRO B 1 191 ? -2.529 21.938 -0.786 1 95.5 191 PRO B O 1
ATOM 3237 N N . GLY B 1 192 ? -1.328 20.094 -1.115 1 83.94 192 GLY B N 1
ATOM 3238 C CA . GLY B 1 192 ? -0.282 20.844 -1.783 1 83.94 192 GLY B CA 1
ATOM 3239 C C . GLY B 1 192 ? -0.792 21.656 -2.965 1 83.94 192 GLY B C 1
ATOM 3240 O O . GLY B 1 192 ? -1.97 22.016 -3.018 1 83.94 192 GLY B O 1
ATOM 3241 N N . ARG B 1 193 ? 0.073 22.047 -3.932 1 66.75 193 ARG B N 1
ATOM 3242 C CA . ARG B 1 193 ? 0.037 23.297 -4.695 1 66.75 193 ARG B CA 1
ATOM 3243 C C . ARG B 1 193 ? -1.208 23.359 -5.574 1 66.75 193 ARG B C 1
ATOM 3245 O O . ARG B 1 193 ? -1.924 24.359 -5.57 1 66.75 193 ARG B O 1
ATOM 3252 N N . ALA B 1 194 ? -1.568 22.312 -5.996 1 80.12 194 ALA B N 1
ATOM 3253 C CA . ALA B 1 194 ? -2.619 22.562 -6.977 1 80.12 194 ALA B CA 1
ATOM 3254 C C . ALA B 1 194 ? -4 22.484 -6.336 1 80.12 194 ALA B C 1
ATOM 3256 O O . ALA B 1 194 ? -4.992 22.906 -6.926 1 80.12 194 ALA B O 1
ATOM 3257 N N . ALA B 1 195 ? -4.043 22.125 -5.035 1 89.5 195 ALA B N 1
ATOM 3258 C CA . ALA B 1 195 ? -5.34 21.906 -4.406 1 89.5 195 ALA B CA 1
ATOM 3259 C C . ALA B 1 195 ? -5.922 23.203 -3.871 1 89.5 195 ALA B C 1
ATOM 3261 O O . ALA B 1 195 ? -5.203 24.031 -3.291 1 89.5 195 ALA B O 1
ATOM 3262 N N . ILE B 1 196 ? -7.148 23.484 -4.129 1 93.88 196 ILE B N 1
ATOM 3263 C CA . ILE B 1 196 ? -7.883 24.594 -3.514 1 93.88 196 ILE B CA 1
ATOM 3264 C C . ILE B 1 196 ? -8.797 24.047 -2.414 1 93.88 196 ILE B C 1
ATOM 3266 O O . ILE B 1 196 ? -9.852 23.469 -2.701 1 93.88 196 ILE B O 1
ATOM 3270 N N . LEU B 1 197 ? -8.406 24.281 -1.15 1 96.12 197 LEU B N 1
ATOM 3271 C CA . LEU B 1 197 ? -9.094 23.688 -0.009 1 96.12 197 LEU B CA 1
ATOM 3272 C C . LEU B 1 197 ? -10.445 24.359 0.214 1 96.12 197 LEU B C 1
ATOM 3274 O O . LEU B 1 197 ? -10.539 25.594 0.225 1 96.12 197 LEU B O 1
ATOM 3278 N N . LYS B 1 198 ? -11.453 23.609 0.352 1 94.81 198 LYS B N 1
ATOM 3279 C CA . LYS B 1 198 ? -12.82 24.094 0.523 1 94.81 198 LYS B CA 1
ATOM 3280 C C . LYS B 1 198 ? -13.32 23.844 1.941 1 94.81 198 LYS B C 1
ATOM 3282 O O . LYS B 1 198 ? -13.867 24.75 2.586 1 94.81 198 LYS B O 1
ATOM 3287 N N . SER B 1 199 ? -13.227 22.703 2.414 1 96.06 199 SER B N 1
ATOM 3288 C CA . SER B 1 199 ? -13.742 22.297 3.719 1 96.06 199 SER B CA 1
ATOM 3289 C C . SER B 1 199 ? -13.133 20.969 4.156 1 96.06 199 SER B C 1
ATOM 3291 O O . SER B 1 199 ? -12.203 20.469 3.523 1 96.06 199 SER B O 1
ATOM 3293 N N . LEU B 1 200 ? -13.586 20.5 5.324 1 97.25 200 LEU B N 1
ATOM 3294 C CA . LEU B 1 200 ? -13.227 19.188 5.832 1 97.25 200 LEU B CA 1
ATOM 3295 C C . LEU B 1 200 ? -14.414 18.234 5.77 1 97.25 200 LEU B C 1
ATOM 3297 O O . LEU B 1 200 ? -15.562 18.641 5.965 1 97.25 200 LEU B O 1
ATOM 3301 N N . LYS B 1 201 ? -14.125 17.078 5.488 1 96.69 201 LYS B N 1
ATOM 3302 C CA . LYS B 1 201 ? -15.133 16.016 5.512 1 96.69 201 LYS B CA 1
ATOM 3303 C C . LYS B 1 201 ? -14.773 14.938 6.527 1 96.69 201 LYS B C 1
ATOM 3305 O O . LYS B 1 201 ? -13.68 14.367 6.477 1 96.69 201 LYS B O 1
ATOM 3310 N N . LYS B 1 202 ? -15.703 14.703 7.43 1 96.69 202 LYS B N 1
ATOM 3311 C CA . LYS B 1 202 ? -15.5 13.609 8.375 1 96.69 202 LYS B CA 1
ATOM 3312 C C . LYS B 1 202 ? -15.555 12.258 7.672 1 96.69 202 LYS B C 1
ATOM 3314 O O . LYS B 1 202 ? -16.391 12.031 6.801 1 96.69 202 LYS B O 1
ATOM 3319 N N . ILE B 1 203 ? -14.656 11.367 8.102 1 96.31 203 ILE B N 1
ATOM 3320 C CA . ILE B 1 203 ? -14.648 10.055 7.477 1 96.31 203 ILE B CA 1
ATOM 3321 C C . ILE B 1 203 ? -14.469 8.977 8.539 1 96.31 203 ILE B C 1
ATOM 3323 O O . ILE B 1 203 ? -14.008 9.258 9.648 1 96.31 203 ILE B O 1
ATOM 3327 N N . SER B 1 204 ? -14.859 7.773 8.156 1 93.94 204 SER B N 1
ATOM 3328 C CA . SER B 1 204 ? -14.508 6.586 8.93 1 93.94 204 SER B CA 1
ATOM 3329 C C . SER B 1 204 ? -13.297 5.879 8.344 1 93.94 204 SER B C 1
ATOM 3331 O O . SER B 1 204 ? -12.969 6.066 7.168 1 93.94 204 SER B O 1
ATOM 3333 N N . VAL B 1 205 ? -12.633 5.086 9.141 1 93.12 205 VAL B N 1
ATOM 3334 C CA . VAL B 1 205 ? -11.477 4.31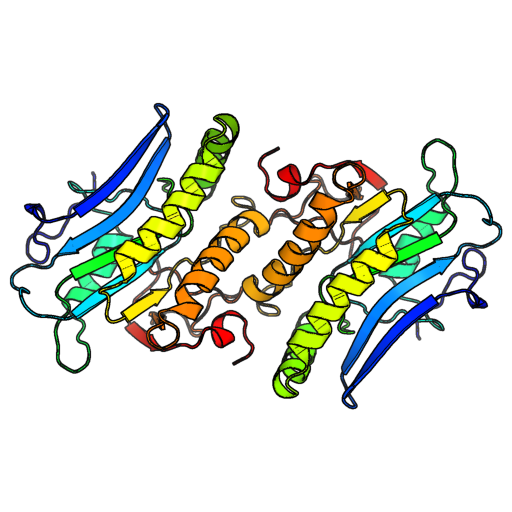6 8.688 1 93.12 205 VAL B CA 1
ATOM 3335 C C . VAL B 1 205 ? -11.875 3.416 7.523 1 93.12 205 VAL B C 1
ATOM 3337 O O . VAL B 1 205 ? -11.109 3.24 6.574 1 93.12 205 VAL B O 1
ATOM 3340 N N . SER B 1 206 ? -13.086 2.854 7.527 1 91.88 206 SER B N 1
ATOM 3341 C CA . SER B 1 206 ? -13.57 1.953 6.484 1 91.88 206 SER B CA 1
ATOM 3342 C C . SER B 1 206 ? -13.617 2.654 5.133 1 91.88 206 SER B C 1
ATOM 3344 O O . SER B 1 206 ? -13.461 2.018 4.09 1 91.88 206 SER B O 1
ATOM 3346 N N . GLU B 1 207 ? -13.836 3.963 5.102 1 93.56 207 GLU B N 1
ATOM 3347 C CA . GLU B 1 207 ? -13.875 4.727 3.857 1 93.56 207 GLU B CA 1
ATOM 3348 C C . GLU B 1 207 ? -12.5 4.789 3.201 1 93.56 207 GLU B C 1
ATOM 3350 O O . GLU B 1 207 ? -12.398 4.891 1.977 1 93.56 207 GLU B O 1
ATOM 3355 N N . LEU B 1 208 ? -11.414 4.73 4.043 1 93.56 208 LEU B N 1
ATOM 3356 C CA . LEU B 1 208 ? -10.055 4.707 3.512 1 93.56 208 LEU B CA 1
ATOM 3357 C C . LEU B 1 208 ? -9.797 3.418 2.736 1 93.56 208 LEU B C 1
ATOM 3359 O O . LEU B 1 208 ? -8.938 3.385 1.85 1 93.56 208 LEU B O 1
ATOM 3363 N N . PHE B 1 209 ? -10.555 2.379 3.047 1 93.69 209 PHE B N 1
ATOM 3364 C CA . PHE B 1 209 ? -10.422 1.074 2.412 1 93.69 209 PHE B CA 1
ATOM 3365 C C . PHE B 1 209 ? -11.516 0.859 1.373 1 93.69 209 PHE B C 1
ATOM 3367 O O . PHE B 1 209 ? -11.633 -0.231 0.81 1 93.69 209 PHE B O 1
ATOM 3374 N N . ALA B 1 210 ? -12.344 1.875 1.167 1 91.69 210 ALA B N 1
ATOM 3375 C CA . ALA B 1 210 ? -13.477 1.862 0.24 1 91.69 210 ALA B CA 1
ATOM 3376 C C . ALA B 1 210 ? -14.5 0.812 0.645 1 91.69 210 ALA B C 1
ATOM 3378 O O . ALA B 1 210 ? -15.117 0.172 -0.214 1 91.69 210 ALA B O 1
ATOM 3379 N N . LEU B 1 211 ? -14.711 0.482 1.872 1 90.38 211 LEU B N 1
ATOM 3380 C CA . LEU B 1 211 ? -15.641 -0.51 2.391 1 90.38 211 LEU B CA 1
ATOM 3381 C C . LEU B 1 211 ? -16.812 0.163 3.098 1 90.38 211 LEU B C 1
ATOM 3383 O O . LEU B 1 211 ? -17.703 -0.515 3.629 1 90.38 211 LEU B O 1
ATOM 3387 N N . GLY B 1 212 ? -16.844 1.544 3.158 1 75.44 212 GLY B N 1
ATOM 3388 C CA . GLY B 1 212 ? -17.922 2.271 3.818 1 75.44 212 GLY B CA 1
ATOM 3389 C C . GLY B 1 212 ? -18.719 3.143 2.871 1 75.44 212 GLY B C 1
ATOM 3390 O O . GLY B 1 212 ? -18.266 3.445 1.764 1 75.44 212 GLY B O 1
#

Organism: NCBI:txid1224748

Foldseek 3Di:
DFAAADPQWWPLVPKDWDKDDDDPVKIFTLKIKTFTPPPPDFAEEEEEAAEAEDDDSGGHHQQVNLVSVVQQPDHDPNTHYGMYMYGYLQGIYDPALQVSQVNLVVCVVVVCNVVSLVVSLVVSLVRCQRGQAYEYAHADHDPPHDDPVVSVVSVVSNLVSCLVRPQFRYKAFDFPPDPDCAPPVLGGHHCGDPTHTDDIDTDGSCSSVPND/DFAAADVQWWPLVPKDWDKDDDDPVKIFTLKIKTFTPPPPDFAEEEEEAAEAERDDSGGHDQQVNLVSVVQQPDHDPNTHYGMYMYGYLQRIYDNALQVSQVNLVVCVVVVCNVVSLVVSLVVSLVRCQRGQAYEYAHADHDPPHDDPVVSVVSVVSNLVSCLVRPQFRYKAFDFPPDDDCADPVLGGHHCDDPTHTDDIDTDGSCSSVPND

Solvent-accessible surface area (backbone atoms only — not comparable to full-atom values): 22307 Å² total; per-residue (Å²): 131,85,44,64,68,59,71,89,47,37,37,56,93,67,38,45,72,45,68,48,72,79,50,100,81,40,46,34,39,44,35,42,34,46,36,33,51,95,26,90,67,57,40,35,35,26,35,35,31,40,49,44,51,71,52,59,76,84,31,26,29,75,46,57,50,50,49,48,57,52,44,67,75,35,65,58,96,86,32,42,42,15,31,41,32,40,30,39,61,41,35,41,48,29,92,45,51,57,52,30,41,52,44,49,41,50,32,45,76,68,72,42,36,69,58,53,52,54,48,40,54,54,50,38,53,62,68,42,68,77,32,68,36,36,36,39,23,40,35,75,73,50,82,65,47,42,24,49,57,47,53,45,53,42,46,49,55,51,46,58,57,40,59,74,76,36,48,87,31,30,28,29,48,32,41,72,85,45,90,59,64,41,43,61,45,39,31,37,37,42,67,48,88,84,52,42,82,67,50,75,40,79,47,52,72,47,46,50,46,68,69,100,132,86,44,64,66,58,71,88,47,36,36,54,95,66,37,44,70,44,66,48,71,79,50,101,82,40,46,34,41,43,35,42,34,46,36,33,50,96,26,89,68,57,42,35,35,24,35,36,30,40,49,42,52,69,52,59,76,83,31,27,28,75,50,58,49,51,49,48,59,53,42,67,75,35,67,57,96,87,32,42,41,15,31,41,31,40,30,39,61,41,36,41,48,27,90,44,52,57,53,31,42,52,45,49,41,52,32,45,75,67,70,41,37,68,58,52,52,54,47,39,54,54,50,37,53,62,68,39,67,78,32,68,37,37,34,39,22,40,36,74,73,51,82,66,45,41,24,49,58,46,54,47,53,43,46,49,54,50,46,57,56,38,58,74,77,38,47,89,32,31,26,29,48,31,43,70,83,47,91,60,64,42,42,62,46,39,30,37,35,44,69,39,88,86,48,43,81,68,50,74,40,80,46,51,72,46,47,51,48,68,70,100

pLDDT: mean 94.15, std 5.1, range [66.75, 98.75]

Sequence (424 aa):
MAIKYDLTKVNQPEIVIDKETFTENVNIRYSLTVPFLNRRDGVSVGIILMNPSGADKDKSDGTINKLIDFFYNYQVDGHQIKDISICNVLPVYASNTTTALENIRTLNEAKVLERVQRLNKTKLAITMKEKKLIVLGWGKPEVKTIPNLLYYKEVLNIIDLLSTSYKDDLYVFETKNAIRTFTEHGDPRHPGRAAILKSLKKISVSELFALGMAIKYDLTKVNQPEIVIDKETFTENVNIRYSLTVPFLNRRDGVSVGIILMNPSGADKDKSDGTINKLIDFFYNYQVDGHQIKDISICNVLPVYASNTTTALENIRTLNEAKVLERVQRLNKTKLAITMKEKKLIVLGWGKPEVKTIPNLLYYKEVLNIIDLLSTSYKDDLYVFETKNAIRTFTEHGDPRHPGRAAILKSLKKISVSELFALG

Nearest PDB structures (foldseek):
  7vid-assembly1_A  TM=4.462E-01  e=1.342E-01  Pseudomonas aeruginosa PAO1
  7mxo-assembly1_B  TM=4.094E-01  e=4.672E+00  Homo sapiens
  8skb-assembly1_B-2  TM=3.257E-01  e=3.021E+00  Myrciaria dubia
  7mxo-assembly1_A  TM=3.175E-01  e=5.994E+00  Homo sapiens
  8skb-assembly1_B-2  TM=3.156E-01  e=1.784E+00  Myrciaria dubia

Radius of gyration: 24.12 Å; Cα contacts (8 Å, |Δi|>4): 892; chains: 2; bounding box: 50×76×49 Å